Protein 4G6C (pdb70)

InterPro domains:
  IPR001764 Glycoside hydrolase, family 3, N-terminal [PF00933] (10-311)
  IPR017853 Glycoside hydrolase superfamily [SSF51445] (6-315)
  IPR022956 Beta-hexosaminidase, bacterial [MF_00364] (7-342)
  IPR036962 Glycoside hydrolase, family 3, N-terminal domain superfamily [G3DSA:3.20.20.300] (1-342)
  IPR050226 NagZ Beta-hexosaminidase [PTHR30480] (7-312)

Solvent-accessible surface area: 22496 Å² total; per-residue (Å²): 112,80,5,5,24,0,0,1,0,2,81,22,30,106,42,38,221,65,2,30,122,5,0,62,36,100,31,0,0,0,0,3,0,29,56,113,0,24,116,60,58,78,23,0,24,61,3,0,76,39,0,52,89,58,12,80,22,0,1,0,0,0,19,3,1,2,18,125,20,6,74,0,96,88,60,42,12,26,92,6,20,8,2,71,88,0,2,82,20,32,102,215,60,52,11,48,0,0,28,0,0,1,2,0,0,15,0,3,0,8,4,0,33,2,0,23,2,4,0,1,0,0,0,0,1,1,2,32,36,64,86,8,76,80,4,18,28,26,0,2,34,100,30,17,134,11,0,0,16,0,0,10,5,0,0,2,0,0,16,56,17,20,5,18,6,0,0,6,15,0,0,1,19,1,68,4,87,96,126,17,8,68,2,95,33,82,57,109,41,0,31,135,57,1,3,10,0,8,55,58,1,21,35,0,7,25,0,0,7,1,0,7,0,26,0,26,117,29,28,127,103,0,0,2,18,0,161,48,0,0,62,77,11,0,51,48,144,33,40,20,34,10,2,0,0,1,41,32,0,32,80,128,41,1,47,84,82,18,80,23,19,112,5,0,24,46,0,28,79,6,16,4,2,1,0,7,0,4,93,59,24,105,27,0,27,101,0,2,103,28,18,160,77,105,94,56,15,28,68,44,4,108,109,3,79,22,55,35,107,44,74,111,26,117,43,1,97,70,12,37,7,15,91,45,1,42,63,30,16,95,92,23,91,120,5,5,9,0,0,2,1,3,86,20,49,111,35,42,86,68,1,31,123,7,1,62,38,101,32,0,0,0,0,4,0,28,58,114,0,25,123,53,62,80,26,0,44,62,3,0,89,37,0,55,89,58,27,83,44,0,1,0,0,0,17,2,2,3,19,126,18,4,71,0,94,85,66,48,12,26,94,7,21,8,2,74,85,0,1,86,23,31,106,85,59,51,11,50,0,1,38,0,0,1,3,0,0,16,0,3,0,8,3,0,32,16,2,24,2,4,0,0,0,0,0,0,1,2,2,37,53,73,69,15,96,88,4,18,30,26,1,2,33,95,31,17,133,10,0,0,16,0,0,8,5,0,1,2,0,0,18,64,16,21,5,18,6,0,0,8,16,0,0,1,23,1,97,33,122,56,78,2,71,36,66,61,108,42,0,56,72,62,1,3,10,0,7,55,58,0,9,26,0,7,26,0,0,7,1,0,24,0,39,0,74,119,28,12,84,138,22,0,2,44,0,122,43,0,0,61,67,13,0,34,47,78,29,30,18,24,11,2,0,0,1,40,29,15,40,102,122,44,19,124,30,0,29,47,0,23,91,8,11,5,4,0,0,6,0,2,83,71,24,113,28,0,30,102,0,2,104,46,21,86,38,100,54,62,89,53,14,25,57,34,3,103,114,3,82,24,52,34,107,46,77,68,25,82,51,3,79,69,16,47,9,12,91,40,2,40,64,36,18,83,88,22,50,134

Sequence (658 aa):
TTPGPVMLDVVGTTTLLSRDDARRLAHPNTGGVILFARHFQNRAQLTALTDSIRAVREDILIAVDHEGGRVQRFRTDGFTVLPAMRRRLGELWDRDVLLATKVATAVGYILAAELRACGIDMSFTPVLDLDYGHSKVIGDRAFHRDPRVVTLLAKSLNHGLSLAGMANCGKHFPGHGFAEAALPTDDRTLDAILEQDVAPYDWLGLSSLAAVIPAHVIYTQQVDKRPAGFSRVWLQQDILRGKLGFTGAIFSDDLSMMEAAREGGTLTQAADAALAAGCDMVLVCNQPDAAEVVLNGLKASAESVRRIIKRMRARGKALKWDKLIAQPEYLQAQALLLSSSALTPGPVMLLDVVGTTTLSRDDARRLAHPNTGGVILFARRHFQNRAQLTALTDSIRAVREDILIAVDHEGGRVQRFRRTDGFTVLPAMRRLGELWDRDVLLATKVATAVGYILAAELRACGIDMSFTPVLDLDYGHSKVIGDRAFHRDPRVVTLLAKSLNHGLSLAGMANCGKHFPGHGFALPTDDRTLDAILEQDVAPYDWLGLSSLAAVIPAHVIYTQVDKRPAGFSRVWLQDILRGKLGFTGAIFSDDLSMTLTQAADAALAAGCDMMVLVCNQPDAAEVVLNGLKARASAESVRRRIKRMRARGKALKWDKLIAQPEYLQAQALLSSSALA

Organism: Burkholderia cenocepacia (strain ATCC BAA-245 / DSM 16553 / LMG 16656 / NCTC 13227 / J2315 / CF5610) (NCBI:txid216591)

Structure (mmCIF, N/CA/C/O backbone):
data_4G6C
#
_entry.id   4G6C
#
_cell.length_a   48.830
_cell.length_b   89.680
_cell.length_c   67.100
_cell.angle_alpha   90.000
_cell.angle_beta   91.070
_cell.angle_gamma   90.000
#
_symmetry.space_group_name_H-M   'P 1 21 1'
#
loop_
_entity.id
_entity.type
_entity.pdbx_description
1 polymer 'Beta-hexosaminidase 1'
2 water water
#
loop_
_atom_site.group_PDB
_atom_site.id
_atom_site.type_symbol
_atom_site.label_atom_id
_atom_site.label_alt_id
_atom_site.label_comp_id
_atom_site.label_asym_id
_atom_site.label_entity_id
_atom_site.label_seq_id
_atom_site.pdbx_PDB_ins_code
_atom_site.Cartn_x
_atom_site.Cartn_y
_atom_site.Cartn_z
_atom_site.occupancy
_atom_site.B_iso_or_equiv
_atom_site.auth_seq_id
_atom_site.auth_comp_id
_atom_site.auth_asym_id
_atom_site.auth_atom_id
_atom_site.pdbx_PDB_model_num
ATOM 1 N N . THR A 1 9 ? -4.587 -34.073 -18.539 1.00 39.07 3 THR A N 1
ATOM 2 C CA . THR A 1 9 ? -4.439 -32.929 -19.494 1.00 32.29 3 THR A CA 1
ATOM 3 C C . THR A 1 9 ? -3.967 -31.662 -18.787 1.00 32.30 3 THR A C 1
ATOM 4 O O . THR A 1 9 ? -4.640 -31.173 -17.865 1.00 31.77 3 THR A O 1
ATOM 6 N N . THR A 1 10 ? -2.816 -31.139 -19.219 1.00 25.45 4 THR A N 1
ATOM 7 C CA . THR A 1 10 ? -2.327 -29.838 -18.762 1.00 23.17 4 THR A CA 1
ATOM 8 C C . THR A 1 10 ? -2.307 -28.871 -19.935 1.00 18.99 4 THR A C 1
ATOM 9 O O . THR A 1 10 ? -2.175 -29.297 -21.089 1.00 16.99 4 THR A O 1
ATOM 13 N N . PRO A 1 11 ? -2.458 -27.568 -19.649 1.00 14.50 5 PRO A N 1
ATOM 14 C CA . PRO A 1 11 ? -2.571 -26.583 -20.748 1.00 14.03 5 PRO A CA 1
ATOM 15 C C . PRO A 1 11 ? -1.293 -26.467 -21.556 1.00 12.66 5 PRO A C 1
ATOM 16 O O . PRO A 1 11 ? -0.193 -26.419 -20.979 1.00 14.84 5 PRO A O 1
ATOM 20 N N . GLY A 1 12 ? -1.429 -26.416 -22.879 1.00 10.28 6 GLY A N 1
ATOM 21 C CA . GLY A 1 12 ? -0.276 -26.173 -23.735 1.00 10.47 6 GLY A CA 1
ATOM 22 C C . GLY A 1 12 ? -0.084 -24.680 -23.974 1.00 9.43 6 GLY A C 1
ATOM 23 O O . GLY A 1 12 ? -0.829 -23.838 -23.456 1.00 9.63 6 GLY A O 1
ATOM 24 N N . PRO A 1 13 ? 0.908 -24.342 -24.798 1.00 9.60 7 PRO A N 1
ATOM 25 C CA . PRO A 1 13 ? 1.259 -22.923 -24.972 1.00 10.18 7 PRO A CA 1
ATOM 26 C C . PRO A 1 13 ? 0.471 -22.147 -26.021 1.00 9.88 7 PRO A C 1
ATOM 27 O O . PRO A 1 13 ? 0.703 -20.940 -26.125 1.00 12.55 7 PRO A O 1
ATOM 31 N N . VAL A 1 14 ? -0.413 -22.775 -26.791 1.00 7.95 8 VAL A N 1
ATOM 32 C CA . VAL A 1 14 ? -1.049 -22.069 -27.904 1.00 8.11 8 VAL A CA 1
ATOM 33 C C . VAL A 1 14 ? -2.497 -21.692 -27.601 1.00 6.98 8 VAL A C 1
ATOM 34 O O . VAL A 1 14 ? -3.308 -22.534 -27.183 1.00 7.24 8 VAL A O 1
ATOM 38 N N . MET A 1 15 ? -2.803 -20.410 -27.796 1.00 7.26 9 MET A N 1
ATOM 39 C CA . MET A 1 15 ? -4.176 -19.943 -27.785 1.00 6.83 9 MET A CA 1
ATOM 40 C C . MET A 1 15 ? -4.602 -19.706 -29.233 1.00 6.74 9 MET A C 1
ATOM 41 O O . MET A 1 15 ? -3.938 -18.979 -29.977 1.00 8.34 9 MET A O 1
ATOM 46 N N . LEU A 1 16 ? -5.722 -20.316 -29.618 1.00 7.01 10 LEU A N 1
ATOM 47 C CA . LEU A 1 16 ? -6.191 -20.266 -31.006 1.00 7.13 10 LEU A CA 1
ATOM 48 C C . LEU A 1 16 ? -7.697 -19.982 -30.985 1.00 7.35 10 LEU A C 1
ATOM 49 O O . LEU A 1 16 ? -8.242 -19.646 -29.915 1.00 7.32 10 LEU A O 1
ATOM 54 N N . ASP A 1 17 ? -8.389 -20.090 -32.120 1.00 7.38 11 ASP A N 1
ATOM 55 C CA . ASP A 1 17 ? -9.832 -19.823 -32.144 1.00 8.18 11 ASP A CA 1
ATOM 56 C C . ASP A 1 17 ? -10.550 -20.923 -32.881 1.00 8.17 11 ASP A C 1
ATOM 57 O O . ASP A 1 17 ? -9.914 -21.786 -33.473 1.00 8.31 11 ASP A O 1
ATOM 62 N N . VAL A 1 18 ? -11.875 -20.898 -32.799 1.00 9.32 12 VAL A N 1
ATOM 63 C CA . VAL A 1 18 ? -12.716 -21.935 -33.386 1.00 9.66 12 VAL A CA 1
ATOM 64 C C . VAL A 1 18 ? -13.408 -21.426 -34.641 1.00 9.57 12 VAL A C 1
ATOM 65 O O . VAL A 1 18 ? -13.433 -20.216 -34.892 1.00 9.84 12 VAL A O 1
ATOM 69 N N . VAL A 1 19 ? -13.923 -22.336 -35.455 1.00 9.71 13 VAL A N 1
ATOM 70 C CA . VAL A 1 19 ? -14.410 -21.936 -36.771 1.00 11.13 13 VAL A CA 1
ATOM 71 C C . VAL A 1 19 ? -15.762 -21.236 -36.811 1.00 11.52 13 VAL A C 1
ATOM 72 O O . VAL A 1 19 ? -16.059 -20.546 -37.779 1.00 12.97 13 VAL A O 1
ATOM 76 N N . GLY A 1 20 ? -16.586 -21.432 -35.786 1.00 10.70 14 GLY A N 1
ATOM 77 C CA . GLY A 1 20 ? -17.960 -20.907 -35.858 1.00 12.10 14 GLY A CA 1
ATOM 78 C C . GLY A 1 20 ? -18.637 -20.733 -34.514 1.00 11.41 14 GLY A C 1
ATOM 79 O O . GLY A 1 20 ? -17.982 -20.589 -33.495 1.00 10.89 14 GLY A O 1
ATOM 80 N N . THR A 1 21 ? -19.968 -20.747 -34.538 1.00 10.95 15 THR A N 1
ATOM 81 C CA . THR A 1 21 ? -20.769 -20.518 -33.331 1.00 10.87 15 THR A CA 1
ATOM 82 C C . THR A 1 21 ? -21.121 -21.798 -32.588 1.00 10.78 15 THR A C 1
ATOM 83 O O . THR A 1 21 ? -21.602 -21.724 -31.467 1.00 10.87 15 THR A O 1
ATOM 87 N N . THR A 1 22 ? -20.875 -22.941 -33.225 1.00 11.03 16 THR A N 1
ATOM 88 C CA A THR A 1 22 ? -20.918 -24.252 -32.570 0.50 11.91 16 THR A CA 1
ATOM 89 C CA B THR A 1 22 ? -20.965 -24.273 -32.630 0.50 12.32 16 THR A CA 1
ATOM 90 C C . THR A 1 22 ? -19.651 -24.986 -32.988 1.00 11.67 16 THR A C 1
ATOM 91 O O . THR A 1 22 ? -19.085 -24.711 -34.046 1.00 12.18 16 THR A O 1
ATOM 98 N N . LEU A 1 23 ? -19.171 -25.896 -32.143 1.00 12.65 17 LEU A N 1
ATOM 99 C CA A LEU A 1 23 ? -17.896 -26.579 -32.410 0.50 12.26 17 LEU A CA 1
ATOM 100 C CA B LEU A 1 23 ? -17.899 -26.566 -32.391 0.50 12.33 17 LEU A CA 1
ATOM 101 C C . LEU A 1 23 ? -18.028 -27.569 -33.547 1.00 12.74 17 LEU A C 1
ATOM 102 O O . LEU A 1 23 ? -19.038 -28.267 -33.672 1.00 13.19 17 LEU A O 1
ATOM 111 N N . SER A 1 24 ? -16.990 -27.638 -34.364 1.00 12.45 18 SER A N 1
ATOM 112 C CA . SER A 1 24 ? -16.861 -28.665 -35.393 1.00 12.39 18 SER A CA 1
ATOM 113 C C . SER A 1 24 ? -15.908 -29.772 -34.908 1.00 12.40 18 SER A C 1
ATOM 114 O O . SER A 1 24 ? -15.162 -29.601 -33.927 1.00 12.35 18 SER A O 1
ATOM 117 N N . ARG A 1 25 ? -15.900 -30.898 -35.618 1.00 14.21 19 ARG A N 1
ATOM 118 C CA . ARG A 1 25 ? -14.968 -31.991 -35.322 1.00 14.46 19 ARG A CA 1
ATOM 119 C C . ARG A 1 25 ? -13.514 -31.530 -35.428 1.00 13.78 19 ARG A C 1
ATOM 120 O O . ARG A 1 25 ? -12.659 -31.949 -34.655 1.00 14.85 19 ARG A O 1
ATOM 128 N N . ASP A 1 26 ? -13.224 -30.678 -36.402 1.00 12.32 20 ASP A N 1
ATOM 129 C CA . ASP A 1 26 ? -11.867 -30.154 -36.547 1.00 12.48 20 ASP A CA 1
ATOM 130 C C . ASP A 1 26 ? -11.491 -29.283 -35.354 1.00 11.57 20 ASP A C 1
ATOM 131 O O . ASP A 1 26 ? -10.361 -29.363 -34.857 1.00 10.31 20 ASP A O 1
ATOM 136 N N . ASP A 1 27 ? -12.420 -28.442 -34.884 1.00 10.38 21 ASP A N 1
ATOM 137 C CA . ASP A 1 27 ? -12.153 -27.707 -33.651 1.00 10.12 21 ASP A CA 1
ATOM 138 C C . ASP A 1 27 ? -11.833 -28.680 -32.523 1.00 9.91 21 ASP A C 1
ATOM 139 O O . ASP A 1 27 ? -10.886 -28.459 -31.767 1.00 9.47 21 ASP A O 1
ATOM 144 N N . ALA A 1 28 ? -12.623 -29.745 -32.382 1.00 10.33 22 ALA A N 1
ATOM 145 C CA . ALA A 1 28 ? -12.425 -30.644 -31.243 1.00 11.06 22 ALA A CA 1
ATOM 146 C C . ALA A 1 28 ? -11.059 -31.329 -31.322 1.00 11.15 22 ALA A C 1
ATOM 147 O O . ALA A 1 28 ? -10.413 -31.539 -30.294 1.00 12.56 22 ALA A O 1
ATOM 149 N N . ARG A 1 29 ? -10.602 -31.638 -32.535 1.00 10.63 23 ARG A N 1
ATOM 150 C CA . ARG A 1 29 ? -9.257 -32.202 -32.689 1.00 12.10 23 ARG A CA 1
ATOM 151 C C . ARG A 1 29 ? -8.193 -31.217 -32.207 1.00 11.25 23 ARG A C 1
ATOM 152 O O . ARG A 1 29 ? -7.275 -31.594 -31.449 1.00 11.66 23 ARG A O 1
ATOM 160 N N . ARG A 1 30 ? -8.335 -29.941 -32.587 1.00 9.87 24 ARG A N 1
ATOM 161 C CA . ARG A 1 30 ? -7.347 -28.951 -32.142 1.00 9.91 24 ARG A CA 1
ATOM 162 C C . ARG A 1 30 ? -7.405 -28.704 -30.642 1.00 9.57 24 ARG A C 1
ATOM 163 O O . ARG A 1 30 ? -6.368 -28.584 -29.998 1.00 9.83 24 ARG A O 1
ATOM 171 N N . LEU A 1 31 ? -8.620 -28.686 -30.087 1.00 9.71 25 LEU A N 1
ATOM 172 C CA . LEU A 1 31 ? -8.783 -28.485 -28.638 1.00 10.15 25 LEU A CA 1
ATOM 173 C C . LEU A 1 31 ? -8.160 -29.591 -27.796 1.00 10.88 25 LEU A C 1
ATOM 174 O O . LEU A 1 31 ? -7.764 -29.335 -26.649 1.00 12.35 25 LEU A O 1
ATOM 179 N N . ALA A 1 32 ? -8.051 -30.796 -28.361 1.00 10.78 26 ALA A N 1
ATOM 180 C CA . ALA A 1 32 ? -7.528 -31.960 -27.650 1.00 11.72 26 ALA A CA 1
ATOM 181 C C . ALA A 1 32 ? -6.001 -32.072 -27.779 1.00 12.08 26 ALA A C 1
ATOM 182 O O . ALA A 1 32 ? -5.365 -32.870 -27.087 1.00 14.51 26 ALA A O 1
ATOM 184 N N . HIS A 1 33 ? -5.413 -31.286 -28.671 1.00 11.29 27 HIS A N 1
ATOM 185 C CA . HIS A 1 33 ? -3.960 -31.355 -28.892 1.00 11.02 27 HIS A CA 1
ATOM 186 C C . HIS A 1 33 ? -3.222 -30.931 -27.657 1.00 11.20 27 HIS A C 1
ATOM 187 O O . HIS A 1 33 ? -3.565 -29.908 -27.053 1.00 10.64 27 HIS A O 1
ATOM 194 N N . PRO A 1 34 ? -2.159 -31.656 -27.265 1.00 10.80 28 PRO A N 1
ATOM 195 C CA . PRO A 1 34 ? -1.472 -31.285 -26.021 1.00 10.79 28 PRO A CA 1
ATOM 196 C C . PRO A 1 34 ? -0.911 -29.848 -26.035 1.00 10.55 28 PRO A C 1
ATOM 197 O O . PRO A 1 34 ? -0.767 -29.246 -24.984 1.00 11.50 28 PRO A O 1
ATOM 201 N N . ASN A 1 35 ? -0.579 -29.324 -27.207 1.00 10.20 29 ASN A N 1
ATOM 202 C CA . ASN A 1 35 ? -0.028 -27.972 -27.263 1.00 9.88 29 ASN A CA 1
ATOM 203 C C . ASN A 1 35 ? -1.065 -26.843 -27.217 1.00 8.75 29 ASN A C 1
ATOM 204 O O . ASN A 1 35 ? -0.690 -25.667 -27.201 1.00 9.30 29 ASN A O 1
ATOM 209 N N . THR A 1 36 ? -2.349 -27.182 -27.185 1.00 9.07 30 THR A N 1
ATOM 210 C CA . THR A 1 36 ? -3.403 -26.164 -27.027 1.00 8.36 30 THR A CA 1
ATOM 211 C C . THR A 1 36 ? -3.620 -25.852 -25.556 1.00 8.84 30 THR A C 1
ATOM 212 O O . THR A 1 36 ? -3.786 -26.778 -24.735 1.00 9.48 30 THR A O 1
ATOM 216 N N . GLY A 1 37 ? -3.621 -24.554 -25.245 1.00 8.19 31 GLY A N 1
ATOM 217 C CA . GLY A 1 37 ? -3.910 -24.075 -23.900 1.00 8.00 31 GLY A CA 1
ATOM 218 C C . GLY A 1 37 ? -5.052 -23.092 -23.810 1.00 7.59 31 GLY A C 1
ATOM 219 O O . GLY A 1 37 ? -5.519 -22.791 -22.702 1.00 8.18 31 GLY A O 1
ATOM 220 N N . GLY A 1 38 ? -5.497 -22.537 -24.938 1.00 6.94 32 GLY A N 1
ATOM 221 C CA . GLY A 1 38 ? -6.530 -21.492 -24.854 1.00 7.58 32 GLY A CA 1
ATOM 222 C C . GLY A 1 38 ? -7.318 -21.301 -26.119 1.00 6.81 32 GLY A C 1
ATOM 223 O O . GLY A 1 38 ? -6.896 -21.732 -27.215 1.00 6.92 32 GLY A O 1
ATOM 224 N N . VAL A 1 39 ? -8.481 -20.670 -25.930 1.00 6.84 33 VAL A N 1
ATOM 225 C CA . VAL A 1 39 ? -9.336 -20.194 -27.014 1.00 6.67 33 VAL A CA 1
ATOM 226 C C . VAL A 1 39 ? -9.553 -18.696 -26.819 1.00 6.44 33 VAL A C 1
ATOM 227 O O . VAL A 1 39 ? -9.903 -18.265 -25.714 1.00 7.40 33 VAL A O 1
ATOM 231 N N . ILE A 1 40 ? -9.351 -17.918 -27.882 1.00 6.49 34 ILE A N 1
ATOM 232 C CA . ILE A 1 40 ? -9.752 -16.517 -27.897 1.00 6.77 34 ILE A CA 1
ATOM 233 C C . ILE A 1 40 ? -11.024 -16.408 -28.750 1.00 6.35 34 ILE A C 1
ATOM 234 O O . ILE A 1 40 ? -11.089 -17.021 -29.826 1.00 7.25 34 ILE A O 1
ATOM 239 N N . LEU A 1 41 ? -11.977 -15.604 -28.288 1.00 6.23 35 LEU A N 1
ATOM 240 C CA . LEU A 1 41 ? -13.245 -15.423 -28.978 1.00 7.09 35 LEU A CA 1
ATOM 241 C C . LEU A 1 41 ? -13.281 -14.064 -29.636 1.00 7.08 35 LEU A C 1
ATOM 242 O O . LEU A 1 41 ? -12.727 -13.092 -29.084 1.00 7.73 35 LEU A O 1
ATOM 247 N N . PHE A 1 42 ? -13.936 -13.993 -30.806 1.00 7.20 36 PHE A N 1
ATOM 248 C CA . PHE A 1 42 ? -14.152 -12.719 -31.516 1.00 7.23 36 PHE A CA 1
ATOM 249 C C . PHE A 1 42 ? -15.650 -12.472 -31.716 1.00 7.22 36 PHE A C 1
ATOM 250 O O . PHE A 1 42 ? -16.485 -13.321 -31.350 1.00 7.79 36 PHE A O 1
ATOM 258 N N . ALA A 1 43 ? -16.001 -11.321 -32.289 1.00 8.19 37 ALA A N 1
ATOM 259 C CA . ALA A 1 43 ? -17.416 -10.988 -32.479 1.00 8.25 37 ALA A CA 1
ATOM 260 C C . ALA A 1 43 ? -18.144 -12.051 -33.297 1.00 9.22 37 ALA A C 1
ATOM 261 O O . ALA A 1 43 ? -19.328 -12.345 -33.046 1.00 10.56 37 ALA A O 1
ATOM 263 N N . ARG A 1 44 ? -17.440 -12.651 -34.265 1.00 9.45 38 ARG A N 1
ATOM 264 C CA . ARG A 1 44 ? -18.038 -13.659 -35.135 1.00 10.37 38 ARG A CA 1
ATOM 265 C C . ARG A 1 44 ? -18.478 -14.909 -34.361 1.00 10.54 38 ARG A C 1
ATOM 266 O O . ARG A 1 44 ? -19.291 -15.701 -34.841 1.00 13.49 38 ARG A O 1
ATOM 274 N N . HIS A 1 45 ? -17.943 -15.095 -33.154 1.00 9.12 39 HIS A N 1
ATOM 275 C CA . HIS A 1 45 ? -18.337 -16.241 -32.313 1.00 9.41 39 HIS A CA 1
ATOM 276 C C . HIS A 1 45 ? -19.565 -15.992 -31.493 1.00 9.80 39 HIS A C 1
ATOM 277 O O . HIS A 1 45 ? -19.944 -16.839 -30.714 1.00 10.15 39 HIS A O 1
ATOM 284 N N . PHE A 1 46 ? -20.175 -14.816 -31.644 1.00 9.80 40 PHE A N 1
ATOM 285 C CA . PHE A 1 46 ? -21.306 -14.429 -30.799 1.00 10.46 40 PHE A CA 1
ATOM 286 C C . PHE A 1 46 ? -22.538 -14.122 -31.614 1.00 11.09 40 PHE A C 1
ATOM 287 O O . PHE A 1 46 ? -22.525 -13.178 -32.418 1.00 13.46 40 PHE A O 1
ATOM 295 N N . GLN A 1 47 ? -23.585 -14.919 -31.390 1.00 11.55 41 GLN A N 1
ATOM 296 C CA . GLN A 1 47 ? -24.939 -14.670 -31.919 1.00 13.25 41 GLN A CA 1
ATOM 297 C C . GLN A 1 47 ? -25.818 -14.109 -30.791 1.00 12.30 41 GLN A C 1
ATOM 298 O O . GLN A 1 47 ? -26.491 -13.083 -30.932 1.00 13.19 41 GLN A O 1
ATOM 304 N N . ASN A 1 48 ? -25.821 -14.797 -29.657 1.00 11.31 42 ASN A N 1
ATOM 305 C CA . ASN A 1 48 ? -26.568 -14.339 -28.486 1.00 10.77 42 ASN A CA 1
ATOM 306 C C . ASN A 1 48 ? -26.034 -15.102 -27.273 1.00 9.98 42 ASN A C 1
ATOM 307 O O . ASN A 1 48 ? -25.194 -16.015 -27.416 1.00 9.73 42 ASN A O 1
ATOM 312 N N . ARG A 1 49 ? -26.484 -14.726 -26.079 1.00 10.25 43 ARG A N 1
ATOM 313 C CA . ARG A 1 49 ? -25.896 -15.300 -24.873 1.00 10.20 43 ARG A CA 1
ATOM 314 C C . ARG A 1 49 ? -26.071 -16.817 -24.797 1.00 9.37 43 ARG A C 1
ATOM 315 O O . ARG A 1 49 ? -25.149 -17.526 -24.436 1.00 9.95 43 ARG A O 1
ATOM 323 N N . ALA A 1 50 ? -27.254 -17.318 -25.144 1.00 9.92 44 ALA A N 1
ATOM 324 C CA . ALA A 1 50 ? -27.471 -18.763 -25.031 1.00 9.67 44 ALA A CA 1
ATOM 325 C C . ALA A 1 50 ? -26.531 -19.546 -25.932 1.00 9.57 44 ALA A C 1
ATOM 326 O O . ALA A 1 50 ? -25.982 -20.579 -25.545 1.00 10.65 44 ALA A O 1
ATOM 328 N N . GLN A 1 51 ? -26.347 -19.043 -27.145 1.00 9.59 45 GLN A N 1
ATOM 329 C CA . GLN A 1 51 ? -25.431 -19.683 -28.064 1.00 9.31 45 GLN A CA 1
ATOM 330 C C . GLN A 1 51 ? -23.993 -19.614 -27.530 1.00 9.43 45 GLN A C 1
ATOM 331 O O . GLN A 1 51 ? -23.257 -20.609 -27.605 1.00 9.48 45 GLN A O 1
ATOM 337 N N . LEU A 1 52 ? -23.600 -18.465 -26.975 1.00 8.68 46 LEU A N 1
ATOM 338 C CA . LEU A 1 52 ? -22.221 -18.315 -26.512 1.00 8.91 46 LEU A CA 1
ATOM 339 C C . LEU A 1 52 ? -21.956 -19.260 -25.325 1.00 9.05 46 LEU A C 1
ATOM 340 O O . LEU A 1 52 ? -20.906 -19.910 -25.272 1.00 8.96 46 LEU A O 1
ATOM 345 N N . THR A 1 53 ? -22.892 -19.309 -24.374 1.00 9.17 47 THR A N 1
ATOM 346 C CA . THR A 1 53 ? -22.780 -20.183 -23.212 1.00 9.11 47 THR A CA 1
ATOM 347 C C . THR A 1 53 ? -22.666 -21.649 -23.655 1.00 9.65 47 THR A C 1
ATOM 348 O O . THR A 1 53 ? -21.843 -22.393 -23.121 1.00 10.55 47 THR A O 1
ATOM 352 N N . ALA A 1 54 ? -23.474 -22.060 -24.627 1.00 9.90 48 ALA A N 1
ATOM 353 C CA . ALA A 1 54 ? -23.371 -23.432 -25.128 1.00 10.43 48 ALA A CA 1
ATOM 354 C C . ALA A 1 54 ? -22.015 -23.682 -25.781 1.00 10.03 48 ALA A C 1
ATOM 355 O O . ALA A 1 54 ? -21.426 -24.755 -25.628 1.00 10.80 48 ALA A O 1
ATOM 357 N N . LEU A 1 55 ? -21.509 -22.682 -26.497 1.00 9.53 49 LEU A N 1
ATOM 358 C CA . LEU A 1 55 ? -20.211 -22.812 -27.149 1.00 9.52 49 LEU A CA 1
ATOM 359 C C . LEU A 1 55 ? -19.090 -22.994 -26.135 1.00 9.07 49 LEU A C 1
ATOM 360 O O . LEU A 1 55 ? -18.282 -23.914 -26.268 1.00 8.85 49 LEU A O 1
ATOM 365 N N . THR A 1 56 ? -19.028 -22.142 -25.120 1.00 9.12 50 THR A N 1
ATOM 366 C CA . THR A 1 56 ? -17.926 -22.257 -24.167 1.00 8.96 50 THR A CA 1
ATOM 367 C C . THR A 1 56 ? -18.057 -23.545 -23.356 1.00 9.72 50 THR A C 1
ATOM 368 O O . THR A 1 56 ? -17.059 -24.180 -23.042 1.00 9.00 50 THR A O 1
ATOM 372 N N . ASP A 1 57 ? -19.290 -23.919 -23.015 1.00 9.52 51 ASP A N 1
ATOM 373 C CA . ASP A 1 57 ? -19.496 -25.210 -22.314 1.00 11.24 51 ASP A CA 1
ATOM 374 C C . ASP A 1 57 ? -18.943 -26.366 -23.151 1.00 11.46 51 ASP A C 1
ATOM 375 O O . ASP A 1 57 ? -18.274 -27.257 -22.637 1.00 12.33 51 ASP A O 1
ATOM 380 N N . SER A 1 58 ? -19.193 -26.326 -24.458 1.00 10.42 52 SER A N 1
ATOM 381 C CA . SER A 1 58 ? -18.755 -27.404 -25.334 1.00 10.86 52 SER A CA 1
ATOM 382 C C . SER A 1 58 ? -17.232 -27.430 -25.474 1.00 10.93 52 SER A C 1
ATOM 383 O O . SER A 1 58 ? -16.644 -28.494 -25.633 1.00 11.39 52 SER A O 1
ATOM 386 N N . ILE A 1 59 ? -16.588 -26.267 -25.438 1.00 10.49 53 ILE A N 1
ATOM 387 C CA . ILE A 1 59 ? -15.129 -26.188 -25.473 1.00 10.08 53 ILE A CA 1
ATOM 388 C C . ILE A 1 59 ? -14.516 -26.850 -24.228 1.00 10.18 53 ILE A C 1
ATOM 389 O O . ILE A 1 59 ? -13.587 -27.676 -24.340 1.00 10.84 53 ILE A O 1
ATOM 394 N N . ARG A 1 60 ? -15.036 -26.503 -23.049 1.00 10.40 54 ARG A N 1
ATOM 395 C CA . ARG A 1 60 ? -14.563 -27.103 -21.795 1.00 12.30 54 ARG A CA 1
ATOM 396 C C . ARG A 1 60 ? -14.845 -28.602 -21.733 1.00 13.15 54 ARG A C 1
ATOM 397 O O . ARG A 1 60 ? -14.067 -29.352 -21.160 1.00 14.45 54 ARG A O 1
ATOM 405 N N . ALA A 1 61 ? -15.952 -29.030 -22.334 1.00 12.83 55 ALA A N 1
ATOM 406 C CA . ALA A 1 61 ? -16.267 -30.457 -22.360 1.00 12.31 55 ALA A CA 1
ATOM 407 C C . ALA A 1 61 ? -15.180 -31.254 -23.125 1.00 13.81 55 ALA A C 1
ATOM 408 O O . ALA A 1 61 ? -14.834 -32.383 -22.739 1.00 17.76 55 ALA A O 1
ATOM 410 N N . VAL A 1 62 ? -14.621 -30.664 -24.181 1.00 12.68 56 VAL A N 1
ATOM 411 C CA . VAL A 1 62 ? -13.518 -31.299 -24.909 1.00 13.58 56 VAL A CA 1
ATOM 412 C C . VAL A 1 62 ? -12.204 -31.239 -24.130 1.00 13.48 56 VAL A C 1
ATOM 413 O O . VAL A 1 62 ? -11.479 -32.241 -24.065 1.00 15.44 56 VAL A O 1
ATOM 417 N N . ARG A 1 63 ? -11.881 -30.073 -23.567 1.00 11.96 57 ARG A N 1
ATOM 418 C CA . ARG A 1 63 ? -10.582 -29.849 -22.921 1.00 11.33 57 ARG A CA 1
ATOM 419 C C . ARG A 1 63 ? -10.825 -29.129 -21.596 1.00 12.69 57 ARG A C 1
ATOM 420 O O . ARG A 1 63 ? -10.964 -27.902 -21.561 1.00 12.25 57 ARG A O 1
ATOM 428 N N . GLU A 1 64 ? -10.882 -29.893 -20.501 1.00 13.01 58 GLU A N 1
ATOM 429 C CA . GLU A 1 64 ? -11.318 -29.353 -19.208 1.00 14.06 58 GLU A CA 1
ATOM 430 C C . GLU A 1 64 ? -10.435 -28.220 -18.666 1.00 13.55 58 GLU A C 1
ATOM 431 O O . GLU A 1 64 ? -10.903 -27.333 -17.950 1.00 14.71 58 GLU A O 1
ATOM 433 N N . ASP A 1 65 ? -9.154 -28.259 -19.021 1.00 12.75 59 ASP A N 1
ATOM 434 C CA . ASP A 1 65 ? -8.153 -27.316 -18.521 1.00 13.40 59 ASP A CA 1
ATOM 435 C C . ASP A 1 65 ? -7.939 -26.087 -19.441 1.00 11.91 59 ASP A C 1
ATOM 436 O O . ASP A 1 65 ? -7.003 -25.321 -19.228 1.00 13.23 59 ASP A O 1
ATOM 441 N N . ILE A 1 66 ? -8.776 -25.925 -20.468 1.00 10.57 60 ILE A N 1
ATOM 442 C CA . ILE A 1 66 ? -8.621 -24.817 -21.430 1.00 10.68 60 ILE A CA 1
ATOM 443 C C . ILE A 1 66 ? -8.900 -23.470 -20.781 1.00 9.95 60 ILE A C 1
ATOM 444 O O . ILE A 1 66 ? -9.712 -23.364 -19.860 1.00 10.20 60 ILE A O 1
ATOM 449 N N . LEU A 1 67 ? -8.210 -22.444 -21.266 1.00 8.25 61 LEU A N 1
ATOM 450 C CA . LEU A 1 67 ? -8.425 -21.057 -20.841 1.00 7.74 61 LEU A CA 1
ATOM 451 C C . LEU A 1 67 ? -9.226 -20.360 -21.947 1.00 7.53 61 LEU A C 1
ATOM 452 O O . LEU A 1 67 ? -8.821 -20.463 -23.121 1.00 7.94 61 LEU A O 1
ATOM 457 N N . ILE A 1 68 ? -10.344 -19.691 -21.615 1.00 6.97 62 ILE A N 1
ATOM 458 C CA . ILE A 1 68 ? -11.145 -19.013 -22.647 1.00 7.04 62 ILE A CA 1
ATOM 459 C C . ILE A 1 68 ? -11.106 -17.499 -22.403 1.00 6.48 62 ILE A C 1
ATOM 460 O O . ILE A 1 68 ? -11.470 -17.028 -21.307 1.00 6.54 62 ILE A O 1
ATOM 465 N N . ALA A 1 69 ? -10.644 -16.761 -23.413 1.00 6.43 63 ALA A N 1
ATOM 466 C CA . ALA A 1 69 ? -10.394 -15.326 -23.303 1.00 6.19 63 ALA A CA 1
ATOM 467 C C . ALA A 1 69 ? -11.079 -14.534 -24.405 1.00 6.31 63 ALA A C 1
ATOM 468 O O . ALA A 1 69 ? -11.488 -15.101 -25.437 1.00 6.85 63 ALA A O 1
ATOM 470 N N . VAL A 1 70 ? -11.197 -13.221 -24.198 1.00 6.68 64 VAL A N 1
ATOM 471 C CA . VAL A 1 70 ? -11.778 -12.331 -25.178 1.00 6.49 64 VAL A CA 1
ATOM 472 C C . VAL A 1 70 ? -11.182 -10.944 -24.973 1.00 6.43 64 VAL A C 1
ATOM 473 O O . VAL A 1 70 ? -10.748 -10.603 -23.865 1.00 6.78 64 VAL A O 1
ATOM 477 N N . ASP A 1 71 ? -11.173 -10.132 -26.025 1.00 6.46 65 ASP A N 1
ATOM 478 C CA . ASP A 1 71 ? -10.812 -8.717 -25.904 1.00 7.20 65 ASP A CA 1
ATOM 479 C C . ASP A 1 71 ? -12.017 -7.853 -25.515 1.00 7.58 65 ASP A C 1
ATOM 480 O O . ASP A 1 71 ? -12.784 -7.419 -26.386 1.00 8.14 65 ASP A O 1
ATOM 485 N N . HIS A 1 72 ? -12.238 -7.713 -24.204 1.00 7.02 66 HIS A N 1
ATOM 486 C CA . HIS A 1 72 ? -13.276 -6.816 -23.672 1.00 7.22 66 HIS A CA 1
ATOM 487 C C . HIS A 1 72 ? -12.621 -5.693 -22.923 1.00 7.61 66 HIS A C 1
ATOM 488 O O . HIS A 1 72 ? -12.388 -5.780 -21.715 1.00 8.39 66 HIS A O 1
ATOM 495 N N . GLU A 1 73 ? -12.348 -4.601 -23.630 1.00 7.46 67 GLU A N 1
ATOM 496 C CA . GLU A 1 73 ? -11.823 -3.398 -22.982 1.00 7.67 67 GLU A CA 1
ATOM 497 C C . GLU A 1 73 ? -12.904 -2.394 -22.670 1.00 7.98 67 GLU A C 1
ATOM 498 O O . GLU A 1 73 ? -12.860 -1.732 -21.636 1.00 8.99 67 GLU A O 1
ATOM 504 N N . GLY A 1 74 ? -13.859 -2.276 -23.581 1.00 7.78 68 GLY A N 1
ATOM 505 C CA . GLY A 1 74 ? -14.828 -1.193 -23.576 1.00 8.29 68 GLY A CA 1
ATOM 506 C C . GLY A 1 74 ? -14.543 -0.244 -24.731 1.00 8.96 68 GLY A C 1
ATOM 507 O O . GLY A 1 74 ? -13.470 -0.291 -25.343 1.00 8.61 68 GLY A O 1
ATOM 508 N N . GLY A 1 75 ? -15.510 0.601 -25.061 1.00 9.08 69 GLY A N 1
ATOM 509 C CA . GLY A 1 75 ? -15.264 1.582 -26.123 1.00 9.91 69 GLY A CA 1
ATOM 510 C C . GLY A 1 75 ? -15.078 0.883 -27.462 1.00 10.13 69 GLY A C 1
ATOM 511 O O . GLY A 1 75 ? -15.918 0.077 -27.872 1.00 11.52 69 GLY A O 1
ATOM 512 N N . ARG A 1 76 ? -13.945 1.143 -28.109 1.00 10.16 70 ARG A N 1
ATOM 513 C CA . ARG A 1 76 ? -13.658 0.600 -29.435 1.00 10.08 70 ARG A CA 1
ATOM 514 C C . ARG A 1 76 ? -13.330 -0.889 -29.482 1.00 9.87 70 ARG A C 1
ATOM 515 O O . ARG A 1 76 ? -13.365 -1.494 -30.562 1.00 12.10 70 ARG A O 1
ATOM 523 N N . VAL A 1 77 ? -13.012 -1.478 -28.326 1.00 8.32 71 VAL A N 1
ATOM 524 C CA . VAL A 1 77 ? -12.637 -2.904 -28.301 1.00 8.12 71 VAL A CA 1
ATOM 525 C C . VAL A 1 77 ? -13.544 -3.651 -27.333 1.00 8.05 71 VAL A C 1
ATOM 526 O O . VAL A 1 77 ? -13.325 -3.644 -26.106 1.00 7.97 71 VAL A O 1
ATOM 530 N N . GLN A 1 78 ? -14.619 -4.226 -27.884 1.00 7.48 72 GLN A N 1
ATOM 531 C CA . GLN A 1 78 ? -15.562 -4.985 -27.078 1.00 7.69 72 GLN A CA 1
ATOM 532 C C . GLN A 1 78 ? -16.268 -5.905 -28.040 1.00 8.33 72 GLN A C 1
ATOM 533 O O . GLN A 1 78 ? -17.121 -5.461 -28.799 1.00 10.02 72 GLN A O 1
ATOM 539 N N . ARG A 1 79 ? -15.944 -7.191 -27.999 1.00 7.87 73 ARG A N 1
ATOM 540 C CA . ARG A 1 79 ? -16.481 -8.118 -29.006 1.00 8.05 73 ARG A CA 1
ATOM 541 C C . ARG A 1 79 ? -17.994 -8.329 -28.897 1.00 8.17 73 ARG A C 1
ATOM 542 O O . ARG A 1 79 ? -18.664 -8.430 -29.918 1.00 9.82 73 ARG A O 1
ATOM 550 N N . PHE A 1 80 ? -18.502 -8.428 -27.674 1.00 8.25 74 PHE A N 1
ATOM 551 C CA . PHE A 1 80 ? -19.932 -8.702 -27.467 1.00 8.57 74 PHE A CA 1
ATOM 552 C C . PHE A 1 80 ? -20.619 -7.462 -26.948 1.00 9.33 74 PHE A C 1
ATOM 553 O O . PHE A 1 80 ? -20.312 -6.998 -25.862 1.00 10.51 74 PHE A O 1
ATOM 561 N N . ARG A 1 81 ? -21.512 -6.910 -27.771 1.00 10.54 75 ARG A N 1
ATOM 562 C CA . ARG A 1 81 ? -22.158 -5.624 -27.463 1.00 11.71 75 ARG A CA 1
ATOM 563 C C . ARG A 1 81 ? -23.678 -5.671 -27.559 1.00 12.33 75 ARG A C 1
ATOM 564 O O . ARG A 1 81 ? -24.326 -4.620 -27.537 1.00 14.00 75 ARG A O 1
ATOM 572 N N . THR A 1 82 ? -24.221 -6.873 -27.703 1.00 11.61 76 THR A N 1
ATOM 573 C CA . THR A 1 82 ? -25.654 -7.061 -27.925 1.00 12.11 76 THR A CA 1
ATOM 574 C C . THR A 1 82 ? -26.179 -8.153 -27.011 1.00 11.68 76 THR A C 1
ATOM 575 O O . THR A 1 82 ? -25.411 -8.742 -26.226 1.00 10.72 76 THR A O 1
ATOM 579 N N . ASP A 1 83 ? -27.490 -8.398 -27.099 1.00 12.30 77 ASP A N 1
ATOM 580 C CA . ASP A 1 83 ? -28.187 -9.338 -26.228 1.00 11.37 77 ASP A CA 1
ATOM 581 C C . ASP A 1 83 ? -27.761 -9.230 -24.765 1.00 11.55 77 ASP A C 1
ATOM 582 O O . ASP A 1 83 ? -27.350 -10.191 -24.153 1.00 12.15 77 ASP A O 1
ATOM 587 N N . GLY A 1 84 ? -27.835 -8.034 -24.211 1.00 11.48 78 GLY A N 1
ATOM 588 C CA . GLY A 1 84 ? -27.686 -7.912 -22.786 1.00 12.83 78 GLY A CA 1
ATOM 589 C C . GLY A 1 84 ? -26.296 -7.583 -22.295 1.00 12.48 78 GLY A C 1
ATOM 590 O O . GLY A 1 84 ? -26.161 -7.161 -21.147 1.00 15.02 78 GLY A O 1
ATOM 591 N N . PHE A 1 85 ? -25.266 -7.773 -23.134 1.00 11.75 79 PHE A N 1
ATOM 592 C CA . PHE A 1 85 ? -23.943 -7.289 -22.765 1.00 10.29 79 PHE A CA 1
ATOM 593 C C . PHE A 1 85 ? -23.985 -5.770 -22.642 1.00 11.02 79 PHE A C 1
ATOM 594 O O . PHE A 1 85 ? -24.537 -5.073 -23.490 1.00 13.62 79 PHE A O 1
ATOM 602 N N . THR A 1 86 ? -23.457 -5.268 -21.548 1.00 9.47 80 THR A N 1
ATOM 603 C CA . THR A 1 86 ? -23.416 -3.820 -21.339 1.00 9.75 80 THR A CA 1
ATOM 604 C C . THR A 1 86 ? -22.332 -3.216 -22.197 1.00 10.41 80 THR A C 1
ATOM 605 O O . THR A 1 86 ? -21.189 -3.676 -22.153 1.00 9.39 80 THR A O 1
ATOM 609 N N . VAL A 1 87 ? -22.680 -2.184 -22.962 1.00 10.54 81 VAL A N 1
ATOM 610 C CA . VAL A 1 87 ? -21.695 -1.478 -23.765 1.00 11.53 81 VAL A CA 1
ATOM 611 C C . VAL A 1 87 ? -20.902 -0.577 -22.815 1.00 11.14 81 VAL A C 1
ATOM 612 O O . VAL A 1 87 ? -21.457 0.291 -22.132 1.00 12.62 81 VAL A O 1
ATOM 616 N N . LEU A 1 88 ? -19.604 -0.846 -22.701 1.00 10.43 82 LEU A N 1
ATOM 617 C CA . LEU A 1 88 ? -18.800 -0.199 -21.680 1.00 9.73 82 LEU A CA 1
ATOM 618 C C . LEU A 1 88 ? -18.113 1.026 -22.279 1.00 9.51 82 LEU A C 1
ATOM 619 O O . LEU A 1 88 ? -17.855 1.070 -23.475 1.00 9.52 82 LEU A O 1
ATOM 624 N N . PRO A 1 89 ? -17.796 2.023 -21.442 1.00 10.39 83 PRO A N 1
ATOM 625 C CA . PRO A 1 89 ? -17.121 3.221 -21.933 1.00 10.41 83 PRO A CA 1
ATOM 626 C C . PRO A 1 89 ? -15.701 2.905 -22.432 1.00 9.84 83 PRO A C 1
ATOM 627 O O . PRO A 1 89 ? -15.093 1.894 -22.037 1.00 9.84 83 PRO A O 1
ATOM 631 N N . ALA A 1 90 ? -15.185 3.755 -23.309 1.00 10.23 84 ALA A N 1
ATOM 632 C CA . ALA A 1 90 ? -13.741 3.786 -23.567 1.00 10.27 84 ALA A CA 1
ATOM 633 C C . ALA A 1 90 ? -13.022 4.104 -22.248 1.00 9.53 84 ALA A C 1
ATOM 634 O O . ALA A 1 90 ? -13.512 4.891 -21.430 1.00 10.28 84 ALA A O 1
ATOM 636 N N . MET A 1 91 ? -11.850 3.513 -22.036 1.00 9.53 85 MET A N 1
ATOM 637 C CA . MET A 1 91 ? -11.120 3.774 -20.788 1.00 9.17 85 MET A CA 1
ATOM 638 C C . MET A 1 91 ? -10.742 5.247 -20.627 1.00 9.81 85 MET A C 1
ATOM 639 O O . MET A 1 91 ? -10.652 5.750 -19.500 1.00 9.08 85 MET A O 1
ATOM 644 N N . ARG A 1 92 ? -10.573 5.962 -21.738 1.00 9.69 86 ARG A N 1
ATOM 645 C CA . ARG A 1 92 ? -10.304 7.405 -21.649 1.00 10.48 86 ARG A CA 1
ATOM 646 C C . ARG A 1 92 ? -11.389 8.134 -20.853 1.00 10.42 86 ARG A C 1
ATOM 647 O O . ARG A 1 92 ? -11.088 9.107 -20.150 1.00 11.83 86 ARG A O 1
ATOM 655 N N . ARG A 1 93 ? -12.640 7.670 -20.946 1.00 11.42 87 ARG A N 1
ATOM 656 C CA A ARG A 1 93 ? -13.750 8.299 -20.209 0.50 12.29 87 ARG A CA 1
ATOM 657 C CA B ARG A 1 93 ? -13.744 8.299 -20.231 0.50 12.36 87 ARG A CA 1
ATOM 658 C C . ARG A 1 93 ? -13.500 8.243 -18.712 1.00 12.40 87 ARG A C 1
ATOM 659 O O . ARG A 1 93 ? -13.878 9.170 -17.979 1.00 12.62 87 ARG A O 1
ATOM 674 N N . LEU A 1 94 ? -12.871 7.157 -18.247 1.00 11.23 88 LEU A N 1
ATOM 675 C CA . LEU A 1 94 ? -12.563 7.038 -16.819 1.00 11.75 88 LEU A CA 1
ATOM 676 C C . LEU A 1 94 ? -11.478 8.006 -16.378 1.00 11.45 88 LEU A C 1
ATOM 677 O O . LEU A 1 94 ? -11.561 8.574 -15.283 1.00 11.00 88 LEU A O 1
ATOM 682 N N . GLY A 1 95 ? -10.478 8.232 -17.230 1.00 10.30 89 GLY A N 1
ATOM 683 C CA . GLY A 1 95 ? -9.491 9.306 -16.993 1.00 10.39 89 GLY A CA 1
ATOM 684 C C . GLY A 1 95 ? -10.112 10.697 -16.954 1.00 11.31 89 GLY A C 1
ATOM 685 O O . GLY A 1 95 ? -9.709 11.545 -16.139 1.00 12.10 89 GLY A O 1
ATOM 686 N N . GLU A 1 96 ? -11.112 10.936 -17.807 1.00 11.11 90 GLU A N 1
ATOM 687 C CA . GLU A 1 96 ? -11.778 12.248 -17.836 1.00 12.32 90 GLU A CA 1
ATOM 688 C C . GLU A 1 96 ? -12.597 12.440 -16.569 1.00 12.54 90 GLU A C 1
ATOM 689 O O . GLU A 1 96 ? -12.659 13.545 -16.012 1.00 14.14 90 GLU A O 1
ATOM 695 N N . LEU A 1 97 ? -13.203 11.359 -16.088 1.00 11.63 91 LEU A N 1
ATOM 696 C CA . LEU A 1 97 ? -13.948 11.437 -14.839 1.00 12.72 91 LEU A CA 1
ATOM 697 C C . LEU A 1 97 ? -13.013 11.712 -13.660 1.00 12.24 91 LEU A C 1
ATOM 698 O O . LEU A 1 97 ? -13.316 12.537 -12.789 1.00 14.11 91 LEU A O 1
ATOM 703 N N . TRP A 1 98 ? -11.876 11.029 -13.631 1.00 11.99 92 TRP A N 1
ATOM 704 C CA . TRP A 1 98 ? -10.842 11.245 -12.622 1.00 11.72 92 TRP A CA 1
ATOM 705 C C . TRP A 1 98 ? -10.434 12.697 -12.540 1.00 12.42 92 TRP A C 1
ATOM 706 O O . TRP A 1 98 ? -10.256 13.238 -11.445 1.00 13.49 92 TRP A O 1
ATOM 717 N N . ASP A 1 99 ? -10.272 13.330 -13.701 1.00 12.19 93 ASP A N 1
ATOM 718 C CA . ASP A 1 99 ? -9.859 14.732 -13.740 1.00 13.39 93 ASP A CA 1
ATOM 719 C C . ASP A 1 99 ? -10.894 15.658 -13.080 1.00 14.94 93 ASP A C 1
ATOM 720 O O . ASP A 1 99 ? -10.580 16.801 -12.737 1.00 17.67 93 ASP A O 1
ATOM 725 N N . ARG A 1 100 ? -12.123 15.165 -12.912 1.00 13.83 94 ARG A N 1
ATOM 726 C CA . ARG A 1 100 ? -13.163 15.916 -12.199 1.00 15.36 94 ARG A CA 1
ATOM 727 C C . ARG A 1 100 ? -13.338 15.446 -10.746 1.00 17.39 94 ARG 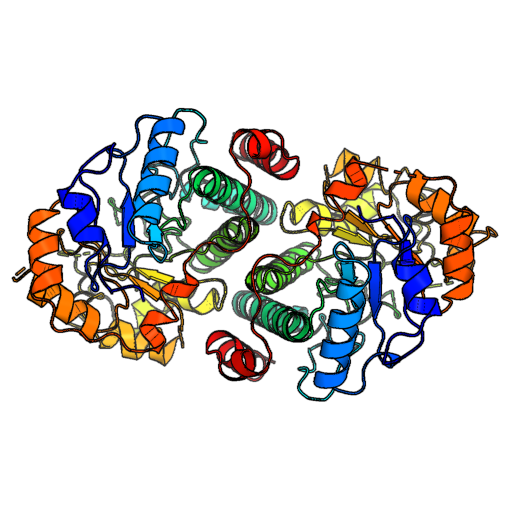A C 1
ATOM 728 O O . ARG A 1 100 ? -13.603 16.250 -9.854 1.00 17.98 94 ARG A O 1
ATOM 736 N N . ASP A 1 101 ? -13.217 14.148 -10.501 1.00 16.73 95 ASP A N 1
ATOM 737 C CA . ASP A 1 101 ? -13.511 13.597 -9.176 1.00 16.10 95 ASP A CA 1
ATOM 738 C C . ASP A 1 101 ? -12.754 12.272 -9.073 1.00 14.44 95 ASP A C 1
ATOM 739 O O . ASP A 1 101 ? -13.204 11.254 -9.609 1.00 14.57 95 ASP A O 1
ATOM 744 N N . VAL A 1 102 ? -11.594 12.303 -8.415 1.00 13.52 96 VAL A N 1
ATOM 745 C CA . VAL A 1 102 ? -10.710 11.136 -8.331 1.00 13.19 96 VAL A CA 1
ATOM 746 C C . VAL A 1 102 ? -11.415 9.977 -7.655 1.00 13.54 96 VAL A C 1
ATOM 747 O O . VAL A 1 102 ? -11.374 8.846 -8.155 1.00 12.98 96 VAL A O 1
ATOM 751 N N . LEU A 1 103 ? -12.022 10.221 -6.502 1.00 13.24 97 LEU A N 1
ATOM 752 C CA . LEU A 1 103 ? -12.575 9.101 -5.729 1.00 12.60 97 LEU A CA 1
ATOM 753 C C . LEU A 1 103 ? -13.748 8.464 -6.479 1.00 12.95 97 LEU A C 1
ATOM 754 O O . LEU A 1 103 ? -13.842 7.234 -6.555 1.00 12.99 97 LEU A O 1
ATOM 759 N N . LEU A 1 104 ? -14.613 9.279 -7.072 1.00 13.50 98 LEU A N 1
ATOM 760 C CA . LEU A 1 104 ? -15.724 8.749 -7.842 1.00 13.25 98 LEU A CA 1
ATOM 761 C C . LEU A 1 104 ? -15.205 7.917 -9.021 1.00 12.43 98 LEU A C 1
ATOM 762 O O . LEU A 1 104 ? -15.739 6.854 -9.329 1.00 13.01 98 LEU A O 1
ATOM 767 N N . ALA A 1 105 ? -14.166 8.403 -9.683 1.00 11.55 99 ALA A N 1
ATOM 768 C CA . ALA A 1 105 ? -13.606 7.645 -10.799 1.00 11.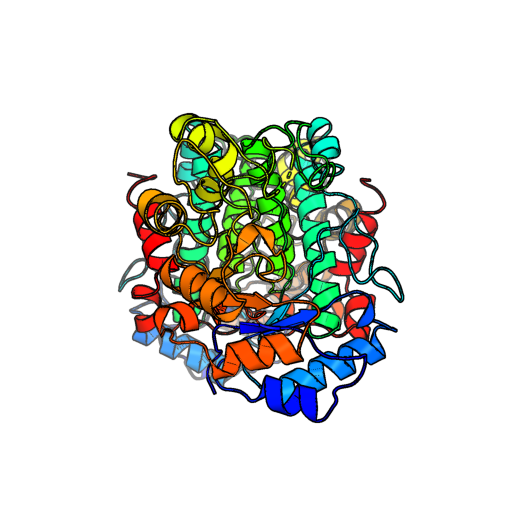63 99 ALA A CA 1
ATOM 769 C C . ALA A 1 105 ? -13.129 6.264 -10.375 1.00 11.30 99 ALA A C 1
ATOM 770 O O . ALA A 1 105 ? -13.321 5.288 -11.116 1.00 10.96 99 ALA A O 1
ATOM 772 N N . THR A 1 106 ? -12.497 6.166 -9.202 1.00 10.90 100 THR A N 1
ATOM 773 C CA . THR A 1 106 ? -12.060 4.841 -8.733 1.00 10.92 100 THR A CA 1
ATOM 774 C C . THR A 1 106 ? -13.252 3.921 -8.464 1.00 11.07 100 THR A C 1
ATOM 775 O O . THR A 1 106 ? -13.181 2.738 -8.746 1.00 10.87 100 THR A O 1
ATOM 779 N N . LYS A 1 107 ? -14.332 4.472 -7.919 1.00 10.66 101 LYS A N 1
ATOM 780 C CA . LYS A 1 107 ? -15.540 3.725 -7.632 1.00 11.47 101 LYS A CA 1
ATOM 781 C C . LYS A 1 107 ? -16.163 3.232 -8.954 1.00 10.69 101 LYS A C 1
ATOM 782 O O . LYS A 1 107 ? -16.560 2.071 -9.060 1.00 10.92 101 LYS A O 1
ATOM 788 N N . VAL A 1 108 ? -16.223 4.114 -9.953 1.00 10.61 102 VAL A N 1
ATOM 789 C CA . VAL A 1 108 ? -16.797 3.768 -11.265 1.00 10.58 102 VAL A CA 1
ATOM 790 C C . VAL A 1 108 ? -15.908 2.720 -11.978 1.00 10.20 102 VAL A C 1
ATOM 791 O O . VAL A 1 108 ? -16.417 1.761 -12.560 1.00 10.56 102 VAL A O 1
ATOM 795 N N . ALA A 1 109 ? -14.584 2.867 -11.883 1.00 9.03 103 ALA A N 1
ATOM 796 C CA . ALA A 1 109 ? -13.680 1.874 -12.506 1.00 8.99 103 ALA A CA 1
ATOM 797 C C . ALA A 1 109 ? -13.950 0.482 -11.964 1.00 8.66 103 ALA A C 1
ATOM 798 O O . ALA A 1 109 ? -14.019 -0.490 -12.733 1.00 8.67 103 ALA A O 1
ATOM 800 N N . THR A 1 110 ? -14.136 0.378 -10.646 1.00 8.25 104 THR A N 1
ATOM 801 C CA . THR A 1 110 ? -14.470 -0.921 -10.052 1.00 8.17 104 THR A CA 1
ATOM 802 C C . THR A 1 110 ? -15.831 -1.429 -10.538 1.00 8.24 104 THR A C 1
ATOM 803 O O . THR A 1 110 ? -15.968 -2.615 -10.814 1.00 8.66 104 THR A O 1
ATOM 807 N N . ALA A 1 111 ? -16.849 -0.563 -10.607 1.00 8.39 105 ALA A N 1
ATOM 808 C CA . ALA A 1 111 ? -18.151 -0.979 -11.152 1.00 8.59 105 ALA A CA 1
ATOM 809 C C . ALA A 1 111 ? -18.052 -1.486 -12.598 1.00 8.20 105 ALA A C 1
ATOM 810 O O . ALA A 1 111 ? -18.634 -2.513 -12.915 1.00 8.91 105 ALA A O 1
ATOM 812 N N . VAL A 1 112 ? -17.271 -0.788 -13.436 1.00 8.69 106 VAL A N 1
ATOM 813 C CA . VAL A 1 112 ? -17.015 -1.234 -14.805 1.00 8.94 106 VAL A CA 1
ATOM 814 C C . VAL A 1 112 ? -16.374 -2.618 -14.817 1.00 8.05 106 VAL A C 1
ATOM 815 O O . VAL A 1 112 ? -16.813 -3.494 -15.541 1.00 8.61 106 VAL A O 1
ATOM 819 N N . GLY A 1 113 ? -15.347 -2.814 -13.990 1.00 7.66 107 GLY A N 1
ATOM 820 C CA . GLY A 1 113 ? -14.664 -4.106 -13.969 1.00 7.48 107 GLY A CA 1
ATOM 821 C C . GLY A 1 113 ? -15.572 -5.222 -13.500 1.00 7.33 107 GLY A C 1
ATOM 822 O O . GLY A 1 113 ? -15.547 -6.340 -14.046 1.00 7.51 107 GLY A O 1
ATOM 823 N N . TYR A 1 114 ? -16.405 -4.931 -12.501 1.00 7.56 108 TYR A N 1
ATOM 824 C CA . TYR A 1 114 ? -17.341 -5.955 -12.027 1.00 8.11 108 TYR A CA 1
ATOM 825 C C . TYR A 1 114 ? -18.371 -6.354 -13.084 1.00 7.81 108 TYR A C 1
ATOM 826 O O . TYR A 1 114 ? -18.602 -7.545 -13.305 1.00 8.02 108 TYR A O 1
ATOM 835 N N . ILE A 1 115 ? -18.978 -5.359 -13.736 1.00 7.89 109 ILE A N 1
ATOM 836 C CA . ILE A 1 115 ? -19.921 -5.648 -14.810 1.00 8.05 109 ILE A CA 1
ATOM 837 C C . ILE A 1 115 ? -19.266 -6.463 -15.936 1.00 8.14 109 ILE A C 1
ATOM 838 O O . ILE A 1 115 ? -19.802 -7.502 -16.383 1.00 8.50 109 ILE A O 1
ATOM 843 N N . LEU A 1 116 ? -18.090 -5.999 -16.367 1.00 7.62 110 LEU A N 1
ATOM 844 C CA . LEU A 1 116 ? -17.366 -6.593 -17.463 1.00 7.90 110 LEU A CA 1
ATOM 845 C C . LEU A 1 116 ? -17.138 -8.079 -17.153 1.00 7.15 110 LEU A C 1
ATOM 846 O O . LEU A 1 116 ? -17.411 -8.964 -17.971 1.00 7.90 110 LEU A O 1
ATOM 851 N N . ALA A 1 117 ? -16.584 -8.350 -15.966 1.00 6.97 111 ALA A N 1
ATOM 852 C CA . ALA A 1 117 ? -16.253 -9.715 -15.607 1.00 7.01 111 ALA A CA 1
ATOM 853 C C . ALA A 1 117 ? -17.492 -10.577 -15.352 1.00 7.04 111 ALA A C 1
ATOM 854 O O . ALA A 1 117 ? -17.526 -11.761 -15.758 1.00 7.36 111 ALA A O 1
ATOM 856 N N . ALA A 1 118 ? -18.484 -10.013 -14.652 1.00 7.00 112 ALA A N 1
ATOM 857 C CA . ALA A 1 118 ? -19.654 -10.820 -14.309 1.00 7.51 112 ALA A CA 1
ATOM 858 C C . ALA A 1 118 ? -20.410 -11.264 -15.565 1.00 7.62 112 ALA A C 1
ATOM 859 O O . ALA A 1 118 ? -20.858 -12.412 -15.649 1.00 7.42 112 ALA A O 1
ATOM 861 N N . GLU A 1 119 ? -20.522 -10.379 -16.546 1.00 7.37 113 GLU A N 1
ATOM 862 C CA . GLU A 1 119 ? -21.230 -10.711 -17.779 1.00 7.43 113 GLU A CA 1
ATOM 863 C C . GLU A 1 119 ? -20.469 -11.787 -18.573 1.00 7.19 113 GLU A C 1
ATOM 864 O O . GLU A 1 119 ? -21.057 -12.772 -19.066 1.00 8.10 113 GLU A O 1
ATOM 870 N N . LEU A 1 120 ? -19.140 -11.648 -18.639 1.00 7.25 114 LEU A N 1
ATOM 871 C CA . LEU A 1 120 ? -18.352 -12.674 -19.309 1.00 7.13 114 LEU A CA 1
ATOM 872 C C . LEU A 1 120 ? -18.426 -14.024 -18.611 1.00 7.32 114 LEU A C 1
ATOM 873 O O . LEU A 1 120 ? -18.550 -15.064 -19.261 1.00 8.03 114 LEU A O 1
ATOM 878 N N . ARG A 1 121 ? -18.353 -14.007 -17.279 1.00 7.15 115 ARG A N 1
ATOM 879 C CA . ARG A 1 121 ? -18.454 -15.262 -16.527 1.00 8.28 115 ARG A CA 1
ATOM 880 C C . ARG A 1 121 ? -19.807 -15.933 -16.699 1.00 8.74 115 ARG A C 1
ATOM 881 O O . ARG A 1 121 ? -19.887 -17.158 -16.749 1.00 9.17 115 ARG A O 1
ATOM 889 N N . ALA A 1 122 ? -20.850 -15.114 -16.829 1.00 8.48 116 ALA A N 1
ATOM 890 C CA . ALA A 1 122 ? -22.176 -15.658 -17.060 1.00 9.10 116 ALA A CA 1
ATOM 891 C C . ALA A 1 122 ? -22.272 -16.443 -18.377 1.00 9.45 116 ALA A C 1
ATOM 892 O O . ALA A 1 122 ? -23.110 -17.337 -18.496 1.00 10.72 116 ALA A O 1
ATOM 894 N N . CYS A 1 123 ? -21.386 -16.161 -19.333 1.00 8.56 117 CYS A N 1
ATOM 895 C CA . CYS A 1 123 ? -21.311 -16.921 -20.580 1.00 8.80 117 CYS A CA 1
ATOM 896 C C . CYS A 1 123 ? -20.135 -17.899 -20.587 1.00 8.51 117 CYS A C 1
ATOM 897 O O . CYS A 1 123 ? -19.783 -18.408 -21.637 1.00 9.41 117 CYS A O 1
ATOM 900 N N . GLY A 1 124 ? -19.503 -18.133 -19.436 1.00 8.02 118 GLY A N 1
ATOM 901 C CA . GLY A 1 124 ? -18.483 -19.200 -19.353 1.00 8.68 118 GLY A CA 1
ATOM 902 C C . GLY A 1 124 ? -17.113 -18.815 -19.869 1.00 9.00 118 GLY A C 1
ATOM 903 O O . GLY A 1 124 ? -16.369 -19.682 -20.301 1.00 9.80 118 GLY A O 1
ATOM 904 N N . ILE A 1 125 ? -16.765 -17.537 -19.807 1.00 8.21 119 ILE A N 1
ATOM 905 C CA . ILE A 1 125 ? -15.457 -17.025 -20.256 1.00 7.98 119 ILE A CA 1
ATOM 906 C C . ILE A 1 125 ? -14.565 -16.818 -19.033 1.00 7.52 119 ILE A C 1
ATOM 907 O O . ILE A 1 125 ? -15.049 -16.358 -18.000 1.00 7.86 119 ILE A O 1
ATOM 912 N N . ASP A 1 126 ? -13.277 -17.151 -19.134 1.00 7.32 120 ASP A N 1
ATOM 913 C CA . ASP A 1 126 ? -12.365 -16.973 -17.997 1.00 6.48 120 ASP A CA 1
ATOM 914 C C . ASP A 1 126 ? -11.894 -15.563 -17.784 1.00 6.17 120 ASP A C 1
ATOM 915 O O . ASP A 1 126 ? -11.753 -15.143 -16.636 1.00 6.73 120 ASP A O 1
ATOM 920 N N . MET A 1 127 ? -11.556 -14.861 -18.859 1.00 6.42 121 MET A N 1
ATOM 921 C CA . MET A 1 127 ? -10.815 -13.611 -18.710 1.00 6.18 121 MET A CA 1
ATOM 922 C C . MET A 1 127 ? -11.000 -12.707 -19.918 1.00 6.12 121 MET A C 1
ATOM 923 O O . MET A 1 127 ? -11.303 -13.173 -21.037 1.00 6.30 121 MET A O 1
ATOM 928 N N . SER A 1 128 ? -10.754 -11.420 -19.688 1.00 5.94 122 SER A N 1
ATOM 929 C CA . SER A 1 128 ? -10.617 -10.429 -20.737 1.00 6.00 122 SER A CA 1
ATOM 930 C C . SER A 1 128 ? -9.181 -9.917 -20.808 1.00 5.81 122 SER A C 1
ATOM 931 O O . SER A 1 128 ? -8.522 -9.714 -19.789 1.00 6.60 122 SER A O 1
ATOM 934 N N . PHE A 1 129 ? -8.710 -9.670 -22.029 1.00 5.53 123 PHE A N 1
ATOM 935 C CA . PHE A 1 129 ? -7.410 -9.015 -22.207 1.00 5.95 123 PHE A CA 1
ATOM 936 C C . PHE A 1 129 ? -7.560 -7.495 -21.992 1.00 6.05 123 PHE A C 1
ATOM 937 O O . PHE A 1 129 ? -7.664 -6.697 -22.929 1.00 7.27 123 PHE A O 1
ATOM 945 N N . THR A 1 130 ? -7.576 -7.140 -20.712 1.00 5.74 124 THR A N 1
ATOM 946 C CA . THR A 1 130 ? -7.708 -5.749 -20.237 1.00 5.82 124 THR A CA 1
ATOM 947 C C . THR A 1 130 ? -7.034 -5.754 -18.861 1.00 6.07 124 THR A C 1
ATOM 948 O O . THR A 1 130 ? -7.100 -6.773 -18.192 1.00 6.15 124 THR A O 1
ATOM 952 N N . PRO A 1 131 ? -6.434 -4.631 -18.409 1.00 6.58 125 PRO A N 1
ATOM 953 C CA . PRO A 1 131 ? -6.444 -3.267 -18.904 1.00 6.65 125 PRO A CA 1
ATOM 954 C C . PRO A 1 131 ? -5.308 -2.866 -19.835 1.00 6.50 125 PRO A C 1
ATOM 955 O O . PRO A 1 131 ? -4.152 -3.279 -19.660 1.00 6.17 125 PRO A O 1
ATOM 959 N N . VAL A 1 132 ? -5.625 -1.965 -20.739 1.00 6.50 126 VAL A N 1
ATOM 960 C CA . VAL A 1 132 ? -4.585 -1.180 -21.408 1.00 6.83 126 VAL A CA 1
ATOM 961 C C . VAL A 1 132 ? -3.890 -0.272 -20.380 1.00 6.77 126 VAL A C 1
ATOM 962 O O . VAL A 1 132 ? -4.549 0.567 -19.729 1.00 7.51 126 VAL A O 1
ATOM 966 N N . LEU A 1 133 ? -2.573 -0.415 -20.268 1.00 6.27 127 LEU A N 1
ATOM 967 C CA . LEU A 1 133 ? -1.738 0.404 -19.400 1.00 6.88 127 LEU A CA 1
ATOM 968 C C . LEU A 1 133 ? -0.905 1.393 -20.208 1.00 6.97 127 LEU A C 1
ATOM 969 O O . LEU A 1 133 ? -0.120 2.182 -19.625 1.00 7.78 127 LEU A O 1
ATOM 974 N N . ASP A 1 134 ? -1.083 1.398 -21.536 1.00 7.09 128 ASP A N 1
ATOM 975 C CA . ASP A 1 134 ? -0.424 2.381 -22.418 1.00 7.35 128 ASP A CA 1
ATOM 976 C C . ASP A 1 134 ? -0.797 3.795 -21.978 1.00 7.91 128 ASP A C 1
ATOM 977 O O . ASP A 1 134 ? -1.952 4.066 -21.643 1.00 8.04 128 ASP A O 1
ATOM 982 N N . LEU A 1 135 ? 0.186 4.690 -21.970 1.00 8.12 129 LEU A N 1
ATOM 983 C CA . LEU A 1 135 ? -0.090 6.064 -21.548 1.00 8.89 129 LEU A CA 1
ATOM 984 C C . LEU A 1 135 ? -0.654 6.842 -22.722 1.00 9.17 129 LEU A C 1
ATOM 985 O O . LEU A 1 135 ? -0.248 6.636 -23.872 1.00 9.98 129 LEU A O 1
ATOM 990 N N . ASP A 1 136 ? -1.581 7.749 -22.411 1.00 9.95 130 ASP A N 1
ATOM 991 C CA . ASP A 1 136 ? -2.215 8.592 -23.433 1.00 10.86 130 ASP A CA 1
ATOM 992 C C . ASP A 1 136 ? -1.342 9.789 -23.791 1.00 11.16 130 ASP A C 1
ATOM 993 O O . ASP A 1 136 ? -1.640 10.925 -23.412 1.00 12.66 130 ASP A O 1
ATOM 998 N N . TYR A 1 137 ? -0.273 9.534 -24.544 1.00 11.80 131 TYR A N 1
ATOM 999 C CA . TYR A 1 137 ? 0.572 10.607 -25.052 1.00 12.19 131 TYR A CA 1
ATOM 1000 C C . TYR A 1 137 ? -0.155 11.344 -26.164 1.00 13.53 131 TYR A C 1
ATOM 1001 O O . TYR A 1 137 ? 0.170 12.505 -26.442 1.00 15.30 131 TYR A O 1
ATOM 1010 N N . GLY A 1 138 ? -1.123 10.674 -26.798 1.00 13.80 132 GLY A N 1
ATOM 1011 C CA . GLY A 1 138 ? -1.811 11.214 -27.972 1.00 14.84 132 GLY A CA 1
ATOM 1012 C C . GLY A 1 138 ? -1.115 10.899 -29.272 1.00 13.66 132 GLY A C 1
ATOM 1013 O O . GLY A 1 138 ? -1.529 11.401 -30.324 1.00 14.47 132 GLY A O 1
ATOM 1014 N N . HIS A 1 139 ? -0.051 10.092 -29.211 1.00 15.11 133 HIS A N 1
ATOM 1015 C CA . HIS A 1 139 ? 0.775 9.764 -30.382 1.00 13.87 133 HIS A CA 1
ATOM 1016 C C . HIS A 1 139 ? 0.284 8.572 -31.148 1.00 14.87 133 HIS A C 1
ATOM 1017 O O . HIS A 1 139 ? 0.600 8.423 -32.331 1.00 16.48 133 HIS A O 1
ATOM 1024 N N . SER A 1 140 ? -0.451 7.680 -30.482 1.00 12.91 134 SER A N 1
ATOM 1025 C CA . SER A 1 140 ? -0.838 6.418 -31.087 1.00 13.14 134 SER A CA 1
ATOM 1026 C C . SER A 1 140 ? -2.330 6.366 -31.423 1.00 14.26 134 SER A C 1
ATOM 1027 O O . SER A 1 140 ? -3.183 6.385 -30.525 1.00 16.04 134 SER A O 1
ATOM 1030 N N . LYS A 1 141 ? -2.648 6.273 -32.706 1.00 15.18 135 LYS A N 1
ATOM 1031 C CA . LYS A 1 141 ? -4.050 6.190 -33.119 1.00 17.19 135 LYS A CA 1
ATOM 1032 C C . LYS A 1 141 ? -4.657 4.836 -32.753 1.00 14.05 135 LYS A C 1
ATOM 1033 O O . LYS A 1 141 ? -5.831 4.757 -32.332 1.00 14.04 135 LYS A O 1
ATOM 1035 N N . VAL A 1 142 ? -3.870 3.769 -32.896 1.00 14.08 136 VAL A N 1
ATOM 1036 C CA . VAL A 1 142 ? -4.403 2.445 -32.631 1.00 13.65 136 VAL A CA 1
ATOM 1037 C C . VAL A 1 142 ? -4.789 2.321 -31.158 1.00 11.67 136 VAL A C 1
ATOM 1038 O O . VAL A 1 142 ? -5.785 1.658 -30.839 1.00 12.51 136 VAL A O 1
ATOM 1042 N N . ILE A 1 143 ? -4.016 2.944 -30.263 1.00 10.74 137 ILE A N 1
ATOM 1043 C CA . ILE A 1 143 ? -4.418 2.988 -28.855 1.00 9.79 137 ILE A CA 1
ATOM 1044 C C . ILE A 1 143 ? -5.526 4.041 -28.645 1.00 10.04 137 ILE A C 1
ATOM 1045 O O . ILE A 1 143 ? -6.643 3.691 -28.260 1.00 10.39 137 ILE A O 1
ATOM 1050 N N . GLY A 1 144 ? -5.238 5.309 -28.922 1.00 10.11 138 GLY A N 1
ATOM 1051 C CA . GLY A 1 144 ? -6.277 6.343 -28.805 1.00 9.59 138 GLY A CA 1
ATOM 1052 C C . GLY A 1 144 ? -7.009 6.319 -27.467 1.00 9.86 138 GLY A C 1
ATOM 1053 O O . GLY A 1 144 ? -6.387 6.266 -26.392 1.00 10.51 138 GLY A O 1
ATOM 1054 N N . ASP A 1 145 ? -8.339 6.333 -27.538 1.00 9.71 139 ASP A N 1
ATOM 1055 C CA . ASP A 1 145 ? -9.192 6.381 -26.358 1.00 9.84 139 ASP A CA 1
ATOM 1056 C C . ASP A 1 145 ? -9.201 5.090 -25.550 1.00 9.18 139 ASP A C 1
ATOM 1057 O O . ASP A 1 145 ? -9.935 5.002 -24.580 1.00 9.46 139 ASP A O 1
ATOM 1062 N N . ARG A 1 146 ? -8.404 4.098 -25.947 1.00 8.56 140 ARG A N 1
ATOM 1063 C CA . ARG A 1 146 ? -8.262 2.880 -25.143 1.00 8.31 140 ARG A CA 1
ATOM 1064 C C . ARG A 1 146 ? -7.365 3.090 -23.918 1.00 7.98 140 ARG A C 1
ATOM 1065 O O . ARG A 1 146 ? -7.392 2.288 -22.980 1.00 8.40 140 ARG A O 1
ATOM 1073 N N . ALA A 1 147 ? -6.610 4.188 -23.911 1.00 8.60 141 ALA A N 1
ATOM 1074 C CA . ALA A 1 147 ? -5.735 4.517 -22.776 1.00 8.33 141 ALA A CA 1
ATOM 1075 C C . ALA A 1 147 ? -6.506 5.281 -21.706 1.00 8.83 141 ALA A C 1
ATOM 1076 O O . ALA A 1 147 ? -7.350 6.133 -22.030 1.00 10.31 141 ALA A O 1
ATOM 1078 N N . PHE A 1 148 ? -6.224 4.983 -20.438 1.00 8.40 142 PHE A N 1
ATOM 1079 C CA . PHE A 1 148 ? -6.960 5.650 -19.334 1.00 9.40 142 PHE A CA 1
ATOM 1080 C C . PHE A 1 148 ? -6.636 7.134 -19.204 1.00 10.40 142 PHE A C 1
ATOM 1081 O O . PHE A 1 148 ? -7.517 7.932 -18.910 1.00 10.90 142 PHE A O 1
ATOM 1089 N N . HIS A 1 149 ? -5.359 7.480 -19.362 1.00 9.86 143 HIS A N 1
ATOM 1090 C CA . HIS A 1 149 ? -4.872 8.800 -18.957 1.00 10.17 143 HIS A CA 1
ATOM 1091 C C . HIS A 1 149 ? -3.448 8.958 -19.431 1.00 10.04 143 HIS A C 1
ATOM 1092 O O . HIS A 1 149 ? -2.778 7.973 -19.802 1.00 9.66 143 HIS A O 1
ATOM 1099 N N . ARG A 1 150 ? -2.979 10.212 -19.443 1.00 10.80 144 ARG A N 1
ATOM 1100 C CA . ARG A 1 150 ? -1.584 10.520 -19.723 1.00 11.20 144 ARG A CA 1
ATOM 1101 C C . ARG A 1 150 ? -0.643 10.136 -18.568 1.00 11.11 144 ARG A C 1
ATOM 1102 O O . ARG A 1 150 ? 0.467 9.654 -18.798 1.00 11.75 144 ARG A O 1
ATOM 1110 N N . ASP A 1 151 ? -1.075 10.364 -17.332 1.00 11.33 145 ASP A N 1
ATOM 1111 C CA . ASP A 1 151 ? -0.187 10.282 -16.177 1.00 11.65 145 ASP A CA 1
ATOM 1112 C C . ASP A 1 151 ? -0.097 8.805 -15.722 1.00 11.06 145 ASP A C 1
ATOM 1113 O O . ASP A 1 151 ? -1.117 8.193 -15.400 1.00 10.75 145 ASP A O 1
ATOM 1118 N N . PRO A 1 152 ? 1.121 8.231 -15.665 1.00 10.96 146 PRO A N 1
ATOM 1119 C CA . PRO A 1 152 ? 1.228 6.815 -15.258 1.00 10.92 146 PRO A CA 1
ATOM 1120 C C . PRO A 1 152 ? 0.709 6.534 -13.837 1.00 10.27 146 PRO A C 1
ATOM 1121 O O . PRO A 1 15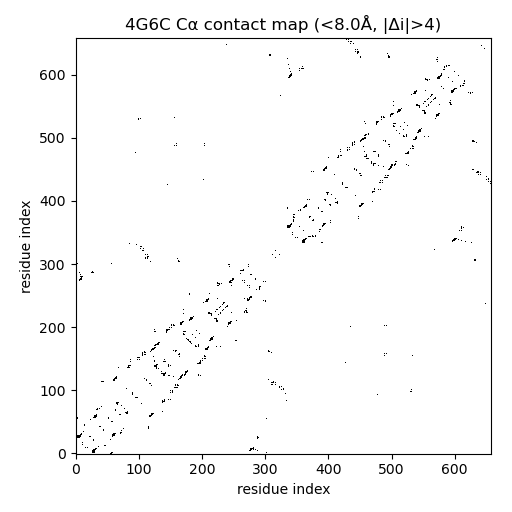2 ? 0.269 5.419 -13.555 1.00 10.79 146 PRO A O 1
ATOM 1125 N N . ARG A 1 153 ? 0.726 7.528 -12.942 1.00 10.73 147 ARG A N 1
ATOM 1126 C CA . ARG A 1 153 ? 0.150 7.306 -11.614 1.00 10.93 147 ARG A CA 1
ATOM 1127 C C . ARG A 1 153 ? -1.358 7.137 -11.684 1.00 10.19 147 ARG A C 1
ATOM 1128 O O . ARG A 1 153 ? -1.950 6.319 -10.947 1.00 10.84 147 ARG A O 1
ATOM 1136 N N . VAL A 1 154 ? -1.992 7.897 -12.573 1.00 10.50 148 VAL A N 1
ATOM 1137 C CA . VAL A 1 154 ? -3.441 7.836 -12.748 1.00 10.49 148 VAL A CA 1
ATOM 1138 C C . VAL A 1 154 ? -3.834 6.541 -13.472 1.00 10.08 148 VAL A C 1
ATOM 1139 O O . VAL A 1 154 ? -4.785 5.858 -13.074 1.00 9.61 148 VAL A O 1
ATOM 1143 N N . VAL A 1 155 ? -3.087 6.216 -14.524 1.00 9.32 149 VAL A N 1
ATOM 1144 C CA . VAL A 1 155 ? -3.303 4.936 -15.207 1.00 9.17 149 VAL A CA 1
ATOM 1145 C C . VAL A 1 155 ? -3.229 3.789 -14.185 1.00 8.79 149 VAL A C 1
ATOM 1146 O O . VAL A 1 155 ? -4.098 2.908 -14.150 1.00 9.33 149 VAL A O 1
ATOM 1150 N N . THR A 1 156 ? -2.213 3.817 -13.329 1.00 8.69 150 THR A N 1
ATOM 1151 C CA . THR A 1 156 ? -2.062 2.755 -12.326 1.00 8.78 150 THR A CA 1
ATOM 1152 C C . THR A 1 156 ? -3.285 2.643 -11.428 1.00 9.03 150 THR A C 1
ATOM 1153 O O . THR A 1 156 ? -3.827 1.543 -11.245 1.00 9.16 150 THR A O 1
ATOM 1157 N N . LEU A 1 157 ? -3.732 3.758 -10.850 1.00 9.81 151 LEU A N 1
ATOM 1158 C CA . LEU A 1 157 ? -4.784 3.637 -9.846 1.00 9.63 151 LEU A CA 1
ATOM 1159 C C . LEU A 1 157 ? -6.147 3.358 -10.475 1.00 8.90 151 LEU A C 1
ATOM 1160 O O . LEU A 1 157 ? -6.956 2.635 -9.886 1.00 8.78 151 LEU A O 1
ATOM 1165 N N . LEU A 1 158 ? -6.398 3.880 -11.684 1.00 9.26 152 LEU A N 1
ATOM 1166 C CA . LEU A 1 158 ? -7.626 3.542 -12.392 1.00 9.39 152 LEU A CA 1
ATOM 1167 C C . LEU A 1 158 ? -7.611 2.059 -12.802 1.00 8.43 152 LEU A C 1
ATOM 1168 O O . LEU A 1 158 ? -8.612 1.363 -12.603 1.00 8.91 152 LEU A O 1
ATOM 1173 N N . ALA A 1 159 ? -6.504 1.579 -13.378 1.00 8.63 153 ALA A N 1
ATOM 1174 C CA . ALA A 1 159 ? -6.413 0.175 -13.781 1.00 8.42 153 ALA A CA 1
ATOM 1175 C C . ALA A 1 159 ? -6.494 -0.719 -12.565 1.00 7.87 153 ALA A C 1
ATOM 1176 O O . ALA A 1 159 ? -7.085 -1.779 -12.640 1.00 8.09 153 ALA A O 1
ATOM 1178 N N . LYS A 1 160 ? -5.871 -0.315 -11.456 1.00 8.32 154 LYS A N 1
ATOM 1179 C CA . LYS A 1 160 ? -5.974 -1.115 -10.243 1.00 8.52 154 LYS A CA 1
ATOM 1180 C C . LYS A 1 160 ? -7.425 -1.263 -9.796 1.00 7.75 154 LYS A C 1
ATOM 1181 O O . LYS A 1 160 ? -7.852 -2.368 -9.425 1.00 7.94 154 LYS A O 1
ATOM 1187 N N . SER A 1 161 ? -8.170 -0.159 -9.836 1.00 8.04 155 SER A N 1
ATOM 1188 C CA . SER A 1 161 ? -9.585 -0.167 -9.467 1.00 8.33 155 SER A CA 1
ATOM 1189 C C . SER A 1 161 ? -10.420 -1.039 -10.398 1.00 7.77 155 SER A C 1
ATOM 1190 O O . SER A 1 161 ? -11.308 -1.770 -9.931 1.00 7.67 155 SER A O 1
ATOM 1193 N N . LEU A 1 162 ? -10.121 -0.968 -11.702 1.00 7.77 156 LEU A N 1
ATOM 1194 C CA . LEU A 1 162 ? -10.759 -1.845 -12.667 1.00 7.50 156 LEU A CA 1
ATOM 1195 C C . LEU A 1 162 ? -10.478 -3.307 -12.336 1.00 6.79 156 LEU A C 1
ATOM 1196 O O . LEU A 1 162 ? -11.393 -4.125 -12.262 1.00 7.29 156 LEU A O 1
ATOM 1201 N N . ASN A 1 163 ? -9.202 -3.604 -12.109 1.00 6.95 157 ASN A N 1
ATOM 1202 C CA . ASN A 1 163 ? -8.777 -4.967 -11.796 1.00 6.71 157 ASN A CA 1
ATOM 1203 C C . ASN A 1 163 ? -9.390 -5.487 -10.509 1.00 7.06 157 ASN A C 1
ATOM 1204 O O . ASN A 1 163 ? -9.691 -6.676 -10.390 1.00 6.70 157 ASN A O 1
ATOM 1209 N N . HIS A 1 164 ? -9.632 -4.594 -9.551 1.00 7.57 158 HIS A N 1
ATOM 1210 C CA . HIS A 1 164 ? -10.348 -4.973 -8.332 1.00 7.80 158 HIS A CA 1
ATOM 1211 C C . HIS A 1 164 ? -11.761 -5.427 -8.667 1.00 7.50 158 HIS A C 1
ATOM 1212 O O . HIS A 1 164 ? -12.227 -6.456 -8.180 1.00 7.78 158 HIS A O 1
ATOM 1219 N N . GLY A 1 165 ? -12.456 -4.684 -9.515 1.00 7.24 159 GLY A N 1
ATOM 1220 C CA . GLY A 1 165 ? -13.799 -5.075 -9.981 1.00 7.90 159 GLY A CA 1
ATOM 1221 C C . GLY A 1 165 ? -13.813 -6.427 -10.662 1.00 7.35 159 GLY A C 1
ATOM 1222 O O . GLY A 1 165 ? -14.683 -7.250 -10.394 1.00 7.64 159 GLY A O 1
ATOM 1223 N N . LEU A 1 166 ? -12.832 -6.658 -11.542 1.00 7.04 160 LEU A N 1
ATOM 1224 C CA . LEU A 1 166 ? -12.687 -7.945 -12.192 1.00 6.76 160 LEU A CA 1
ATOM 1225 C C . LEU A 1 166 ? -12.536 -9.026 -11.127 1.00 6.81 160 LEU A C 1
ATOM 1226 O O . LEU A 1 166 ? -13.181 -10.051 -11.183 1.00 7.28 160 LEU A O 1
ATOM 1231 N N . SER A 1 167 ? -11.675 -8.780 -10.144 1.00 6.99 161 SER A N 1
ATOM 1232 C CA . SER A 1 167 ? -11.419 -9.754 -9.057 1.00 7.41 161 SER A CA 1
ATOM 1233 C C . SER A 1 167 ? -12.646 -10.062 -8.208 1.00 7.46 161 SER A C 1
ATOM 1234 O O . SER A 1 167 ? -12.784 -11.197 -7.715 1.00 7.61 161 SER A O 1
ATOM 1237 N N . LEU A 1 168 ? -13.549 -9.086 -8.062 1.00 7.88 162 LEU A N 1
ATOM 1238 C CA . LEU A 1 168 ? -14.782 -9.347 -7.290 1.00 8.61 162 LEU A CA 1
ATOM 1239 C C . LEU A 1 168 ? -15.653 -10.411 -7.941 1.00 9.97 162 LEU A C 1
ATOM 1240 O O . LEU A 1 168 ? -16.430 -11.066 -7.257 1.00 12.30 162 LEU A O 1
ATOM 1245 N N . ALA A 1 169 ? -15.518 -10.591 -9.264 1.00 9.07 163 ALA A N 1
ATOM 1246 C CA . ALA A 1 169 ? -16.212 -11.681 -9.959 1.00 9.26 163 ALA A CA 1
ATOM 1247 C C . ALA A 1 169 ? -15.311 -12.903 -10.176 1.00 8.90 163 ALA A C 1
ATOM 1248 O O . ALA A 1 169 ? -15.671 -13.817 -10.909 1.00 11.13 163 ALA A O 1
ATOM 1250 N N . GLY A 1 170 ? -14.145 -12.937 -9.531 1.00 7.76 164 GLY A N 1
ATOM 1251 C CA . GLY A 1 170 ? -13.217 -14.048 -9.676 1.00 8.22 164 GLY A CA 1
ATOM 1252 C C . GLY A 1 170 ? -12.379 -14.030 -10.940 1.00 7.62 164 GLY A C 1
ATOM 1253 O O . GLY A 1 170 ? -11.750 -15.019 -11.255 1.00 8.68 164 GLY A O 1
ATOM 1254 N N . MET A 1 171 ? -12.313 -12.889 -11.623 1.00 7.00 165 MET A N 1
ATOM 1255 C CA . MET A 1 171 ? -11.609 -12.801 -12.908 1.00 6.79 165 MET A CA 1
ATOM 1256 C C . MET A 1 171 ? -10.239 -12.126 -12.727 1.00 6.65 165 MET A C 1
ATOM 1257 O O . MET A 1 171 ? -10.116 -11.129 -11.966 1.00 6.72 165 MET A O 1
ATOM 1262 N N . ALA A 1 172 ? -9.240 -12.661 -13.438 1.00 5.94 166 ALA A N 1
ATOM 1263 C CA . ALA A 1 172 ? -7.924 -12.062 -13.507 1.00 6.26 166 ALA A CA 1
ATOM 1264 C C . ALA A 1 172 ? -7.921 -10.886 -14.507 1.00 6.75 166 ALA A C 1
ATOM 1265 O O . ALA A 1 172 ? -8.965 -10.250 -14.750 1.00 7.37 166 ALA A O 1
ATOM 1267 N N . ASN A 1 173 ? -6.754 -10.558 -15.049 1.00 6.31 167 ASN A N 1
ATOM 1268 C CA . ASN A 1 173 ? -6.572 -9.350 -15.834 1.00 6.52 167 ASN A CA 1
ATOM 1269 C C . ASN A 1 173 ? -5.291 -9.529 -16.637 1.00 6.24 167 ASN A C 1
ATOM 1270 O O . ASN A 1 173 ? -4.532 -10.481 -16.401 1.00 6.75 167 ASN A O 1
ATOM 1275 N N . CYS A 1 174 ? -5.055 -8.627 -17.583 1.00 5.96 168 CYS A N 1
ATOM 1276 C CA . CYS A 1 174 ? -3.863 -8.704 -18.409 1.00 5.87 168 CYS A CA 1
ATOM 1277 C C . CYS A 1 174 ? -3.512 -7.308 -18.913 1.00 5.92 168 CYS A C 1
ATOM 1278 O O . CYS A 1 174 ? -4.212 -6.761 -19.763 1.00 6.49 168 CYS A O 1
ATOM 1281 N N . GLY A 1 175 ? -2.445 -6.740 -18.358 1.00 5.96 169 GLY A N 1
ATOM 1282 C CA . GLY A 1 175 ? -1.990 -5.406 -18.750 1.00 6.20 169 GLY A CA 1
ATOM 1283 C C . GLY A 1 175 ? -1.329 -5.431 -20.116 1.00 6.83 169 GLY A C 1
ATOM 1284 O O . GLY A 1 175 ? -0.609 -6.387 -20.454 1.00 7.15 169 GLY A O 1
ATOM 1285 N N . LYS A 1 176 ? -1.556 -4.402 -20.912 1.00 7.39 170 LYS A N 1
ATOM 1286 C CA . LYS A 1 176 ? -0.992 -4.384 -22.261 1.00 6.85 170 LYS A CA 1
ATOM 1287 C C . LYS A 1 176 ? -0.782 -2.926 -22.692 1.00 6.63 170 LYS A C 1
ATOM 1288 O O . LYS A 1 176 ? -1.448 -2.007 -22.174 1.00 7.57 170 LYS A O 1
ATOM 1294 N N . HIS A 1 177 ? 0.127 -2.657 -23.634 1.00 6.49 171 HIS A N 1
ATOM 1295 C CA . HIS A 1 177 ? 0.987 -3.592 -24.328 1.00 6.58 171 HIS A CA 1
ATOM 1296 C C . HIS A 1 177 ? 2.411 -3.323 -23.922 1.00 6.42 171 HIS A C 1
ATOM 1297 O O . HIS A 1 177 ? 2.983 -2.296 -24.280 1.00 6.83 171 HIS A O 1
ATOM 1304 N N . PHE A 1 178 ? 2.991 -4.220 -23.124 1.00 6.55 172 PHE A N 1
ATOM 1305 C CA . PHE A 1 178 ? 4.255 -3.973 -22.418 1.00 6.99 172 PHE A CA 1
ATOM 1306 C C . PHE A 1 178 ? 5.438 -3.915 -23.396 1.00 7.33 172 PHE A C 1
ATOM 1307 O O . PHE A 1 178 ? 5.534 -4.761 -24.271 1.00 6.97 172 PHE A O 1
ATOM 1315 N N . PRO A 1 179 ? 6.389 -2.986 -23.212 1.00 7.36 173 PRO A N 1
ATOM 1316 C CA . PRO A 1 179 ? 6.554 -1.987 -22.154 1.00 7.18 173 PRO A CA 1
ATOM 1317 C C . PRO A 1 179 ? 5.866 -0.647 -22.370 1.00 8.29 173 PRO A C 1
ATOM 1318 O O . PRO A 1 179 ? 6.070 0.271 -21.564 1.00 10.59 173 PRO A O 1
ATOM 1322 N N . GLY A 1 180 ? 5.043 -0.539 -23.416 1.00 7.69 174 GLY A N 1
ATOM 1323 C CA . GLY A 1 180 ? 4.245 0.677 -23.618 1.00 8.21 174 GLY A CA 1
ATOM 1324 C C . GLY A 1 180 ? 4.055 0.945 -25.092 1.00 8.48 174 GLY A C 1
ATOM 1325 O O . GLY A 1 180 ? 5.028 1.174 -25.810 1.00 9.63 174 GLY A O 1
ATOM 1326 N N . HIS A 1 181 ? 2.805 0.965 -25.539 1.00 8.74 175 HIS A N 1
ATOM 1327 C CA . HIS A 1 181 ? 2.461 1.226 -26.932 1.00 9.52 175 HIS A CA 1
ATOM 1328 C C . HIS A 1 181 ? 2.073 2.685 -27.138 1.00 10.74 175 HIS A C 1
ATOM 1329 O O . HIS A 1 181 ? 1.736 3.067 -28.252 1.00 12.17 175 HIS A O 1
ATOM 1336 N N . GLY A 1 182 ? 2.095 3.510 -26.093 1.00 10.23 176 GLY A N 1
ATOM 1337 C CA . GLY A 1 182 ? 1.522 4.856 -26.191 1.00 11.45 176 GLY A CA 1
ATOM 1338 C C . GLY A 1 182 ? 2.330 5.881 -26.964 1.00 11.78 176 GLY A C 1
ATOM 1339 O O . GLY A 1 182 ? 1.766 6.870 -27.420 1.00 13.15 176 GLY A O 1
ATOM 1340 N N . PHE A 1 183 ? 3.640 5.669 -27.093 1.00 12.01 177 PHE A N 1
ATOM 1341 C CA . PHE A 1 183 ? 4.511 6.714 -27.611 1.00 13.11 177 PHE A CA 1
ATOM 1342 C C . PHE A 1 183 ? 4.739 6.587 -29.099 1.00 14.67 177 PHE A C 1
ATOM 1343 O O . PHE A 1 183 ? 4.920 7.587 -29.781 1.00 16.11 177 PHE A O 1
ATOM 1351 N N . ALA A 1 184 ? 4.741 5.351 -29.584 1.00 15.37 178 ALA A N 1
ATOM 1352 C CA . ALA A 1 184 ? 5.096 5.055 -30.961 1.00 18.00 178 ALA A CA 1
ATOM 1353 C C . ALA A 1 184 ? 3.868 5.029 -31.854 1.00 21.01 178 ALA A C 1
ATOM 1354 O O . ALA A 1 184 ? 2.779 4.703 -31.407 1.00 24.16 178 ALA A O 1
ATOM 1356 N N . GLU A 1 185 ? 4.053 5.366 -33.124 1.00 21.06 179 GLU A N 1
ATOM 1357 C CA . GLU A 1 185 ? 2.981 5.261 -34.100 1.00 22.56 179 GLU A CA 1
ATOM 1358 C C . GLU A 1 185 ? 3.555 4.608 -35.338 1.00 23.07 179 GLU A C 1
ATOM 1359 O O . GLU A 1 185 ? 4.627 5.000 -35.779 1.00 23.25 179 GLU A O 1
ATOM 1365 N N . ALA A 1 186 ? 2.864 3.614 -35.896 1.00 25.39 180 ALA A N 1
ATOM 1366 C CA . ALA A 1 186 ? 3.349 2.953 -37.125 1.00 26.71 180 ALA A CA 1
ATOM 1367 C C . ALA A 1 186 ? 3.333 3.877 -38.346 1.00 30.07 180 ALA A C 1
ATOM 1368 O O . ALA A 1 186 ? 2.571 4.843 -38.395 1.00 30.64 180 ALA A O 1
ATOM 1370 N N . ALA A 1 191 ? 4.973 -2.345 -41.562 1.00 31.93 185 ALA A N 1
ATOM 1371 C CA . ALA A 1 191 ? 6.049 -2.557 -40.593 1.00 29.75 185 ALA A CA 1
ATOM 1372 C C . ALA A 1 191 ? 5.611 -2.167 -39.178 1.00 29.14 185 ALA A C 1
ATOM 1373 O O . ALA A 1 191 ? 4.723 -1.331 -38.995 1.00 27.43 185 ALA A O 1
ATOM 1375 N N . LEU A 1 192 ? 6.250 -2.782 -38.186 1.00 25.54 186 LEU A N 1
ATOM 1376 C CA . LEU A 1 192 ? 6.002 -2.510 -36.770 1.00 21.98 186 LEU A CA 1
ATOM 1377 C C . LEU A 1 192 ? 6.299 -1.064 -36.407 1.00 18.68 186 LEU A C 1
ATOM 1378 O O . LEU A 1 192 ? 7.226 -0.472 -36.966 1.00 19.21 186 LEU A O 1
ATOM 1383 N N . PRO A 1 193 ? 5.535 -0.489 -35.459 1.00 17.76 187 PRO A N 1
ATOM 1384 C CA . PRO A 1 193 ? 5.953 0.802 -34.907 1.00 16.70 187 PRO A CA 1
ATOM 1385 C C . PRO A 1 193 ? 7.324 0.671 -34.268 1.00 15.14 187 PRO A C 1
ATOM 1386 O O . PRO A 1 193 ? 7.679 -0.419 -33.754 1.00 15.10 187 PRO A O 1
ATOM 1390 N N . THR A 1 194 ? 8.092 1.757 -34.339 1.00 14.80 188 THR A N 1
ATOM 1391 C CA . THR A 1 194 ? 9.375 1.848 -33.647 1.00 15.59 188 THR A CA 1
ATOM 1392 C C . THR A 1 194 ? 9.314 2.961 -32.614 1.00 15.97 188 THR A C 1
ATOM 1393 O O . THR A 1 194 ? 8.792 4.051 -32.876 1.00 19.63 188 THR A O 1
ATOM 1397 N N . ASP A 1 195 ? 9.871 2.692 -31.442 1.00 12.57 189 ASP A N 1
ATOM 1398 C CA . ASP A 1 195 ? 9.967 3.678 -30.377 1.00 12.64 189 ASP A CA 1
ATOM 1399 C C . ASP A 1 195 ? 11.457 3.841 -30.140 1.00 13.12 189 ASP A C 1
ATOM 1400 O O . ASP A 1 195 ? 12.146 2.855 -29.824 1.00 13.16 189 ASP A O 1
ATOM 1405 N N . ASP A 1 196 ? 11.967 5.058 -30.358 1.00 12.60 190 ASP A N 1
ATOM 1406 C CA . ASP A 1 196 ? 13.417 5.315 -30.322 1.00 13.60 190 ASP A CA 1
ATOM 1407 C C . ASP A 1 196 ? 13.904 5.940 -29.023 1.00 13.43 190 ASP A C 1
ATOM 1408 O O . ASP A 1 196 ? 15.002 6.489 -28.978 1.00 16.73 190 ASP A O 1
ATOM 1413 N N . ARG A 1 197 ? 13.107 5.837 -27.969 1.00 12.85 191 ARG A N 1
ATOM 1414 C CA . ARG A 1 197 ? 13.480 6.392 -26.667 1.00 13.89 191 ARG A CA 1
ATOM 1415 C C . ARG A 1 197 ? 14.527 5.548 -25.938 1.00 13.48 191 ARG A C 1
ATOM 1416 O O . ARG A 1 197 ? 14.720 4.368 -26.233 1.00 13.33 191 ARG A O 1
ATOM 1424 N N . THR A 1 198 ? 15.228 6.144 -24.982 1.00 14.25 192 THR A N 1
ATOM 1425 C CA . THR A 1 198 ? 16.183 5.360 -24.200 1.00 15.46 192 THR A CA 1
ATOM 1426 C C . THR A 1 198 ? 15.458 4.393 -23.277 1.00 14.20 192 THR A C 1
ATOM 1427 O O . THR A 1 198 ? 14.275 4.601 -22.945 1.00 13.97 192 THR A O 1
ATOM 1431 N N . LEU A 1 199 ? 16.152 3.347 -22.830 1.00 14.32 193 LEU A N 1
ATOM 1432 C CA . LEU A 1 199 ? 15.573 2.448 -21.837 1.00 13.17 193 LEU A CA 1
ATOM 1433 C C . LEU A 1 199 ? 15.124 3.222 -20.587 1.00 14.41 193 LEU A C 1
ATOM 1434 O O . LEU A 1 199 ? 14.025 3.013 -20.068 1.00 13.53 193 LEU A O 1
ATOM 1439 N N . ASP A 1 200 ? 15.955 4.137 -20.100 1.00 14.55 194 ASP A N 1
ATOM 1440 C CA . ASP A 1 200 ? 15.597 4.847 -18.885 1.00 14.81 194 ASP A CA 1
ATOM 1441 C C . ASP A 1 200 ? 14.297 5.654 -19.039 1.00 13.75 194 ASP A C 1
ATOM 1442 O O . ASP A 1 200 ? 13.472 5.680 -18.127 1.00 13.75 194 ASP A O 1
ATOM 1447 N N . ALA A 1 201 ? 14.096 6.280 -20.198 1.00 12.63 195 ALA A N 1
ATOM 1448 C CA . ALA A 1 201 ? 12.855 7.034 -20.442 1.00 13.44 195 ALA A CA 1
ATOM 1449 C C . ALA A 1 201 ? 11.622 6.125 -20.482 1.00 13.07 195 ALA A C 1
ATOM 1450 O O . ALA A 1 201 ? 10.567 6.430 -19.909 1.00 14.32 195 ALA A O 1
ATOM 1452 N N . ILE A 1 202 ? 11.762 4.991 -21.156 1.00 12.17 196 ILE A N 1
ATOM 1453 C CA . ILE A 1 202 ? 10.659 4.018 -21.206 1.00 11.40 196 ILE A CA 1
ATOM 1454 C C . ILE A 1 202 ? 10.314 3.487 -19.815 1.00 11.80 196 ILE A C 1
ATOM 1455 O O . ILE A 1 202 ? 9.138 3.368 -19.464 1.00 12.36 196 ILE A O 1
ATOM 1460 N N . LEU A 1 203 ? 11.339 3.193 -19.015 1.00 11.86 197 LEU A N 1
ATOM 1461 C CA . LEU A 1 203 ? 11.146 2.681 -17.664 1.00 12.48 197 LEU A CA 1
ATOM 1462 C C . LEU A 1 203 ? 10.503 3.704 -16.739 1.00 13.21 197 LEU A C 1
ATOM 1463 O O . LEU A 1 203 ? 9.683 3.336 -15.905 1.00 15.21 197 LEU A O 1
ATOM 1468 N N . GLU A 1 204 ? 10.850 4.980 -16.904 1.00 14.29 198 GLU A N 1
ATOM 1469 C CA . GLU A 1 204 ? 10.424 6.030 -15.984 1.00 15.74 198 GLU A CA 1
ATOM 1470 C C . GLU A 1 204 ? 8.923 6.248 -15.945 1.00 14.08 198 GLU A C 1
ATOM 1471 O O . GLU A 1 204 ? 8.358 6.508 -14.876 1.00 15.07 198 GLU A O 1
ATOM 1477 N N . GLN A 1 205 ? 8.290 6.182 -17.116 1.00 13.33 199 GLN A N 1
ATOM 1478 C CA . GLN A 1 205 ? 6.878 6.481 -17.235 1.00 12.78 199 GLN A CA 1
ATOM 1479 C C . GLN A 1 205 ? 6.083 5.255 -17.701 1.00 10.85 199 GLN A C 1
ATOM 1480 O O . GLN A 1 205 ? 5.235 4.745 -16.971 1.00 10.76 199 GLN A O 1
ATOM 1486 N N . ASP A 1 206 ? 6.363 4.770 -18.909 1.00 9.85 200 ASP A N 1
ATOM 1487 C CA . ASP A 1 206 ? 5.498 3.738 -19.523 1.00 9.51 200 ASP A CA 1
ATOM 1488 C C . ASP A 1 206 ? 5.482 2.432 -18.750 1.00 9.04 200 ASP A C 1
ATOM 1489 O O . ASP A 1 206 ? 4.440 1.775 -18.692 1.00 8.99 200 ASP A O 1
ATOM 1494 N N . VAL A 1 207 ? 6.618 2.041 -18.158 1.00 8.86 201 VAL A N 1
ATOM 1495 C CA . VAL A 1 207 ? 6.694 0.758 -17.428 1.00 8.92 201 VAL A CA 1
ATOM 1496 C C . VAL A 1 207 ? 6.202 0.890 -15.983 1.00 9.05 201 VAL A C 1
ATOM 1497 O O . VAL A 1 207 ? 5.831 -0.108 -15.364 1.00 9.54 201 VAL A O 1
ATOM 1501 N N . ALA A 1 208 ? 6.154 2.119 -15.469 1.00 8.18 202 ALA A N 1
ATOM 1502 C CA . ALA A 1 208 ? 5.838 2.343 -14.057 1.00 9.48 202 ALA A CA 1
ATOM 1503 C C . ALA A 1 208 ? 4.516 1.686 -13.605 1.00 9.07 202 ALA A C 1
ATOM 1504 O O . ALA A 1 208 ? 4.463 1.129 -12.517 1.00 9.56 202 ALA A O 1
ATOM 1506 N N . PRO A 1 209 ? 3.450 1.724 -14.429 1.00 8.50 203 PRO A N 1
ATOM 1507 C CA . PRO A 1 209 ? 2.222 1.042 -13.953 1.00 8.53 203 PRO A CA 1
ATOM 1508 C C . PRO A 1 209 ? 2.399 -0.448 -13.723 1.00 8.28 203 PRO A C 1
ATOM 1509 O O . PRO A 1 209 ? 1.813 -1.020 -12.781 1.00 8.64 203 PRO A O 1
ATOM 1513 N N . TYR A 1 210 ? 3.195 -1.100 -14.566 1.00 8.30 204 TYR A N 1
ATOM 1514 C CA . TYR A 1 210 ? 3.454 -2.539 -14.394 1.00 8.59 204 TYR A CA 1
ATOM 1515 C C . TYR A 1 210 ? 4.156 -2.794 -13.063 1.00 9.25 204 TYR A C 1
ATOM 1516 O O . TYR A 1 210 ? 3.885 -3.784 -12.391 1.00 11.30 204 TYR A O 1
ATOM 1525 N N . ASP A 1 211 ? 5.082 -1.909 -12.715 1.00 8.86 205 ASP A N 1
ATOM 1526 C CA . ASP A 1 211 ? 5.840 -2.040 -11.481 1.00 10.32 205 ASP A CA 1
ATOM 1527 C C . ASP A 1 211 ? 4.968 -1.731 -10.266 1.00 10.55 205 ASP A C 1
ATOM 1528 O O . ASP A 1 211 ? 4.957 -2.482 -9.290 1.00 13.00 205 ASP A O 1
ATOM 1533 N N . TRP A 1 212 ? 4.187 -0.653 -10.344 1.00 9.74 206 TRP A N 1
ATOM 1534 C CA . TRP A 1 212 ? 3.405 -0.237 -9.190 1.00 9.65 206 TRP A CA 1
ATOM 1535 C C . TRP A 1 212 ? 2.237 -1.132 -8.907 1.00 9.90 206 TRP A C 1
ATOM 1536 O O . TRP A 1 212 ? 1.801 -1.208 -7.763 1.00 9.48 206 TRP A O 1
ATOM 1547 N N . LEU A 1 213 ? 1.671 -1.774 -9.931 1.00 9.29 207 LEU A N 1
ATOM 1548 C CA . LEU A 1 213 ? 0.497 -2.637 -9.680 1.00 8.87 207 LEU A CA 1
ATOM 1549 C C . LEU A 1 213 ? 0.788 -3.843 -8.780 1.00 8.99 207 LEU A C 1
ATOM 1550 O O . LEU A 1 213 ? -0.113 -4.323 -8.098 1.00 9.40 207 LEU A O 1
ATOM 1555 N N . GLY A 1 214 ? 2.023 -4.358 -8.765 1.00 9.29 208 GLY A N 1
ATOM 1556 C CA . GLY A 1 214 ? 2.328 -5.532 -7.941 1.00 10.26 208 GLY A CA 1
ATOM 1557 C C . GLY A 1 214 ? 1.350 -6.658 -8.200 1.00 9.93 208 GLY A C 1
ATOM 1558 O O . GLY A 1 214 ? 1.075 -6.976 -9.352 1.00 9.16 208 GLY A O 1
ATOM 1559 N N . LEU A 1 215 ? 0.816 -7.251 -7.130 1.00 9.94 209 LEU A N 1
ATOM 1560 C CA . LEU A 1 215 ? -0.034 -8.426 -7.240 1.00 9.92 209 LEU A CA 1
ATOM 1561 C C . LEU A 1 215 ? -1.347 -8.137 -7.955 1.00 8.69 209 LEU A C 1
ATOM 1562 O O . LEU A 1 215 ? -2.039 -9.083 -8.352 1.00 9.86 209 LEU A O 1
ATOM 1567 N N . SER A 1 216 ? -1.697 -6.858 -8.106 1.00 8.83 210 SER A N 1
ATOM 1568 C CA A SER A 1 216 ? -2.899 -6.434 -8.800 0.50 7.99 210 SER A CA 1
ATOM 1569 C CA B SER A 1 216 ? -2.935 -6.553 -8.796 0.50 7.91 210 SER A CA 1
ATOM 1570 C C . SER A 1 216 ? -2.803 -6.640 -10.312 1.00 8.03 210 SER A C 1
ATOM 1571 O O . SER A 1 216 ? -3.793 -6.451 -10.993 1.00 8.61 210 SER A O 1
ATOM 1576 N N . LEU A 1 217 ? -1.613 -6.996 -10.816 1.00 7.87 211 LEU A N 1
ATOM 1577 C CA . LEU A 1 217 ? -1.382 -7.278 -12.237 1.00 7.98 211 LEU A CA 1
ATOM 1578 C C . LEU A 1 217 ? -1.178 -8.777 -12.388 1.00 7.95 211 LEU A C 1
ATOM 1579 O O . LEU A 1 217 ? -0.215 -9.337 -11.852 1.00 8.96 211 LEU A O 1
ATOM 1584 N N . ALA A 1 218 ? -2.056 -9.414 -13.149 1.00 6.88 212 ALA A N 1
ATOM 1585 C CA . ALA A 1 218 ? -2.036 -10.883 -13.226 1.00 7.07 212 ALA A CA 1
ATOM 1586 C C . ALA A 1 218 ? -1.266 -11.432 -14.416 1.00 6.83 212 ALA A C 1
ATOM 1587 O O . ALA A 1 218 ? -0.818 -12.576 -14.399 1.00 7.44 212 ALA A O 1
ATOM 1589 N N . ALA A 1 219 ? -1.150 -10.634 -15.468 1.00 6.77 213 ALA A N 1
ATOM 1590 C CA . ALA A 1 219 ? -0.597 -11.089 -16.748 1.00 6.94 213 ALA A CA 1
ATOM 1591 C C . ALA A 1 219 ? -0.252 -9.869 -17.556 1.00 6.28 213 ALA A C 1
ATOM 1592 O O . ALA A 1 219 ? -0.704 -8.757 -17.261 1.00 6.33 213 ALA A O 1
ATOM 1594 N N . VAL A 1 220 ? 0.512 -10.099 -18.622 1.00 6.60 214 VAL A N 1
ATOM 1595 C CA . VAL A 1 220 ? 0.906 -9.074 -19.567 1.00 7.02 214 VAL A CA 1
ATOM 1596 C C . VAL A 1 220 ? 0.830 -9.613 -20.998 1.00 6.70 214 VAL A C 1
ATOM 1597 O O . VAL A 1 220 ? 1.129 -10.789 -21.231 1.00 7.58 214 VAL A O 1
ATOM 1601 N N . ILE A 1 221 ? 0.435 -8.744 -21.939 1.00 6.52 215 ILE A N 1
ATOM 1602 C CA . ILE A 1 221 ? 0.702 -8.944 -23.373 1.00 6.50 215 ILE A CA 1
ATOM 1603 C C . ILE A 1 221 ? 1.790 -7.925 -23.771 1.00 6.81 215 ILE A C 1
ATOM 1604 O O . ILE A 1 221 ? 1.595 -6.716 -23.583 1.00 6.82 215 ILE A O 1
ATOM 1609 N N . PRO A 1 222 ? 2.920 -8.403 -24.358 1.00 6.59 216 PRO A N 1
ATOM 1610 C CA . PRO A 1 222 ? 3.911 -7.458 -24.868 1.00 6.97 216 PRO A CA 1
ATOM 1611 C C . PRO A 1 222 ? 3.509 -6.833 -26.193 1.00 7.23 216 PRO A C 1
ATOM 1612 O O . PRO A 1 222 ? 2.814 -7.450 -26.993 1.00 7.72 216 PRO A O 1
ATOM 1616 N N . ALA A 1 223 ? 3.954 -5.602 -26.408 1.00 6.94 217 ALA A N 1
ATOM 1617 C CA . ALA A 1 223 ? 3.670 -4.886 -27.650 1.00 7.29 217 ALA A CA 1
ATOM 1618 C C . ALA A 1 223 ? 4.420 -5.437 -28.844 1.00 7.69 217 ALA A C 1
ATOM 1619 O O . ALA A 1 223 ? 5.621 -5.814 -28.738 1.00 8.38 217 ALA A O 1
ATOM 1621 N N . HIS A 1 224 ? 3.735 -5.432 -29.995 1.00 8.22 218 HIS A N 1
ATOM 1622 C CA . HIS A 1 224 ? 4.379 -5.608 -31.302 1.00 8.61 218 HIS A CA 1
ATOM 1623 C C . HIS A 1 224 ? 4.963 -4.266 -31.698 1.00 9.27 218 HIS A C 1
ATOM 1624 O O . HIS A 1 224 ? 4.478 -3.588 -32.618 1.00 10.63 218 HIS A O 1
ATOM 1631 N N . VAL A 1 225 ? 6.016 -3.873 -30.980 1.00 9.29 219 VAL A N 1
ATOM 1632 C CA . VAL A 1 225 ? 6.744 -2.607 -31.167 1.00 8.87 219 VAL A CA 1
ATOM 1633 C C . VAL A 1 225 ? 8.227 -2.914 -30.977 1.00 9.22 219 VAL A C 1
ATOM 1634 O O . VAL A 1 225 ? 8.576 -3.788 -30.173 1.00 9.30 219 VAL A O 1
ATOM 1638 N N . ILE A 1 226 ? 9.072 -2.245 -31.766 1.00 9.48 220 ILE A N 1
ATOM 1639 C CA . ILE A 1 226 ? 10.507 -2.402 -31.625 1.00 10.72 220 ILE A CA 1
ATOM 1640 C C . ILE A 1 226 ? 11.024 -1.161 -30.934 1.00 10.45 220 ILE A C 1
ATOM 1641 O O . ILE A 1 226 ? 10.809 -0.019 -31.403 1.00 10.66 220 ILE A O 1
ATOM 1646 N N . TYR A 1 227 ? 11.702 -1.378 -29.810 1.00 10.26 221 TYR A N 1
ATOM 1647 C CA . TYR A 1 227 ? 12.285 -0.284 -29.023 1.00 10.48 221 TYR A CA 1
ATOM 1648 C C . TYR A 1 227 ? 13.762 -0.250 -29.402 1.00 11.37 221 TYR A C 1
ATOM 1649 O O . TYR A 1 227 ? 14.588 -0.968 -28.834 1.00 12.03 221 TYR A O 1
ATOM 1658 N N . THR A 1 228 ? 14.063 0.597 -30.385 1.00 11.94 222 THR A N 1
ATOM 1659 C CA . THR A 1 228 ? 15.308 0.505 -31.158 1.00 13.91 222 THR A CA 1
ATOM 1660 C C . THR A 1 228 ? 16.584 0.723 -30.347 1.00 14.64 222 THR A C 1
ATOM 1661 O O . THR A 1 228 ? 17.638 0.229 -30.752 1.00 16.96 222 THR A O 1
ATOM 1665 N N . GLN A 1 229 ? 16.501 1.474 -29.238 1.00 13.55 223 GLN A N 1
ATOM 1666 C CA A GLN A 1 229 ? 17.662 1.693 -28.367 0.50 15.29 223 GLN A CA 1
ATOM 1667 C CA B GLN A 1 229 ? 17.658 1.709 -28.351 0.50 15.14 223 GLN A CA 1
ATOM 1668 C C . GLN A 1 229 ? 17.840 0.613 -27.300 1.00 15.33 223 GLN A C 1
ATOM 1669 O O . GLN A 1 229 ? 18.808 0.635 -26.533 1.00 18.45 223 GLN A O 1
ATOM 1680 N N . VAL A 1 230 ? 16.910 -0.344 -27.253 1.00 14.14 224 VAL A N 1
ATOM 1681 C CA . VAL A 1 230 ? 16.927 -1.390 -26.215 1.00 13.49 224 VAL A CA 1
ATOM 1682 C C . VAL A 1 230 ? 17.163 -2.784 -26.777 1.00 12.86 224 VAL A C 1
ATOM 1683 O O . VAL A 1 230 ? 17.971 -3.535 -26.236 1.00 15.40 224 VAL A O 1
ATOM 1687 N N . ASP A 1 231 ? 16.448 -3.123 -27.848 1.00 12.51 225 ASP A N 1
ATOM 1688 C CA . ASP A 1 231 ? 16.580 -4.449 -28.480 1.00 12.36 225 ASP A CA 1
ATOM 1689 C C . ASP A 1 231 ? 15.993 -4.361 -29.876 1.00 12.87 225 ASP A C 1
ATOM 1690 O O . ASP A 1 231 ? 14.937 -3.764 -30.053 1.00 12.63 225 ASP A O 1
ATOM 1695 N N . LYS A 1 232 ? 16.654 -4.960 -30.869 1.00 13.33 226 LYS A N 1
ATOM 1696 C CA . LYS A 1 232 ? 16.099 -4.991 -32.220 1.00 15.55 226 LYS A CA 1
ATOM 1697 C C . LYS A 1 232 ? 14.898 -5.946 -32.349 1.00 13.66 226 LYS A C 1
ATOM 1698 O O . LYS A 1 232 ? 14.130 -5.849 -33.301 1.00 15.39 226 LYS A O 1
ATOM 1704 N N . ARG A 1 233 ? 14.686 -6.812 -31.359 1.00 12.22 227 ARG A N 1
ATOM 1705 C CA . ARG A 1 233 ? 13.526 -7.706 -31.395 1.00 12.25 227 ARG A CA 1
ATOM 1706 C C . ARG A 1 233 ? 12.279 -6.989 -30.867 1.00 10.71 227 ARG A C 1
ATOM 1707 O O . ARG A 1 233 ? 12.364 -6.268 -29.869 1.00 11.43 227 ARG A O 1
ATOM 1715 N N . PRO A 1 234 ? 11.113 -7.198 -31.511 1.00 10.09 228 PRO A N 1
ATOM 1716 C CA . PRO A 1 234 ? 9.862 -6.685 -30.915 1.00 9.79 228 PRO A CA 1
ATOM 1717 C C . PRO A 1 234 ? 9.701 -7.293 -29.516 1.00 9.23 228 PRO A C 1
ATOM 1718 O O . PRO A 1 234 ? 10.214 -8.395 -29.247 1.00 9.65 228 PRO A O 1
ATOM 1722 N N . ALA A 1 235 ? 8.954 -6.608 -28.649 1.00 8.62 229 ALA A N 1
ATOM 1723 C CA . ALA A 1 235 ? 8.924 -6.956 -27.231 1.00 8.07 229 ALA A CA 1
ATOM 1724 C C . ALA A 1 235 ? 8.564 -8.407 -26.915 1.00 8.07 229 ALA A C 1
ATOM 1725 O O . ALA A 1 235 ? 9.146 -8.986 -26.001 1.00 8.42 229 ALA A O 1
ATOM 1727 N N . GLY A 1 236 ? 7.595 -8.989 -27.642 1.00 8.42 230 GLY A N 1
ATOM 1728 C CA . GLY A 1 236 ? 7.188 -10.375 -27.361 1.00 8.61 230 GLY A CA 1
ATOM 1729 C C . GLY A 1 236 ? 8.205 -11.430 -27.779 1.00 7.97 230 GLY A C 1
ATOM 1730 O O . GLY A 1 236 ? 8.037 -12.598 -27.433 1.00 8.68 230 GLY A O 1
ATOM 1731 N N . PHE A 1 237 ? 9.263 -11.005 -28.491 1.00 8.58 231 PHE A N 1
ATOM 1732 C CA . PHE A 1 237 ? 10.336 -11.855 -28.958 1.00 8.46 231 PHE A CA 1
ATOM 1733 C C . PHE A 1 237 ? 11.662 -11.442 -28.350 1.00 8.96 231 PHE A C 1
ATOM 1734 O O . PHE A 1 237 ? 12.717 -11.868 -28.811 1.00 10.15 231 PHE A O 1
ATOM 1742 N N . SER A 1 238 ? 11.585 -10.622 -27.297 1.00 8.40 232 SER A N 1
ATOM 1743 C CA . SER A 1 238 ? 12.772 -10.010 -26.679 1.00 7.31 232 SER A CA 1
ATOM 1744 C C . SER A 1 238 ? 13.020 -10.588 -25.293 1.00 7.50 232 SER A C 1
ATOM 1745 O O . SER A 1 238 ? 12.265 -10.346 -24.357 1.00 8.02 232 SER A O 1
ATOM 1748 N N . ARG A 1 239 ? 14.113 -11.331 -25.150 1.00 8.20 233 ARG A N 1
ATOM 1749 C CA . ARG A 1 239 ? 14.514 -11.785 -23.822 1.00 8.37 233 ARG A CA 1
ATOM 1750 C C . ARG A 1 239 ? 14.859 -10.600 -22.898 1.00 8.01 233 ARG A C 1
ATOM 1751 O O . ARG A 1 239 ? 14.636 -10.666 -21.697 1.00 8.23 233 ARG A O 1
ATOM 1759 N N . VAL A 1 240 ? 15.419 -9.531 -23.466 1.00 8.21 234 VAL A N 1
ATOM 1760 C CA . VAL A 1 240 ? 15.656 -8.305 -22.701 1.00 8.64 234 VAL A CA 1
ATOM 1761 C C . VAL A 1 240 ? 14.375 -7.778 -22.074 1.00 7.44 234 VAL A C 1
ATOM 1762 O O . VAL A 1 240 ? 14.335 -7.558 -20.866 1.00 8.08 234 VAL A O 1
ATOM 1766 N N . TRP A 1 241 ? 13.332 -7.572 -22.880 1.00 7.51 235 TRP A N 1
ATOM 1767 C CA . TRP A 1 241 ? 12.096 -7.042 -22.294 1.00 7.25 235 TRP A CA 1
ATOM 1768 C C . TRP A 1 241 ? 11.429 -8.028 -21.348 1.00 7.05 235 TRP A C 1
ATOM 1769 O O . TRP A 1 241 ? 10.965 -7.635 -20.277 1.00 7.19 235 TRP A O 1
ATOM 1780 N N . LEU A 1 242 ? 11.340 -9.304 -21.740 1.00 7.18 236 LEU A N 1
ATOM 1781 C CA . LEU A 1 242 ? 10.492 -10.235 -20.986 1.00 7.37 236 LEU A CA 1
ATOM 1782 C C . LEU A 1 242 ? 11.219 -10.782 -19.768 1.00 8.26 236 LEU A C 1
ATOM 1783 O O . LEU A 1 242 ? 10.638 -10.913 -18.686 1.00 9.62 236 LEU A O 1
ATOM 1788 N N . GLN A 1 243 ? 12.498 -11.104 -19.929 1.00 8.69 237 GLN A N 1
ATOM 1789 C CA A GLN A 1 243 ? 13.235 -11.631 -18.789 0.50 9.39 237 GLN A CA 1
ATOM 1790 C CA B GLN A 1 243 ? 13.300 -11.670 -18.817 0.50 9.15 237 GLN A CA 1
ATOM 1791 C C . GLN A 1 243 ? 14.007 -10.576 -18.022 1.00 9.83 237 GLN A C 1
ATOM 1792 O O . GLN A 1 243 ? 13.764 -10.401 -16.846 1.00 11.46 237 GLN A O 1
ATOM 1803 N N . ASP A 1 244 ? 14.875 -9.809 -18.678 1.00 9.65 238 ASP A N 1
ATOM 1804 C CA . ASP A 1 244 ? 15.714 -8.857 -17.942 1.00 9.75 238 ASP A CA 1
ATOM 1805 C C . ASP A 1 244 ? 14.876 -7.787 -17.268 1.00 9.37 238 ASP A C 1
ATOM 1806 O O . ASP A 1 244 ? 15.082 -7.499 -16.090 1.00 9.96 238 ASP A O 1
ATOM 1811 N N . ILE A 1 245 ? 13.878 -7.255 -17.971 1.00 8.91 239 ILE A N 1
ATOM 1812 C CA . ILE A 1 245 ? 13.076 -6.173 -17.406 1.00 9.10 239 ILE A CA 1
ATOM 1813 C C . ILE A 1 245 ? 11.868 -6.702 -16.621 1.00 8.42 239 ILE A C 1
ATOM 1814 O O . ILE A 1 245 ? 11.749 -6.431 -15.425 1.00 9.34 239 ILE A O 1
ATOM 1819 N N . LEU A 1 246 ? 10.981 -7.478 -17.267 1.00 8.12 240 LEU A N 1
ATOM 1820 C CA . LEU A 1 246 ? 9.726 -7.853 -16.639 1.00 8.52 240 LEU A CA 1
ATOM 1821 C C . LEU A 1 246 ? 9.904 -8.885 -15.526 1.00 8.69 240 LEU A C 1
ATOM 1822 O O . LEU A 1 246 ? 9.486 -8.634 -14.392 1.00 9.56 240 LEU A O 1
ATOM 1827 N N . ARG A 1 247 ? 10.538 -10.014 -15.827 1.00 9.15 241 ARG A N 1
ATOM 1828 C CA . ARG A 1 247 ? 10.746 -11.026 -14.795 1.00 10.29 241 ARG A CA 1
ATOM 1829 C C . ARG A 1 247 ? 11.852 -10.607 -13.819 1.00 10.30 241 ARG A C 1
ATOM 1830 O O . ARG A 1 247 ? 11.779 -10.913 -12.638 1.00 13.17 241 ARG A O 1
ATOM 1838 N N . GLY A 1 248 ? 12.871 -9.896 -14.298 1.00 10.43 242 GLY A N 1
ATOM 1839 C CA . GLY A 1 248 ? 14.070 -9.636 -13.493 1.00 11.76 242 GLY A CA 1
ATOM 1840 C C . GLY A 1 248 ? 13.919 -8.375 -12.678 1.00 11.79 242 GLY A C 1
ATOM 1841 O O . GLY A 1 248 ? 13.663 -8.426 -11.479 1.00 14.50 242 GLY A O 1
ATOM 1842 N N . LYS A 1 249 ? 14.038 -7.224 -13.329 1.00 10.69 243 LYS A N 1
ATOM 1843 C CA . LYS A 1 249 ? 13.908 -5.931 -12.637 1.00 11.81 243 LYS A CA 1
ATOM 1844 C C . LYS A 1 249 ? 12.591 -5.779 -11.870 1.00 11.45 243 LYS A C 1
ATOM 1845 O O . LYS A 1 249 ? 12.580 -5.304 -10.732 1.00 12.24 243 LYS A O 1
ATOM 1851 N N . LEU A 1 250 ? 11.487 -6.177 -12.491 1.00 10.36 244 LEU A N 1
ATOM 1852 C CA . LEU A 1 250 ? 10.161 -5.992 -11.886 1.00 10.39 244 LEU A CA 1
ATOM 1853 C C . LEU A 1 250 ? 9.718 -7.177 -11.019 1.00 10.71 244 LEU A C 1
ATOM 1854 O O . LEU A 1 250 ? 8.754 -7.068 -10.261 1.00 12.14 244 LEU A O 1
ATOM 1859 N N . GLY A 1 251 ? 10.406 -8.309 -11.138 1.00 9.98 245 GLY A N 1
ATOM 1860 C CA . GLY A 1 251 ? 10.056 -9.495 -10.364 1.00 10.73 245 GLY A CA 1
ATOM 1861 C C . GLY A 1 251 ? 8.665 -10.028 -10.691 1.00 10.10 245 GLY A C 1
ATOM 1862 O O . GLY A 1 251 ? 8.042 -10.649 -9.844 1.00 11.87 245 GLY A O 1
ATOM 1863 N N . PHE A 1 252 ? 8.186 -9.815 -11.916 1.00 10.12 246 PHE A N 1
ATOM 1864 C CA . PHE A 1 252 ? 6.837 -10.222 -12.280 1.00 9.79 246 PHE A CA 1
ATOM 1865 C C . PHE A 1 252 ? 6.720 -11.741 -12.373 1.00 9.64 246 PHE A C 1
ATOM 1866 O O . PHE A 1 252 ? 7.559 -12.399 -13.018 1.00 11.23 246 PHE A O 1
ATOM 1874 N N . THR A 1 253 ? 5.637 -12.275 -11.798 1.00 10.25 247 THR A N 1
ATOM 1875 C CA . THR A 1 253 ? 5.428 -13.720 -11.691 1.00 10.90 247 THR A CA 1
ATOM 1876 C C . THR A 1 253 ? 4.168 -14.220 -12.404 1.00 10.15 247 THR A C 1
ATOM 1877 O O . THR A 1 253 ? 3.853 -15.401 -12.349 1.00 11.42 247 THR A O 1
ATOM 1881 N N . GLY A 1 254 ? 3.472 -13.318 -13.085 1.00 8.94 248 GLY A N 1
ATOM 1882 C CA . GLY A 1 254 ? 2.229 -13.663 -13.781 1.00 8.55 248 GLY A CA 1
ATOM 1883 C C . GLY A 1 254 ? 2.469 -14.165 -15.199 1.00 7.82 248 GLY A C 1
ATOM 1884 O O . GLY A 1 254 ? 3.604 -14.257 -15.680 1.00 8.89 248 GLY A O 1
ATOM 1885 N N . ALA A 1 255 ? 1.383 -14.495 -15.881 1.00 8.38 249 ALA A N 1
ATOM 1886 C CA . ALA A 1 255 ? 1.473 -15.055 -17.231 1.00 7.51 249 ALA A CA 1
ATOM 1887 C C . ALA A 1 255 ? 1.848 -13.976 -18.252 1.00 7.41 249 ALA A C 1
ATOM 1888 O O . ALA A 1 255 ? 1.441 -12.811 -18.143 1.00 7.79 249 ALA A O 1
ATOM 1890 N N . ILE A 1 256 ? 2.577 -14.400 -19.279 1.00 6.74 250 ILE A N 1
ATOM 1891 C CA . ILE A 1 256 ? 2.869 -13.532 -20.424 1.00 6.90 250 ILE A CA 1
ATOM 1892 C C . ILE A 1 256 ? 2.257 -14.146 -21.670 1.00 6.48 250 ILE A C 1
ATOM 1893 O O . ILE A 1 256 ? 2.561 -15.292 -22.016 1.00 6.98 250 ILE A O 1
ATOM 1898 N N . PHE A 1 257 ? 1.369 -13.415 -22.331 1.00 6.27 251 PHE A N 1
ATOM 1899 C CA . PHE A 1 257 ? 0.707 -13.853 -23.579 1.00 5.76 251 PHE A CA 1
ATOM 1900 C C . PHE A 1 257 ? 1.282 -13.032 -24.748 1.00 6.00 251 PHE A C 1
ATOM 1901 O O . PHE A 1 257 ? 1.277 -11.796 -24.686 1.00 6.68 251 PHE A O 1
ATOM 1909 N N . SER A 1 258 ? 1.741 -13.698 -25.815 1.00 6.24 252 SER A N 1
ATOM 1910 C CA . SER A 1 258 ? 2.167 -12.920 -26.989 1.00 6.51 252 SER A CA 1
ATOM 1911 C C . SER A 1 258 ? 0.949 -12.227 -27.571 1.00 7.12 252 SER A C 1
ATOM 1912 O O . SER A 1 258 ? -0.192 -12.698 -27.430 1.00 7.69 252 SER A O 1
ATOM 1915 N N . ASP A 1 259 ? 1.188 -11.098 -28.247 1.00 6.92 253 ASP A N 1
ATOM 1916 C CA . ASP A 1 259 ? 0.143 -10.561 -29.119 1.00 7.70 253 ASP A CA 1
ATOM 1917 C C . ASP A 1 259 ? 0.058 -11.492 -30.353 1.00 7.81 253 ASP A C 1
ATOM 1918 O O . ASP A 1 259 ? 0.876 -12.385 -30.528 1.00 8.06 253 ASP A O 1
ATOM 1923 N N . ASP A 1 260 ? -0.950 -11.285 -31.182 1.00 8.47 254 ASP A N 1
ATOM 1924 C CA . ASP A 1 260 ? -1.284 -12.200 -32.275 1.00 7.99 254 ASP A CA 1
ATOM 1925 C C . ASP A 1 260 ? -0.092 -12.421 -33.209 1.00 8.00 254 ASP A C 1
ATOM 1926 O O . ASP A 1 260 ? 0.448 -11.475 -33.796 1.00 8.28 254 ASP A O 1
ATOM 1931 N N . LEU A 1 261 ? 0.298 -13.677 -33.380 1.00 8.09 255 LEU A N 1
ATOM 1932 C CA . LEU A 1 261 ? 1.422 -13.995 -34.249 1.00 8.55 255 LEU A CA 1
ATOM 1933 C C . LEU A 1 261 ? 1.054 -13.903 -35.712 1.00 9.24 255 LEU A C 1
ATOM 1934 O O . LEU A 1 261 ? 1.923 -13.943 -36.570 1.00 9.76 255 LEU A O 1
ATOM 1939 N N . SER A 1 262 ? -0.244 -13.764 -35.974 1.00 10.25 256 SER A N 1
ATOM 1940 C CA . SER A 1 262 ? -0.731 -13.527 -37.345 1.00 11.92 256 SER A CA 1
ATOM 1941 C C . SER A 1 262 ? -0.343 -12.158 -37.903 1.00 13.25 256 SER A C 1
ATOM 1942 O O . SER A 1 262 ? -0.454 -11.948 -39.115 1.00 16.90 256 SER A O 1
ATOM 1945 N N A MET A 1 263 ? 0.104 -11.240 -37.043 0.50 14.03 257 MET A N 1
ATOM 1946 N N B MET A 1 263 ? 0.109 -11.243 -37.040 0.50 13.92 257 MET A N 1
ATOM 1947 C CA A MET A 1 263 ? 0.636 -9.953 -37.493 0.50 15.18 257 MET A CA 1
ATOM 1948 C CA B MET A 1 263 ? 0.653 -9.959 -37.489 0.50 14.93 257 MET A CA 1
ATOM 1949 C C A MET A 1 263 ? 1.984 -10.197 -38.161 0.50 14.69 257 MET A C 1
ATOM 1950 C C B MET A 1 263 ? 1.990 -10.221 -38.163 0.50 14.55 257 MET A C 1
ATOM 1951 O O A MET A 1 263 ? 3.009 -10.321 -37.488 0.50 15.75 257 MET A O 1
ATOM 1952 O O B MET A 1 263 ? 3.015 -10.378 -37.496 0.50 15.46 257 MET A O 1
ATOM 1961 N N . GLU A 1 264 ? 1.978 -10.277 -39.493 1.00 16.07 258 GLU A N 1
ATOM 1962 C CA . GLU A 1 264 ? 3.160 -10.715 -40.244 1.00 16.81 258 GLU A CA 1
ATOM 1963 C C . GLU A 1 264 ? 4.468 -10.014 -39.895 1.00 15.68 258 GLU A C 1
ATOM 1964 O O . GLU A 1 264 ? 5.485 -10.682 -39.680 1.00 17.29 258 GLU A O 1
ATOM 1970 N N . ALA A 1 265 ? 4.447 -8.675 -39.835 1.00 15.75 259 ALA A N 1
ATOM 1971 C CA . ALA A 1 265 ? 5.680 -7.929 -39.582 1.00 18.07 259 ALA A CA 1
ATOM 1972 C C . ALA A 1 265 ? 6.348 -8.293 -38.248 1.00 15.67 259 ALA A C 1
ATOM 1973 O O . ALA A 1 265 ? 7.573 -8.242 -38.133 1.00 18.21 259 ALA A O 1
ATOM 1975 N N . ALA A 1 266 ? 5.549 -8.667 -37.247 1.00 14.72 260 ALA A N 1
ATOM 1976 C CA . ALA A 1 266 ? 6.080 -9.034 -35.945 1.00 14.65 260 ALA A CA 1
ATOM 1977 C C . ALA A 1 266 ? 6.998 -10.253 -36.000 1.00 14.19 260 ALA A C 1
ATOM 1978 O O . ALA A 1 266 ? 7.894 -10.388 -35.158 1.00 13.17 260 ALA A O 1
ATOM 1980 N N . ARG A 1 267 ? 6.779 -11.121 -37.000 1.00 13.85 261 ARG A N 1
ATOM 1981 C CA . ARG A 1 267 ? 7.542 -12.362 -37.133 1.00 13.36 261 ARG A CA 1
ATOM 1982 C C . ARG A 1 267 ? 8.931 -12.162 -37.758 1.00 14.34 261 ARG A C 1
ATOM 1983 O O . ARG A 1 267 ? 9.728 -13.099 -37.774 1.00 14.87 261 ARG A O 1
ATOM 1991 N N . GLU A 1 268 ? 9.208 -10.969 -38.288 1.00 14.90 262 GLU A N 1
ATOM 1992 C CA . GLU A 1 268 ? 10.517 -10.643 -38.888 1.00 17.08 262 GLU A CA 1
ATOM 1993 C C . GLU A 1 268 ? 10.945 -11.735 -39.864 1.00 17.67 262 GLU A C 1
ATOM 1994 O O . GLU A 1 268 ? 12.077 -12.243 -39.803 1.00 19.53 262 GLU A O 1
ATOM 2000 N N . GLY A 1 269 ? 10.004 -12.121 -40.721 1.00 16.75 263 GLY A N 1
ATOM 2001 C CA . GLY A 1 269 ? 10.258 -13.054 -41.822 1.00 18.24 263 GLY A CA 1
ATOM 2002 C C . GLY A 1 269 ? 10.005 -14.513 -41.495 1.00 18.94 263 GLY A C 1
ATOM 2003 O O . GLY A 1 269 ? 9.914 -15.353 -42.404 1.00 21.94 263 GLY A O 1
ATOM 2004 N N . GLY A 1 270 ? 9.898 -14.819 -40.202 1.00 17.45 264 GLY A N 1
ATOM 2005 C CA . GLY A 1 270 ? 9.691 -16.192 -39.753 1.00 15.98 264 GLY A CA 1
ATOM 2006 C C . GLY A 1 270 ? 8.302 -16.717 -40.043 1.00 14.14 264 GLY A C 1
ATOM 2007 O O . GLY A 1 270 ? 7.339 -15.949 -40.227 1.00 14.44 264 GLY A O 1
ATOM 2008 N N . THR A 1 271 ? 8.189 -18.037 -40.080 1.00 13.19 265 THR A N 1
ATOM 2009 C CA . THR A 1 271 ? 6.857 -18.675 -40.138 1.00 12.80 265 THR A CA 1
ATOM 2010 C C . THR A 1 271 ? 6.138 -18.527 -38.813 1.00 12.17 265 THR A C 1
ATOM 2011 O O . THR A 1 271 ? 6.738 -18.142 -37.805 1.00 12.61 265 THR A O 1
ATOM 2015 N N . LEU A 1 272 ? 4.864 -18.889 -38.789 1.00 11.70 266 LEU A N 1
ATOM 2016 C CA . LEU A 1 272 ? 4.144 -18.880 -37.535 1.00 10.30 266 LEU A CA 1
ATOM 2017 C C . LEU A 1 272 ? 4.809 -19.784 -36.506 1.00 10.28 266 LEU A C 1
ATOM 2018 O O . LEU A 1 272 ? 4.921 -19.387 -35.346 1.00 9.72 266 LEU A O 1
ATOM 2023 N N . THR A 1 273 ? 5.289 -20.958 -36.915 1.00 10.21 267 THR A N 1
ATOM 2024 C CA . THR A 1 273 ? 5.896 -21.864 -35.936 1.00 10.11 267 THR A CA 1
ATOM 2025 C C . THR A 1 273 ? 7.217 -21.294 -35.416 1.00 10.24 267 THR A C 1
ATOM 2026 O O . THR A 1 273 ? 7.467 -21.344 -34.203 1.00 10.39 267 THR A O 1
ATOM 2030 N N . GLN A 1 274 ? 8.032 -20.706 -36.297 1.00 10.46 268 GLN A N 1
ATOM 2031 C CA . GLN A 1 274 ? 9.303 -20.127 -35.850 1.00 11.00 268 GLN A CA 1
ATOM 2032 C C . GLN A 1 274 ? 9.053 -18.970 -34.896 1.00 10.43 268 GLN A C 1
ATOM 2033 O O . GLN A 1 274 ? 9.756 -18.820 -33.904 1.00 10.48 268 GLN A O 1
ATOM 2039 N N . ALA A 1 275 ? 8.063 -18.142 -35.194 1.00 9.82 269 ALA A N 1
ATOM 2040 C CA . ALA A 1 275 ? 7.735 -17.025 -34.323 1.00 9.45 269 ALA A CA 1
ATOM 2041 C C . ALA A 1 275 ? 7.198 -17.509 -32.969 1.00 8.81 269 ALA A C 1
ATOM 2042 O O . ALA A 1 275 ? 7.550 -16.949 -31.927 1.00 9.03 269 ALA A O 1
ATOM 2044 N N . ALA A 1 276 ? 6.360 -18.549 -32.973 1.00 8.16 270 ALA A N 1
ATOM 2045 C CA . ALA A 1 276 ? 5.874 -19.112 -31.714 1.00 8.19 270 ALA A CA 1
ATOM 2046 C C . ALA A 1 276 ? 7.040 -19.601 -30.858 1.00 9.13 270 ALA A C 1
ATOM 2047 O O . ALA A 1 276 ? 7.107 -19.311 -29.656 1.00 9.05 270 ALA A O 1
ATOM 2049 N N . ASP A 1 277 ? 7.955 -20.350 -31.475 1.00 8.96 271 ASP A N 1
ATOM 2050 C CA . ASP A 1 277 ? 9.135 -20.814 -30.751 1.00 9.50 271 ASP A CA 1
ATOM 2051 C C . ASP A 1 277 ? 9.969 -19.682 -30.204 1.00 9.48 271 ASP A C 1
ATOM 2052 O O . ASP A 1 277 ? 10.457 -19.754 -29.063 1.00 9.71 271 ASP A O 1
ATOM 2057 N N . ALA A 1 278 ? 10.118 -18.623 -30.994 1.00 9.30 272 ALA A N 1
ATOM 2058 C CA . ALA A 1 278 ? 10.927 -17.484 -30.559 1.00 9.50 272 ALA A CA 1
ATOM 2059 C C . ALA A 1 278 ? 10.257 -16.729 -29.401 1.00 8.27 272 ALA A C 1
ATOM 2060 O O . ALA A 1 278 ? 10.923 -16.300 -28.447 1.00 9.62 272 ALA A O 1
ATOM 2062 N N . ALA A 1 279 ? 8.938 -16.563 -29.472 1.00 8.35 273 ALA A N 1
ATOM 2063 C CA . ALA A 1 279 ? 8.208 -15.877 -28.401 1.00 7.81 273 ALA A CA 1
ATOM 2064 C C . ALA A 1 279 ? 8.284 -16.676 -27.093 1.00 7.84 273 ALA A C 1
ATOM 2065 O O . ALA A 1 279 ? 8.483 -16.105 -26.010 1.00 7.77 273 ALA A O 1
ATOM 2067 N N . LEU A 1 280 ? 8.134 -18.004 -27.181 1.00 7.99 274 LEU A N 1
ATOM 2068 C CA . LEU A 1 280 ? 8.218 -18.837 -25.986 1.00 9.11 274 LEU A CA 1
ATOM 2069 C C . LEU A 1 280 ? 9.647 -18.824 -25.441 1.00 9.22 274 LEU A C 1
ATOM 2070 O O . LEU A 1 280 ? 9.837 -18.701 -24.215 1.00 10.60 274 LEU A O 1
ATOM 2075 N N . ALA A 1 281 ? 10.653 -18.907 -26.318 1.00 9.24 275 ALA A N 1
ATOM 2076 C CA . ALA A 1 281 ? 12.036 -18.839 -25.853 1.00 9.73 275 ALA A CA 1
ATOM 2077 C C . ALA A 1 281 ? 12.352 -17.492 -25.154 1.00 10.10 275 ALA A C 1
ATOM 2078 O O . ALA A 1 281 ? 13.113 -17.463 -24.180 1.00 12.08 275 ALA A O 1
ATOM 2080 N N . ALA A 1 282 ? 11.777 -16.393 -25.636 1.00 9.99 276 ALA A N 1
ATOM 2081 C CA . ALA A 1 282 ? 12.026 -15.092 -25.039 1.00 9.74 276 ALA A CA 1
ATOM 2082 C C . ALA A 1 282 ? 11.360 -14.935 -23.673 1.00 9.37 276 ALA A C 1
ATOM 2083 O O . ALA A 1 282 ? 11.831 -14.140 -22.841 1.00 10.35 276 ALA A O 1
ATOM 2085 N N . GLY A 1 283 ? 10.260 -15.664 -23.460 1.00 8.61 277 GLY A N 1
ATOM 2086 C CA . GLY A 1 283 ? 9.586 -15.639 -22.172 1.00 9.62 277 GLY A CA 1
ATOM 2087 C C . GLY A 1 283 ? 8.071 -15.635 -22.171 1.00 9.16 277 GLY A C 1
ATOM 2088 O O . GLY A 1 283 ? 7.476 -15.598 -21.083 1.00 11.29 277 GLY A O 1
ATOM 2089 N N . CYS A 1 284 ? 7.425 -15.652 -23.335 1.00 8.37 278 CYS A N 1
ATOM 2090 C CA . CYS A 1 284 ? 5.969 -15.803 -23.326 1.00 7.90 278 CYS A CA 1
ATOM 2091 C C . CYS A 1 284 ? 5.619 -17.174 -22.742 1.00 8.30 278 CYS A C 1
ATOM 2092 O O . CYS A 1 284 ? 6.305 -18.177 -23.000 1.00 9.71 278 CYS A O 1
ATOM 2095 N N . ASP A 1 285 ? 4.541 -17.226 -21.965 1.00 7.56 279 ASP A N 1
ATOM 2096 C CA . ASP A 1 285 ? 3.974 -18.482 -21.517 1.00 7.51 279 ASP A CA 1
ATOM 2097 C C . ASP A 1 285 ? 2.977 -19.047 -22.511 1.00 8.68 279 ASP A C 1
ATOM 2098 O O . ASP A 1 285 ? 2.806 -20.267 -22.584 1.00 10.39 279 ASP A O 1
ATOM 2103 N N . MET A 1 286 ? 2.301 -18.169 -23.255 1.00 7.96 280 MET A N 1
ATOM 2104 C CA . MET A 1 286 ? 1.309 -18.610 -24.230 1.00 8.75 280 MET A CA 1
ATOM 2105 C C . MET A 1 286 ? 1.478 -17.719 -25.420 1.00 8.12 280 MET A C 1
ATOM 2106 O O . MET A 1 286 ? 1.831 -16.539 -25.276 1.00 9.11 280 MET A O 1
ATOM 2111 N N . VAL A 1 287 ? 1.241 -18.275 -26.606 1.00 7.42 281 VAL A N 1
ATOM 2112 C CA . VAL A 1 287 ? 1.263 -17.491 -27.841 1.00 7.63 281 VAL A CA 1
ATOM 2113 C C . VAL A 1 287 ? -0.117 -17.539 -28.493 1.00 7.83 281 VAL A C 1
ATOM 2114 O O . VAL A 1 287 ? -0.815 -18.565 -28.427 1.00 8.43 281 VAL A O 1
ATOM 2118 N N . LEU A 1 288 ? -0.505 -16.427 -29.105 1.00 7.54 282 LEU A N 1
ATOM 2119 C CA . LEU A 1 288 ? -1.811 -16.294 -29.760 1.00 7.43 282 LEU A CA 1
ATOM 2120 C C . LEU A 1 288 ? -1.647 -16.459 -31.253 1.00 7.94 282 LEU A C 1
ATOM 2121 O O . LEU A 1 288 ? -0.802 -15.799 -31.858 1.00 8.13 282 LEU A O 1
ATOM 2126 N N . VAL A 1 289 ? -2.462 -17.335 -31.840 1.00 7.83 283 VAL A N 1
ATOM 2127 C CA . VAL A 1 289 ? -2.547 -17.422 -33.302 1.00 7.92 283 VAL A CA 1
ATOM 2128 C C . VAL A 1 289 ? -4.012 -17.265 -33.676 1.00 8.63 283 VAL A C 1
ATOM 2129 O O . VAL A 1 289 ? -4.811 -18.192 -33.503 1.00 8.96 283 VAL A O 1
ATOM 2133 N N . CYS A 1 290 ? -4.357 -16.097 -34.199 1.00 8.54 284 CYS A N 1
ATOM 2134 C CA . CYS A 1 290 ? -5.753 -15.747 -34.425 1.00 8.81 284 CYS A CA 1
ATOM 2135 C C . CYS A 1 290 ? -6.147 -15.807 -35.880 1.00 9.17 284 CYS A C 1
ATOM 2136 O O . CYS A 1 290 ? -5.343 -15.505 -36.773 1.00 9.36 284 CYS A O 1
ATOM 2139 N N . ASN A 1 291 ? -7.404 -16.189 -36.105 1.00 8.53 285 ASN A N 1
ATOM 2140 C CA . ASN A 1 291 ? -8.061 -16.088 -37.423 1.00 9.41 285 ASN A CA 1
ATOM 2141 C C . ASN A 1 291 ? -7.479 -17.006 -38.489 1.00 9.54 285 ASN A C 1
ATOM 2142 O O . ASN A 1 291 ? -7.664 -16.757 -39.676 1.00 11.22 285 ASN A O 1
ATOM 2147 N N . GLN A 1 292 ? -6.782 -18.069 -38.075 1.00 9.30 286 GLN A N 1
ATOM 2148 C CA . GLN A 1 292 ? -6.291 -19.053 -39.044 1.00 10.02 286 GLN A CA 1
ATOM 2149 C C . GLN A 1 292 ? -6.065 -20.407 -38.367 1.00 9.78 286 GLN A C 1
ATOM 2150 O O . GLN A 1 292 ? -4.928 -20.816 -38.123 1.00 9.97 286 GLN A O 1
ATOM 2156 N N . PRO A 1 293 ? -7.168 -21.101 -38.042 1.00 8.90 287 PRO A N 1
ATOM 2157 C CA . PRO A 1 293 ? -7.000 -22.289 -37.185 1.00 10.00 287 PRO A CA 1
ATOM 2158 C C . PRO A 1 293 ? -6.206 -23.439 -37.817 1.00 9.13 287 PRO A C 1
ATOM 2159 O O . PRO A 1 293 ? -5.571 -24.202 -37.096 1.00 8.87 287 PRO A O 1
ATOM 2163 N N . ASP A 1 294 ? -6.264 -23.600 -39.136 1.00 9.31 288 ASP A N 1
ATOM 2164 C CA . ASP A 1 294 ? -5.443 -24.632 -39.774 1.00 9.19 288 ASP A CA 1
ATOM 2165 C C . ASP A 1 294 ? -3.958 -24.298 -39.650 1.00 8.64 288 ASP A C 1
ATOM 2166 O O . ASP A 1 294 ? -3.128 -25.166 -39.403 1.00 9.35 288 ASP A O 1
ATOM 2171 N N . ALA A 1 295 ? -3.621 -23.025 -39.799 1.00 8.30 289 ALA A N 1
ATOM 2172 C CA . ALA A 1 295 ? -2.241 -22.601 -39.608 1.00 8.29 289 ALA A CA 1
ATOM 2173 C C . ALA A 1 295 ? -1.837 -22.712 -38.142 1.00 8.05 289 ALA A C 1
ATOM 2174 O O . ALA A 1 295 ? -0.695 -23.098 -37.832 1.00 9.20 289 ALA A O 1
ATOM 2176 N N . ALA A 1 296 ? -2.774 -22.430 -37.228 1.00 7.91 290 ALA A N 1
ATOM 2177 C CA . ALA A 1 296 ? -2.521 -22.697 -35.806 1.00 8.33 290 ALA A CA 1
ATOM 2178 C C . ALA A 1 296 ? -2.222 -24.187 -35.550 1.00 8.35 290 ALA A C 1
ATOM 2179 O O . ALA A 1 296 ? -1.379 -24.519 -34.705 1.00 8.89 290 ALA A O 1
ATOM 2181 N N . GLU A 1 297 ? -2.903 -25.074 -36.287 1.00 8.85 291 GLU A N 1
ATOM 2182 C CA . GLU A 1 297 ? -2.710 -26.515 -36.123 1.00 9.24 291 GLU A CA 1
ATOM 2183 C C . GLU A 1 297 ? -1.333 -26.937 -36.602 1.00 8.67 291 GLU A C 1
ATOM 2184 O O . GLU A 1 297 ? -0.725 -27.822 -35.992 1.00 9.59 291 GLU A O 1
ATOM 2190 N N . VAL A 1 298 ? -0.815 -26.279 -37.648 1.00 8.42 292 VAL A N 1
ATOM 2191 C CA . VAL A 1 298 ? 0.566 -26.492 -38.078 1.00 9.78 292 VAL A CA 1
ATOM 2192 C C . VAL A 1 298 ? 1.519 -26.116 -36.926 1.00 9.59 292 VAL A C 1
ATOM 2193 O O . VAL A 1 298 ? 2.443 -26.868 -36.617 1.00 10.77 292 VAL A O 1
ATOM 2197 N N . VAL A 1 299 ? 1.234 -24.995 -36.253 1.00 9.03 293 VAL A N 1
ATOM 2198 C CA . VAL A 1 299 ? 2.021 -24.594 -35.080 1.00 9.45 293 VAL A CA 1
ATOM 2199 C C . VAL A 1 299 ? 1.933 -25.661 -33.986 1.00 9.38 293 VAL A C 1
ATOM 2200 O O . VAL A 1 299 ? 2.964 -26.083 -33.438 1.00 9.67 293 VAL A O 1
ATOM 2204 N N . LEU A 1 300 ? 0.727 -26.117 -33.653 1.00 9.48 294 LEU A N 1
ATOM 2205 C CA . LEU A 1 300 ? 0.583 -27.156 -32.612 1.00 9.99 294 LEU A CA 1
ATOM 2206 C C . LEU A 1 300 ? 1.483 -28.356 -32.857 1.00 10.13 294 LEU A C 1
ATOM 2207 O O . LEU A 1 300 ? 2.126 -28.842 -31.937 1.00 11.05 294 LEU A O 1
ATOM 2212 N N . ASN A 1 301 ? 1.551 -28.779 -34.117 1.00 10.57 295 ASN A N 1
ATOM 2213 C CA . ASN A 1 301 ? 2.270 -29.985 -34.494 1.00 11.51 295 ASN A CA 1
ATOM 2214 C C . ASN A 1 301 ? 3.744 -29.756 -34.803 1.00 12.88 295 ASN A C 1
ATOM 2215 O O . ASN A 1 301 ? 4.497 -30.715 -34.874 1.00 16.11 295 ASN A O 1
ATOM 2220 N N . GLY A 1 302 ? 4.149 -28.497 -34.994 1.00 12.25 296 GLY A N 1
ATOM 2221 C CA . GLY A 1 302 ? 5.544 -28.196 -35.345 1.00 12.86 296 GLY A CA 1
ATOM 2222 C C . GLY A 1 302 ? 6.366 -27.574 -34.223 1.00 11.74 296 GLY A C 1
ATOM 2223 O O . GLY A 1 302 ? 7.604 -27.511 -34.303 1.00 14.63 296 GLY A O 1
ATOM 2224 N N . LEU A 1 303 ? 5.697 -27.093 -33.170 1.00 13.03 297 LEU A N 1
ATOM 2225 C CA . LEU A 1 303 ? 6.365 -26.364 -32.096 1.00 12.97 297 LEU A CA 1
ATOM 2226 C C . LEU A 1 303 ? 7.495 -27.189 -31.507 1.00 14.67 297 LEU A C 1
ATOM 2227 O O . LEU A 1 303 ? 7.282 -28.354 -31.211 1.00 15.08 297 LEU A O 1
ATOM 2232 N N . LYS A 1 304 ? 8.664 -26.579 -31.292 1.00 24.39 298 LYS A N 1
ATOM 2233 C CA . LYS A 1 304 ? 9.807 -27.291 -30.678 1.00 32.65 298 LYS A CA 1
ATOM 2234 C C . LYS A 1 304 ? 9.623 -27.379 -29.166 1.00 34.31 298 LYS A C 1
ATOM 2235 O O . LYS A 1 304 ? 9.937 -28.391 -28.543 1.00 38.43 298 LYS A O 1
ATOM 2241 N N . ALA A 1 305 ? 9.109 -26.294 -28.596 1.00 33.30 299 ALA A N 1
ATOM 2242 C CA . ALA A 1 305 ? 8.931 -26.136 -27.150 1.00 36.87 299 ALA A CA 1
ATOM 2243 C C . ALA A 1 305 ? 7.833 -27.043 -26.596 1.00 39.13 299 ALA A C 1
ATOM 2244 O O . ALA A 1 305 ? 6.787 -27.220 -27.228 1.00 34.66 299 ALA A O 1
ATOM 2246 N N . SER A 1 308 ? 6.277 -26.219 -20.384 1.00 35.35 302 SER A N 1
ATOM 2247 C CA . SER A 1 308 ? 7.070 -25.809 -19.221 1.00 33.02 302 SER A CA 1
ATOM 2248 C C . SER A 1 308 ? 6.240 -25.804 -17.947 1.00 28.50 302 SER A C 1
ATOM 2249 O O . SER A 1 308 ? 5.201 -25.157 -17.899 1.00 25.16 302 SER A O 1
ATOM 2252 N N . ALA A 1 309 ? 6.717 -26.493 -16.909 1.00 27.90 303 ALA A N 1
ATOM 2253 C CA . ALA A 1 309 ? 6.014 -26.558 -15.623 1.00 29.85 303 ALA A CA 1
ATOM 2254 C C . ALA A 1 309 ? 5.735 -25.163 -15.054 1.00 28.97 303 ALA A C 1
ATOM 2255 O O . ALA A 1 309 ? 4.641 -24.890 -14.541 1.00 25.84 303 ALA A O 1
ATOM 2257 N N . GLU A 1 310 ? 6.733 -24.284 -15.141 1.00 26.80 304 GLU A N 1
ATOM 2258 C CA . GLU A 1 310 ? 6.600 -22.921 -14.642 1.00 28.81 304 GLU A CA 1
ATOM 2259 C C . GLU A 1 310 ? 5.531 -22.156 -15.428 1.00 23.93 304 GLU A C 1
ATOM 2260 O O . GLU A 1 310 ? 4.742 -21.409 -14.845 1.00 20.11 304 GLU A O 1
ATOM 2262 N N . SER A 1 311 ? 5.492 -22.331 -16.747 1.00 20.53 305 SER A N 1
ATOM 2263 C CA . SER A 1 311 ? 4.460 -21.662 -17.546 1.00 18.02 305 SER A CA 1
ATOM 2264 C C . SER A 1 311 ? 3.085 -22.212 -17.233 1.00 17.66 305 SER A C 1
ATOM 2265 O O . SER A 1 311 ? 2.123 -21.448 -17.150 1.00 16.42 305 SER A O 1
ATOM 2268 N N . VAL A 1 312 ? 3.001 -23.531 -17.047 1.00 16.95 306 VAL A N 1
ATOM 2269 C CA . VAL A 1 312 ? 1.726 -24.190 -16.752 1.00 17.15 306 VAL A CA 1
ATOM 2270 C C . VAL A 1 312 ? 1.103 -23.639 -15.470 1.00 16.46 306 VAL A C 1
ATOM 2271 O O . VAL A 1 312 ? -0.092 -23.311 -15.454 1.00 16.20 306 VAL A O 1
ATOM 2275 N N . ARG A 1 313 ? 1.913 -23.459 -14.427 1.00 12.88 307 ARG A N 1
ATOM 2276 C CA . ARG A 1 313 ? 1.413 -22.824 -13.201 1.00 12.87 307 ARG A CA 1
ATOM 2277 C C . ARG A 1 313 ? 0.791 -21.457 -13.476 1.00 12.17 307 ARG A C 1
ATOM 2278 O O . ARG A 1 313 ? -0.300 -21.147 -13.002 1.00 12.51 307 ARG A O 1
ATOM 2286 N N . ARG A 1 314 ? 1.485 -20.649 -14.274 1.00 11.12 308 ARG A N 1
ATOM 2287 C CA . ARG A 1 314 ? 1.029 -19.295 -14.561 1.00 10.44 308 ARG A CA 1
ATOM 2288 C C . ARG A 1 314 ? -0.250 -19.305 -15.408 1.00 9.47 308 ARG A C 1
ATOM 2289 O O . ARG A 1 314 ? -1.183 -18.537 -15.156 1.00 9.82 308 ARG A O 1
ATOM 2297 N N . ILE A 1 315 ? -0.319 -20.220 -16.377 1.00 10.20 309 ILE A N 1
ATOM 2298 C CA A ILE A 1 315 ? -1.498 -20.343 -17.226 0.50 10.46 309 ILE A CA 1
ATOM 2299 C CA B ILE A 1 315 ? -1.508 -20.320 -17.209 0.50 10.52 309 ILE A CA 1
ATOM 2300 C C . ILE A 1 315 ? -2.717 -20.786 -16.386 1.00 9.97 309 ILE A C 1
ATOM 2301 O O . ILE A 1 315 ? -3.809 -20.236 -16.512 1.00 9.12 309 ILE A O 1
ATOM 2310 N N . LYS A 1 316 ? -2.516 -21.775 -15.511 1.00 10.79 310 LYS A N 1
ATOM 2311 C CA . LYS A 1 316 ? -3.607 -22.273 -14.684 1.00 11.76 310 LYS A CA 1
ATOM 2312 C C . LYS A 1 316 ? -4.192 -21.174 -13.786 1.00 9.31 310 LYS A C 1
ATOM 2313 O O . LYS A 1 316 ? -5.416 -21.107 -13.559 1.00 9.87 310 LYS A O 1
ATOM 2319 N N . ARG A 1 317 ? -3.324 -20.268 -13.324 1.00 9.32 311 ARG A N 1
ATOM 2320 C CA . ARG A 1 317 ? -3.730 -19.164 -12.462 1.00 9.25 311 ARG A CA 1
ATOM 2321 C C . ARG A 1 317 ? -4.545 -18.096 -13.189 1.00 8.54 311 ARG A C 1
ATOM 2322 O O . ARG A 1 317 ? -5.059 -17.185 -12.561 1.00 9.51 311 ARG A O 1
ATOM 2330 N N . MET A 1 318 ? -4.662 -18.197 -14.523 1.00 8.05 312 MET A N 1
ATOM 2331 C CA . MET A 1 318 ? -5.522 -17.275 -15.267 1.00 7.67 312 MET A CA 1
ATOM 2332 C C . MET A 1 318 ? -6.976 -17.727 -15.381 1.00 7.43 312 MET A C 1
ATOM 2333 O O . MET A 1 318 ? -7.826 -16.954 -15.812 1.00 7.31 312 MET A O 1
ATOM 2338 N N . ARG A 1 319 ? -7.267 -18.966 -14.991 1.00 7.61 313 ARG A N 1
ATOM 2339 C CA . ARG A 1 319 ? -8.648 -19.434 -14.970 1.00 8.40 313 ARG A CA 1
ATOM 2340 C C . ARG A 1 319 ? -9.462 -18.646 -13.968 1.00 8.41 313 ARG A C 1
ATOM 2341 O O . ARG A 1 319 ? -8.972 -18.274 -12.912 1.00 8.97 313 ARG A O 1
ATOM 2349 N N . ALA A 1 320 ? -10.732 -18.414 -14.277 1.00 7.42 314 ALA A N 1
ATOM 2350 C CA . ALA A 1 320 ? -11.561 -17.685 -13.327 1.00 7.97 314 ALA A CA 1
ATOM 2351 C C . ALA A 1 320 ? -11.720 -18.518 -12.040 1.00 9.17 314 ALA A C 1
ATOM 2352 O O . ALA A 1 320 ? -11.684 -19.759 -12.064 1.00 10.44 314 ALA A O 1
ATOM 2354 N N . ARG A 1 321 ? -11.876 -17.825 -10.925 1.00 9.66 315 ARG A N 1
ATOM 2355 C CA . ARG A 1 321 ? -11.876 -18.445 -9.611 1.00 10.44 315 ARG A CA 1
ATOM 2356 C C . ARG A 1 321 ? -13.277 -18.514 -9.012 1.00 10.99 315 ARG A C 1
ATOM 2357 O O . ARG A 1 321 ? -14.075 -17.569 -9.145 1.00 11.39 315 ARG A O 1
ATOM 2359 N N . GLY A 1 322 ? -13.569 -19.640 -8.361 1.00 12.07 316 GLY A N 1
ATOM 2360 C CA . GLY A 1 322 ? -14.852 -19.815 -7.695 1.00 14.53 316 GLY A CA 1
ATOM 2361 C C . GLY A 1 322 ? -16.023 -19.951 -8.655 1.00 14.78 316 GLY A C 1
ATOM 2362 O O . GLY A 1 322 ? -15.843 -20.087 -9.866 1.00 15.39 316 GLY A O 1
ATOM 2363 N N . LYS A 1 323 ? -17.225 -19.889 -8.107 1.00 16.41 317 LYS A N 1
ATOM 2364 C CA . LYS A 1 323 ? -18.430 -20.070 -8.880 1.00 17.68 317 LYS A CA 1
ATOM 2365 C C . LYS A 1 323 ? -18.868 -18.722 -9.437 1.00 19.03 317 LYS A C 1
ATOM 2366 O O . LYS A 1 323 ? -18.554 -17.666 -8.879 1.00 21.95 317 LYS A O 1
ATOM 2368 N N . ALA A 1 324 ? -19.558 -18.757 -10.564 1.00 18.87 318 ALA A N 1
ATOM 2369 C CA . ALA A 1 324 ? -20.126 -17.535 -11.123 1.00 18.00 318 ALA A CA 1
ATOM 2370 C C . ALA A 1 324 ? -21.624 -17.683 -11.272 1.00 15.87 318 ALA A C 1
ATOM 2371 O O . ALA A 1 324 ? -22.138 -18.791 -11.439 1.00 18.08 318 ALA A O 1
ATOM 2373 N N . LEU A 1 325 ? -22.323 -16.560 -11.185 1.00 15.68 319 LEU A N 1
ATOM 2374 C CA . LEU A 1 325 ? -23.746 -16.519 -11.441 1.00 15.80 319 LEU A CA 1
ATOM 2375 C C . LEU A 1 325 ? -24.007 -16.651 -12.914 1.00 15.29 319 LEU A C 1
ATOM 2376 O O . LEU A 1 325 ? -23.363 -15.995 -13.729 1.00 15.12 319 LEU A O 1
ATOM 2381 N N . LYS A 1 326 ? -24.979 -17.480 -13.256 1.00 17.08 320 LYS A N 1
ATOM 2382 C CA . LYS A 1 326 ? -25.500 -17.505 -14.611 1.00 17.33 320 LYS A CA 1
ATOM 2383 C C . LYS A 1 326 ? -26.328 -16.251 -14.800 1.00 16.28 320 LYS A C 1
ATOM 2384 O O . LYS A 1 326 ? -26.683 -15.558 -13.833 1.00 17.31 320 LYS A O 1
ATOM 2390 N N . TRP A 1 327 ? -26.650 -15.960 -16.051 1.00 17.29 321 TRP A N 1
ATOM 2391 C CA . TRP A 1 327 ? -27.386 -14.762 -16.352 1.00 17.83 321 TRP A CA 1
ATOM 2392 C C . TRP A 1 327 ? -28.688 -14.678 -15.611 1.00 19.65 321 TRP A C 1
ATOM 2393 O O . TRP A 1 327 ? -29.059 -13.620 -15.134 1.00 18.95 321 TRP A O 1
ATOM 2404 N N . ASP A 1 328 ? -29.379 -15.804 -15.489 1.00 20.93 322 ASP A N 1
ATOM 2405 C CA . ASP A 1 328 ? -30.713 -15.790 -14.917 1.00 22.52 322 ASP A CA 1
ATOM 2406 C C . ASP A 1 328 ? -30.680 -15.419 -13.430 1.00 21.81 322 ASP A C 1
ATOM 2407 O O . ASP A 1 328 ? -31.702 -15.040 -12.880 1.00 25.76 322 ASP A O 1
ATOM 2412 N N . LYS A 1 329 ? -29.508 -15.514 -12.791 1.00 21.37 323 LYS A N 1
ATOM 2413 C CA . LYS A 1 329 ? -29.311 -14.964 -11.441 1.00 21.14 323 LYS A CA 1
ATOM 2414 C C . LYS A 1 329 ? -28.620 -13.597 -11.446 1.00 18.07 323 LYS A C 1
ATOM 2415 O O . LYS A 1 329 ? -28.939 -12.737 -10.637 1.00 20.09 323 LYS A O 1
ATOM 2417 N N . LEU A 1 330 ? -27.666 -13.385 -12.350 1.00 15.66 324 LEU A N 1
ATOM 2418 C CA . LEU A 1 330 ? -26.950 -12.109 -12.396 1.00 15.30 324 LEU A CA 1
ATOM 2419 C C . LEU A 1 330 ? -27.885 -10.925 -12.595 1.00 15.27 324 LEU A C 1
ATOM 2420 O O . LEU A 1 330 ? -27.688 -9.865 -11.983 1.00 14.20 324 LEU A O 1
ATOM 2425 N N . ILE A 1 331 ? -28.902 -11.131 -13.440 1.00 15.33 325 ILE A N 1
ATOM 2426 C CA . ILE A 1 331 ? -29.867 -10.085 -13.802 1.00 17.13 325 ILE A CA 1
ATOM 2427 C C . ILE A 1 331 ? -30.696 -9.603 -12.618 1.00 17.17 325 ILE A C 1
ATOM 2428 O O . ILE A 1 331 ? -31.324 -8.551 -12.698 1.00 17.75 325 ILE A O 1
ATOM 2433 N N . ALA A 1 332 ? -30.741 -10.405 -11.552 1.00 17.06 326 ALA A N 1
ATOM 2434 C CA . ALA A 1 332 ? -31.461 -10.034 -10.340 1.00 16.91 326 ALA A CA 1
ATOM 2435 C C . ALA A 1 332 ? -30.538 -9.647 -9.187 1.00 17.01 326 ALA A C 1
ATOM 2436 O O . ALA A 1 332 ? -31.016 -9.341 -8.107 1.00 18.75 326 ALA A O 1
ATOM 2438 N N . GLN A 1 333 ? -29.224 -9.628 -9.401 1.00 16.00 327 GLN A N 1
ATOM 2439 C CA . GLN A 1 333 ? -28.317 -9.431 -8.262 1.00 15.34 327 GLN A CA 1
ATOM 2440 C C . GLN A 1 333 ? -28.140 -7.976 -7.833 1.00 14.75 327 GLN A C 1
ATOM 2441 O O . GLN A 1 333 ? -27.791 -7.131 -8.654 1.00 14.92 327 GLN A O 1
ATOM 2447 N N . PRO A 1 334 ? -28.311 -7.680 -6.526 1.00 16.03 328 PRO A N 1
ATOM 2448 C CA . PRO A 1 334 ? -28.198 -6.284 -6.110 1.00 15.77 328 PRO A CA 1
ATOM 2449 C C . PRO A 1 334 ? -26.872 -5.586 -6.454 1.00 15.00 328 PRO A C 1
ATOM 2450 O O . PRO A 1 334 ? -26.888 -4.439 -6.874 1.00 16.85 328 PRO A O 1
ATOM 2454 N N . GLU A 1 335 ? -25.741 -6.261 -6.305 1.00 14.95 329 GLU A N 1
ATOM 2455 C CA . GLU A 1 335 ? -24.453 -5.650 -6.667 1.00 14.25 329 GLU A CA 1
ATOM 2456 C C . GLU A 1 335 ? -24.358 -5.294 -8.159 1.00 14.21 329 GLU A C 1
ATOM 2457 O O . GLU A 1 335 ? -23.926 -4.203 -8.507 1.00 14.89 329 GLU A O 1
ATOM 2463 N N . TYR A 1 336 ? -24.761 -6.224 -9.023 1.00 13.94 330 TYR A N 1
ATOM 2464 C CA . TYR A 1 336 ? -24.822 -5.965 -10.458 1.00 12.96 330 TYR A CA 1
ATOM 2465 C C . TYR A 1 336 ? -25.724 -4.774 -10.750 1.00 14.59 330 TYR A C 1
ATOM 2466 O O . TYR A 1 336 ? -25.331 -3.869 -11.485 1.00 14.86 330 TYR A O 1
ATOM 2475 N N . LEU A 1 337 ? -26.916 -4.760 -10.148 1.00 13.96 331 LEU A N 1
ATOM 2476 C CA . LEU A 1 337 ? -27.851 -3.679 -10.407 1.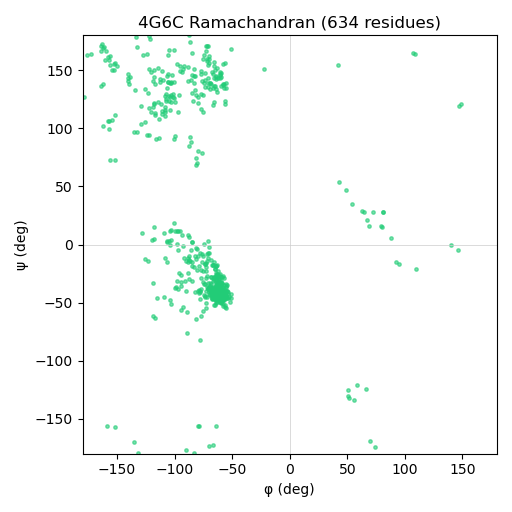00 16.40 331 LEU A CA 1
ATOM 2477 C C . LEU A 1 337 ? -27.310 -2.341 -9.909 1.00 16.70 331 LEU A C 1
ATOM 2478 O O . LEU A 1 337 ? -27.480 -1.322 -10.583 1.00 19.02 331 LEU A O 1
ATOM 2483 N N . GLN A 1 338 ? -26.642 -2.349 -8.748 1.00 16.86 332 GLN A N 1
ATOM 2484 C CA . GLN A 1 338 ? -25.998 -1.153 -8.182 1.00 18.20 332 GLN A CA 1
ATOM 2485 C C . GLN A 1 338 ? -24.914 -0.629 -9.127 1.00 16.56 332 GLN A C 1
ATOM 2486 O O . GLN A 1 338 ? -24.850 0.556 -9.435 1.00 17.77 332 GLN A O 1
ATOM 2492 N N . ALA A 1 339 ? -24.080 -1.531 -9.622 1.00 14.09 333 ALA A N 1
ATOM 2493 C CA . ALA A 1 339 ? -23.038 -1.149 -10.561 1.00 13.51 333 ALA A CA 1
ATOM 2494 C C . ALA A 1 339 ? -23.588 -0.516 -11.834 1.00 14.61 333 ALA A C 1
ATOM 2495 O O . ALA A 1 339 ? -23.043 0.488 -12.314 1.00 14.75 333 ALA A O 1
ATOM 2497 N N . GLN A 1 340 ? -24.683 -1.075 -12.354 1.00 14.47 334 GLN A N 1
ATOM 2498 C CA . GLN A 1 340 ? -25.330 -0.547 -13.562 1.00 15.51 334 GLN A CA 1
ATOM 2499 C C . GLN A 1 340 ? -25.833 0.865 -13.328 1.00 17.16 334 GLN A C 1
ATOM 2500 O O . GLN A 1 340 ? -25.646 1.739 -14.172 1.00 17.60 334 GLN A O 1
ATOM 2506 N N . ALA A 1 341 ? -26.445 1.088 -12.169 1.00 16.04 335 ALA A N 1
ATOM 2507 C CA . ALA A 1 341 ? -26.996 2.407 -11.843 1.00 17.76 335 ALA A CA 1
ATOM 2508 C C . ALA A 1 341 ? -25.874 3.438 -11.742 1.00 18.50 335 ALA A C 1
ATOM 2509 O O . ALA A 1 341 ? -26.015 4.576 -12.224 1.00 20.78 335 ALA A O 1
ATOM 2511 N N . LEU A 1 342 ? -24.757 3.041 -11.125 1.00 18.05 336 LEU A N 1
ATOM 2512 C CA . LEU A 1 342 ? -23.601 3.919 -11.017 1.00 16.40 336 LEU A CA 1
ATOM 2513 C C . LEU A 1 342 ? -23.015 4.304 -12.380 1.00 16.91 336 LEU A C 1
ATOM 2514 O O . LEU A 1 342 ? -22.723 5.474 -12.622 1.00 18.52 336 LEU A O 1
ATOM 2519 N N . LEU A 1 343 ? -22.836 3.321 -13.258 1.00 17.11 337 LEU A N 1
ATOM 2520 C CA A LEU A 1 343 ? -22.319 3.585 -14.596 0.50 18.19 337 LEU A CA 1
ATOM 2521 C CA B LEU A 1 343 ? -22.334 3.584 -14.604 0.50 18.37 337 LEU A CA 1
ATOM 2522 C C . LEU A 1 343 ? -23.190 4.620 -15.313 1.00 19.38 337 LEU A C 1
ATOM 2523 O O . LEU A 1 343 ? -22.673 5.566 -15.928 1.00 20.42 337 LEU A O 1
ATOM 2532 N N . SER A 1 344 ? -24.502 4.441 -15.223 1.00 19.17 338 SER A N 1
ATOM 2533 C CA . SER A 1 344 ? -25.461 5.322 -15.887 1.00 23.70 338 SER A CA 1
ATOM 2534 C C . SER A 1 344 ? -25.371 6.749 -15.365 1.00 24.31 338 SER A C 1
ATOM 2535 O O . SER A 1 344 ? -25.415 7.712 -16.147 1.00 28.03 338 SER A O 1
ATOM 2538 N N . SER A 1 345 ? -25.257 6.876 -14.046 1.00 22.60 339 SER A N 1
ATOM 2539 C CA A SER A 1 345 ? -25.287 8.192 -13.424 0.50 23.92 339 SER A CA 1
ATOM 2540 C CA B SER A 1 345 ? -25.271 8.173 -13.367 0.50 23.89 339 SER A CA 1
ATOM 2541 C C . SER A 1 345 ? -23.957 8.936 -13.540 1.00 22.50 339 SER A C 1
ATOM 2542 O O . SER A 1 345 ? -23.944 10.132 -13.827 1.00 26.61 339 SER A O 1
ATOM 2547 N N . ALA A 1 346 ? -22.844 8.240 -13.356 1.00 21.70 340 ALA A N 1
ATOM 2548 C CA . ALA A 1 346 ? -21.552 8.903 -13.277 1.00 22.55 340 ALA A CA 1
ATOM 2549 C C . ALA A 1 346 ? -20.960 9.260 -14.624 1.00 21.22 340 ALA A C 1
ATOM 2550 O O . ALA A 1 346 ? -20.117 10.147 -14.712 1.00 24.65 340 ALA A O 1
ATOM 2552 N N . LEU A 1 347 ? -21.401 8.575 -15.670 1.00 20.94 341 LEU A N 1
ATOM 2553 C CA . LEU A 1 347 ? -20.908 8.866 -17.000 1.00 23.64 341 LEU A CA 1
ATOM 2554 C C . LEU A 1 347 ? -21.939 9.612 -17.833 1.00 27.72 341 LEU A C 1
ATOM 2555 O O . LEU A 1 347 ? -21.640 10.026 -18.946 1.00 28.40 341 LEU A O 1
ATOM 2560 N N . THR B 1 10 ? -29.564 -23.720 5.758 1.00 38.64 4 THR B N 1
ATOM 2561 C CA . THR B 1 10 ? -29.229 -22.281 5.509 1.00 31.96 4 THR B CA 1
ATOM 2562 C C . THR B 1 10 ? -28.679 -21.615 6.772 1.00 28.07 4 THR B C 1
ATOM 2563 O O . THR B 1 10 ? -29.106 -21.947 7.887 1.00 27.76 4 THR B O 1
ATOM 2567 N N . PRO B 1 11 ? -27.744 -20.659 6.605 1.00 25.32 5 PRO B N 1
ATOM 2568 C CA . PRO B 1 11 ? -27.107 -20.080 7.787 1.00 22.60 5 PRO B CA 1
ATOM 2569 C C . PRO B 1 11 ? -28.058 -19.227 8.590 1.00 20.02 5 PRO B C 1
ATOM 2570 O O . PRO B 1 11 ? -28.878 -18.496 8.022 1.00 20.94 5 PRO B O 1
ATOM 2574 N N . GLY B 1 12 ? -27.955 -19.362 9.907 1.00 17.36 6 GLY B N 1
ATOM 2575 C CA . GLY B 1 12 ? -28.734 -18.557 10.818 1.00 17.24 6 GLY B CA 1
ATOM 2576 C C . GLY B 1 12 ? -28.062 -17.217 11.044 1.00 13.87 6 GLY B C 1
ATOM 2577 O O . GLY B 1 12 ? -26.977 -16.940 10.511 1.00 15.96 6 GLY B O 1
ATOM 2578 N N . PRO B 1 13 ? -28.668 -16.379 11.880 1.00 14.48 7 PRO B N 1
ATOM 2579 C CA . PRO B 1 13 ? -28.137 -15.026 12.047 1.00 13.72 7 PRO B CA 1
ATOM 2580 C C . PRO B 1 13 ? -27.137 -14.843 13.193 1.00 15.86 7 PRO B C 1
ATOM 2581 O O . PRO B 1 13 ? -26.665 -13.740 13.409 1.00 17.85 7 PRO B O 1
ATOM 2585 N N . VAL B 1 14 ? -26.852 -15.889 13.959 1.00 13.21 8 VAL B N 1
ATOM 2586 C CA . VAL B 1 14 ? -26.004 -15.734 15.128 1.00 12.83 8 VAL B CA 1
ATOM 2587 C C . VAL B 1 14 ? -24.570 -16.211 14.849 1.00 12.26 8 VAL B C 1
ATOM 2588 O O . VAL B 1 14 ? -24.345 -17.368 14.401 1.00 13.19 8 VAL B O 1
ATOM 2592 N N . MET B 1 15 ? -23.610 -15.337 15.135 1.00 12.85 9 MET B N 1
ATOM 2593 C CA . MET B 1 15 ? -22.182 -15.694 15.156 1.00 12.23 9 MET B CA 1
ATOM 2594 C C . MET B 1 15 ? -21.698 -15.729 16.611 1.00 13.06 9 MET B C 1
ATOM 2595 O O . MET B 1 15 ? -21.838 -14.748 17.326 1.00 14.72 9 MET B O 1
ATOM 2600 N N . LEU B 1 16 ? -21.159 -16.864 17.027 1.00 12.90 10 LEU B N 1
ATOM 2601 C CA A LEU B 1 16 ? -20.700 -17.046 18.406 0.50 13.56 10 LEU B CA 1
ATOM 2602 C CA B LEU B 1 16 ? -20.704 -17.049 18.404 0.50 13.62 10 LEU B CA 1
ATOM 2603 C C . LEU B 1 16 ? -19.329 -17.693 18.401 1.00 14.22 10 LEU B C 1
ATOM 2604 O O . LEU B 1 16 ? -18.844 -18.116 17.348 1.00 16.97 10 LEU B O 1
ATOM 2613 N N . ASP B 1 17 ? -18.690 -17.758 19.568 1.00 14.92 11 ASP B N 1
ATOM 2614 C CA . ASP B 1 17 ? -17.402 -18.429 19.662 1.00 14.95 11 ASP B CA 1
ATOM 2615 C C . ASP B 1 17 ? -17.584 -19.854 20.189 1.00 14.45 11 ASP B C 1
ATOM 2616 O O . ASP B 1 17 ? -18.604 -20.188 20.810 1.00 14.59 11 ASP B O 1
ATOM 2621 N N . VAL B 1 18 ? -16.629 -20.715 19.860 1.00 15.54 12 VAL B N 1
ATOM 2622 C CA . VAL B 1 18 ? -16.559 -22.023 20.482 1.00 14.53 12 VAL B CA 1
ATOM 2623 C C . VAL B 1 18 ? -15.789 -21.895 21.794 1.00 15.04 12 VAL B C 1
ATOM 2624 O O . VAL B 1 18 ? -15.143 -20.875 22.071 1.00 15.65 12 VAL B O 1
ATOM 2628 N N . VAL B 1 19 ? -15.886 -22.899 22.647 1.00 14.91 13 VAL B N 1
ATOM 2629 C CA . VAL B 1 19 ? -15.282 -22.774 23.951 1.00 15.67 13 VAL B CA 1
ATOM 2630 C C . VAL B 1 19 ? -13.749 -22.734 23.909 1.00 15.61 13 VAL B C 1
ATOM 2631 O O . VAL B 1 19 ? -13.129 -21.895 24.556 1.00 21.56 13 VAL B O 1
ATOM 2635 N N . GLY B 1 20 ? -13.132 -23.631 23.153 1.00 15.35 14 GLY B N 1
ATOM 2636 C CA . GLY B 1 20 ? -11.691 -23.801 23.289 1.00 13.74 14 GLY B CA 1
ATOM 2637 C C . GLY B 1 20 ? -10.999 -24.283 22.035 1.00 12.23 14 GLY B C 1
ATOM 2638 O O . GLY B 1 20 ? -11.480 -24.105 20.929 1.00 13.74 14 GLY B O 1
ATOM 2639 N N . THR B 1 21 ? -9.834 -24.881 22.219 1.00 11.79 15 THR B N 1
ATOM 2640 C CA . THR B 1 21 ? -8.988 -25.283 21.104 1.00 11.63 15 THR B CA 1
ATOM 2641 C C . THR B 1 21 ? -9.412 -26.573 20.397 1.00 13.85 15 THR B C 1
ATOM 2642 O O . THR B 1 21 ? -8.979 -26.810 19.268 1.00 12.58 15 THR B O 1
ATOM 2646 N N . THR B 1 22 ? -10.240 -27.380 21.061 1.00 13.41 16 THR B N 1
ATOM 2647 C CA A THR B 1 22 ? -10.869 -28.572 20.473 0.50 14.48 16 THR B CA 1
ATOM 2648 C CA B THR B 1 22 ? -10.890 -28.512 20.408 0.50 14.83 16 THR B CA 1
ATOM 2649 C C . THR B 1 22 ? -12.379 -28.428 20.651 1.00 15.11 16 THR B C 1
ATOM 2650 O O . THR B 1 22 ? -12.836 -28.045 21.729 1.00 16.07 16 THR B O 1
ATOM 2657 N N . LEU B 1 23 ? -13.145 -28.745 19.619 1.00 15.04 17 LEU B N 1
ATOM 2658 C CA . LEU B 1 23 ? -14.585 -28.678 19.704 1.00 16.47 17 LEU B CA 1
ATOM 2659 C C . LEU B 1 23 ? -15.145 -29.590 20.788 1.00 16.41 17 LEU B C 1
ATOM 2660 O O . LEU B 1 23 ? -14.726 -30.741 20.939 1.00 18.50 17 LEU B O 1
ATOM 2665 N N . SER B 1 24 ? -16.100 -29.066 21.544 1.00 15.75 18 SER B N 1
ATOM 2666 C CA . SER B 1 24 ? -16.764 -29.877 22.563 1.00 16.48 18 SER B CA 1
ATOM 2667 C C . SER B 1 24 ? -18.163 -30.279 22.098 1.00 17.65 18 SER B C 1
ATOM 2668 O O . SER B 1 24 ? -18.675 -29.738 21.130 1.00 16.86 18 SER B O 1
ATOM 2671 N N . ARG B 1 25 ? -18.777 -31.222 22.807 1.00 18.90 19 ARG B N 1
ATOM 2672 C CA . ARG B 1 25 ? -20.141 -31.631 22.515 1.00 19.62 19 ARG B CA 1
ATOM 2673 C C . ARG B 1 25 ? -21.107 -30.450 22.616 1.00 16.11 19 ARG B C 1
ATOM 2674 O O . ARG B 1 25 ? -22.039 -30.325 21.807 1.00 17.02 19 ARG B O 1
ATOM 2676 N N . ASP B 1 26 ? -20.893 -29.576 23.601 1.00 16.10 20 ASP B N 1
ATOM 2677 C CA . ASP B 1 26 ? -21.743 -28.393 23.742 1.00 15.34 20 ASP B CA 1
ATOM 2678 C C . ASP B 1 26 ? -21.577 -27.465 22.530 1.00 14.71 20 ASP B C 1
ATOM 2679 O O . ASP B 1 26 ? -22.558 -26.921 22.024 1.00 15.28 20 ASP B O 1
ATOM 2684 N N . ASP B 1 27 ? -20.340 -27.274 22.077 1.00 14.17 21 ASP B N 1
ATOM 2685 C CA . ASP B 1 27 ? -20.126 -26.486 20.863 1.00 14.03 21 ASP B CA 1
ATOM 2686 C C . ASP B 1 27 ? -20.889 -27.089 19.691 1.00 14.07 21 ASP B C 1
ATOM 2687 O O . ASP B 1 27 ? -21.552 -26.365 18.918 1.00 14.96 21 ASP B O 1
ATOM 2692 N N . ALA B 1 28 ? -20.774 -28.414 19.530 1.00 15.63 22 ALA B N 1
ATOM 2693 C CA . ALA B 1 28 ? -21.422 -29.100 18.404 1.00 14.68 22 ALA B CA 1
ATOM 2694 C C . ALA B 1 28 ? -22.935 -28.898 18.426 1.00 14.83 22 ALA B C 1
ATOM 2695 O O . ALA B 1 28 ? -23.553 -28.648 17.404 1.00 16.36 22 ALA B O 1
ATOM 2697 N N . ARG B 1 29 ? -23.527 -28.989 19.611 1.00 15.71 23 ARG B N 1
ATOM 2698 C CA . ARG B 1 29 ? -24.965 -28.772 19.751 1.00 16.44 23 ARG B CA 1
ATOM 2699 C C . ARG B 1 29 ? -25.356 -27.353 19.324 1.00 16.29 23 ARG B C 1
ATOM 2700 O O . ARG B 1 29 ? -26.341 -27.167 18.604 1.00 17.93 23 ARG B O 1
ATOM 2708 N N . ARG B 1 30 ? -24.552 -26.361 19.725 1.00 15.95 24 ARG B N 1
ATOM 2709 C CA . ARG B 1 30 ? -24.798 -24.969 19.300 1.00 13.93 24 ARG B CA 1
ATOM 2710 C C . ARG B 1 30 ? -24.607 -24.755 17.785 1.00 13.96 24 ARG B C 1
ATOM 2711 O O . ARG B 1 30 ? -25.406 -24.073 17.152 1.00 14.06 24 ARG B O 1
ATOM 2719 N N . LEU B 1 31 ? -23.569 -25.369 17.214 1.00 12.89 25 LEU B N 1
ATOM 2720 C CA . LEU B 1 31 ? -23.275 -25.210 15.789 1.00 14.59 25 LEU B CA 1
ATOM 2721 C C . LEU B 1 31 ? -24.383 -25.763 14.896 1.00 15.93 25 LEU B C 1
ATOM 2722 O O . LEU B 1 31 ? -24.563 -25.291 13.780 1.00 16.61 25 LEU B O 1
ATOM 2727 N N . ALA B 1 32 ? -25.085 -26.788 15.386 1.00 18.34 26 ALA B N 1
ATOM 2728 C CA . ALA B 1 32 ? -26.165 -27.443 14.652 1.00 17.22 26 ALA B CA 1
ATOM 2729 C C . ALA B 1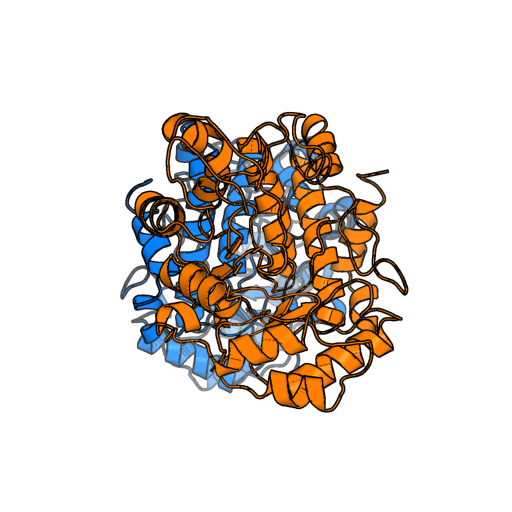 32 ? -27.492 -26.702 14.761 1.00 18.58 26 ALA B C 1
ATOM 2730 O O . ALA B 1 32 ? -28.445 -27.031 14.054 1.00 19.83 26 ALA B O 1
ATOM 2732 N N . HIS B 1 33 ? -27.565 -25.709 15.645 1.00 17.92 27 HIS B N 1
ATOM 2733 C CA . HIS B 1 33 ? -28.806 -24.963 15.825 1.00 18.00 27 HIS B CA 1
ATOM 2734 C C . HIS B 1 33 ? -29.131 -24.177 14.585 1.00 16.81 27 HIS B C 1
ATOM 2735 O O . HIS B 1 33 ? -28.235 -23.528 14.018 1.00 14.58 27 HIS B O 1
ATOM 2742 N N . PRO B 1 34 ? -30.404 -24.213 14.121 1.00 17.29 28 PRO B N 1
ATOM 2743 C CA . PRO B 1 34 ? -30.727 -23.491 12.891 1.00 16.95 28 PRO B CA 1
ATOM 2744 C C . PRO B 1 34 ? -30.394 -22.007 12.945 1.00 16.08 28 PRO B C 1
ATOM 2745 O O . PRO B 1 34 ? -30.063 -21.420 11.916 1.00 17.32 28 PRO B O 1
ATOM 2749 N N . ASN B 1 35 ? -30.426 -21.414 14.130 1.00 16.97 29 ASN B N 1
ATOM 2750 C CA . ASN B 1 35 ? -30.111 -19.995 14.251 1.00 15.56 29 ASN B CA 1
ATOM 2751 C C . ASN B 1 35 ? -28.611 -19.635 14.267 1.00 15.92 29 ASN B C 1
ATOM 2752 O O . ASN B 1 35 ? -28.267 -18.452 14.294 1.00 15.76 29 ASN B O 1
ATOM 2757 N N . THR B 1 36 ? -27.727 -20.626 14.251 1.00 14.89 30 THR B N 1
ATOM 2758 C CA . THR B 1 36 ? -26.286 -20.343 14.131 1.00 13.34 30 THR B CA 1
ATOM 2759 C C . THR B 1 36 ? -25.917 -20.133 12.661 1.00 13.96 30 THR B C 1
ATOM 2760 O O . THR B 1 36 ? -26.278 -20.934 11.799 1.00 14.99 30 THR B O 1
ATOM 2764 N N . GLY B 1 37 ? -25.153 -19.075 12.394 1.00 13.79 31 GLY B N 1
ATOM 2765 C CA . GLY B 1 37 ? -24.605 -18.851 11.057 1.00 13.55 31 GLY B CA 1
ATOM 2766 C C . GLY B 1 37 ? -23.100 -18.668 11.022 1.00 12.28 31 GLY B C 1
ATOM 2767 O O . GLY B 1 37 ? -22.529 -18.650 9.943 1.00 13.96 31 GLY B O 1
ATOM 2768 N N . GLY B 1 38 ? -22.460 -18.474 12.169 1.00 12.51 32 GLY B N 1
ATOM 2769 C CA . GLY B 1 38 ? -21.034 -18.167 12.176 1.00 12.99 32 GLY B CA 1
ATOM 2770 C C . GLY B 1 38 ? -20.307 -18.504 13.454 1.00 11.28 32 GLY B C 1
ATOM 2771 O O . GLY B 1 38 ? -20.930 -18.685 14.528 1.00 12.38 32 GLY B O 1
ATOM 2772 N N . VAL B 1 39 ? -18.975 -18.579 13.339 1.00 11.66 33 VAL B N 1
ATOM 2773 C CA . VAL B 1 39 ? -18.067 -18.688 14.478 1.00 11.87 33 VAL B CA 1
ATOM 2774 C C . VAL B 1 39 ? -17.058 -17.546 14.352 1.00 11.53 33 VAL B C 1
ATOM 2775 O O . VAL B 1 39 ? -16.516 -17.301 13.268 1.00 11.80 33 VAL B O 1
ATOM 2779 N N . ILE B 1 40 ? -16.812 -16.844 15.448 1.00 11.61 34 ILE B N 1
ATOM 2780 C CA . ILE B 1 40 ? -15.702 -15.927 15.561 1.00 11.53 34 ILE B CA 1
ATOM 2781 C C . ILE B 1 40 ? -14.648 -16.548 16.469 1.00 11.81 34 ILE B C 1
ATOM 2782 O O . ILE B 1 40 ? -14.972 -17.117 17.514 1.00 12.27 34 ILE B O 1
ATOM 2787 N N . LEU B 1 41 ? -13.392 -16.463 16.028 1.00 11.33 35 LEU B N 1
ATOM 2788 C CA . LEU B 1 41 ? -12.237 -16.995 16.730 1.00 10.93 35 LEU B CA 1
ATOM 2789 C C . LEU B 1 41 ? -11.482 -15.876 17.425 1.00 10.17 35 LEU B C 1
ATOM 2790 O O . LEU B 1 41 ? -11.358 -14.775 16.881 1.00 11.01 35 LEU B O 1
ATOM 2795 N N . PHE B 1 42 ? -10.910 -16.203 18.589 1.00 10.86 36 PHE B N 1
ATOM 2796 C CA . PHE B 1 42 ? -10.057 -15.294 19.348 1.00 11.04 36 PHE B CA 1
ATOM 2797 C C . PHE B 1 42 ? -8.665 -15.906 19.573 1.00 10.51 36 PHE B C 1
ATOM 2798 O O . PHE B 1 42 ? -8.415 -17.020 19.141 1.00 10.81 36 PHE B O 1
ATOM 2806 N N . ALA B 1 43 ? -7.775 -15.181 20.247 1.00 10.68 37 ALA B N 1
ATOM 2807 C CA . ALA B 1 43 ? -6.401 -15.674 20.468 1.00 11.07 37 ALA B CA 1
ATOM 2808 C C . ALA B 1 43 ? -6.408 -16.980 21.254 1.00 11.21 37 ALA B C 1
ATOM 2809 O O . ALA B 1 43 ? -5.555 -17.841 21.014 1.00 12.41 37 ALA B O 1
ATOM 2811 N N . ARG B 1 44 ? -7.378 -17.155 22.157 1.00 11.39 38 ARG B N 1
ATOM 2812 C CA A ARG B 1 44 ? -7.449 -18.365 22.977 0.50 12.60 38 ARG B CA 1
ATOM 2813 C CA B ARG B 1 44 ? -7.426 -18.365 22.972 0.50 12.72 38 ARG B CA 1
ATOM 2814 C C . ARG B 1 44 ? -7.730 -19.621 22.159 1.00 13.63 38 ARG B C 1
ATOM 2815 O O . ARG B 1 44 ? -7.473 -20.739 22.623 1.00 15.25 38 ARG B O 1
ATOM 2830 N N . HIS B 1 45 ? -8.242 -19.435 20.945 1.00 13.17 39 HIS B N 1
ATOM 2831 C CA . HIS B 1 45 ? -8.510 -20.563 20.066 1.00 12.83 39 HIS B CA 1
ATOM 2832 C C . HIS B 1 45 ? -7.327 -21.006 19.276 1.00 12.75 39 HIS B C 1
ATOM 2833 O O . HIS B 1 45 ? -7.442 -21.926 18.454 1.00 14.81 39 HIS B O 1
ATOM 2840 N N . PHE B 1 46 ? -6.180 -20.362 19.490 1.00 12.91 40 PHE B N 1
ATOM 2841 C CA . PHE B 1 46 ? -5.009 -20.654 18.686 1.00 13.43 40 PHE B CA 1
ATOM 2842 C C . PHE B 1 46 ? -3.833 -21.130 19.530 1.00 13.05 40 PHE B C 1
ATOM 2843 O O . PHE B 1 46 ? -3.278 -20.366 20.325 1.00 16.00 40 PHE B O 1
ATOM 2851 N N . GLN B 1 47 ? -3.456 -22.390 19.336 1.00 12.18 41 GLN B N 1
ATOM 2852 C CA . GLN B 1 47 ? -2.246 -22.953 19.932 1.00 13.99 41 GLN B CA 1
ATOM 2853 C C . GLN B 1 47 ? -1.162 -23.062 18.863 1.00 14.73 41 GLN B C 1
ATOM 2854 O O . GLN B 1 47 ? -0.028 -22.642 19.073 1.00 15.04 41 GLN B O 1
ATOM 2860 N N . ASN B 1 48 ? -1.532 -23.614 17.712 1.00 13.73 42 ASN B N 1
ATOM 2861 C CA . ASN B 1 48 ? -0.637 -23.744 16.554 1.00 13.08 42 ASN B CA 1
ATOM 2862 C C . ASN B 1 48 ? -1.498 -24.040 15.318 1.00 13.31 42 ASN B C 1
ATOM 2863 O O . ASN B 1 48 ? -2.718 -24.291 15.433 1.00 13.21 42 ASN B O 1
ATOM 2868 N N . ARG B 1 49 ? -0.872 -24.008 14.141 1.00 12.24 43 ARG B N 1
ATOM 2869 C CA . ARG B 1 49 ? -1.619 -24.152 12.899 1.00 12.77 43 ARG B CA 1
ATOM 2870 C C . ARG B 1 49 ? -2.311 -25.492 12.781 1.00 13.25 43 ARG B C 1
ATOM 2871 O O . ARG B 1 49 ? -3.435 -25.535 12.306 1.00 14.25 43 ARG B O 1
ATOM 2879 N N . ALA B 1 50 ? -1.648 -26.581 13.169 1.00 14.27 44 ALA B N 1
ATOM 2880 C CA . ALA B 1 50 ? -2.264 -27.910 13.089 1.00 15.04 44 ALA B CA 1
ATOM 2881 C C . ALA B 1 50 ? -3.537 -27.973 13.933 1.00 15.13 44 ALA B C 1
ATOM 2882 O O . ALA B 1 50 ? -4.576 -28.490 13.491 1.00 16.20 44 ALA B O 1
ATOM 2884 N N . GLN B 1 51 ? -3.468 -27.413 15.146 1.00 14.06 45 GLN B N 1
ATOM 2885 C CA . GLN B 1 51 ? -4.608 -27.414 16.041 1.00 13.10 45 GLN B CA 1
ATOM 2886 C C . GLN B 1 51 ? -5.718 -26.533 15.471 1.00 12.44 45 GLN B C 1
ATOM 2887 O O . GLN B 1 51 ? -6.896 -26.908 15.484 1.00 13.02 45 GLN B O 1
ATOM 2893 N N . LEU B 1 52 ? -5.344 -25.355 14.964 1.00 12.04 46 LEU B N 1
ATOM 2894 C CA . LEU B 1 52 ? -6.325 -24.427 14.396 1.00 12.35 46 LEU B CA 1
ATOM 2895 C C . LEU B 1 52 ? -7.043 -25.028 13.182 1.00 13.60 46 LEU B C 1
ATOM 2896 O O . LEU B 1 52 ? -8.268 -24.930 13.048 1.00 14.38 46 LEU B O 1
ATOM 2901 N N . THR B 1 53 ? -6.274 -25.642 12.291 1.00 14.78 47 THR B N 1
ATOM 2902 C CA . THR B 1 53 ? -6.857 -26.220 11.091 1.00 16.01 47 THR B CA 1
ATOM 2903 C C . THR B 1 53 ? -7.754 -27.406 11.454 1.00 14.84 47 THR B C 1
ATOM 2904 O O . THR B 1 53 ? -8.834 -27.557 10.868 1.00 17.37 47 THR B O 1
ATOM 2908 N N . ALA B 1 54 ? -7.350 -28.233 12.420 1.00 15.24 48 ALA B N 1
ATOM 2909 C CA . ALA B 1 54 ? -8.228 -29.291 12.927 1.00 15.70 48 ALA B CA 1
ATOM 2910 C C . ALA B 1 54 ? -9.523 -28.704 13.507 1.00 16.01 48 ALA B C 1
ATOM 2911 O O . ALA B 1 54 ? -10.611 -29.251 13.294 1.00 16.41 48 ALA B O 1
ATOM 2913 N N . LEU B 1 55 ? -9.415 -27.566 14.195 1.00 13.56 49 LEU B N 1
ATOM 2914 C CA . LEU B 1 55 ? -10.569 -26.908 14.795 1.00 12.76 49 LEU B CA 1
ATOM 2915 C C . LEU B 1 55 ? -11.554 -26.416 13.731 1.00 12.80 49 LEU B C 1
ATOM 2916 O O . LEU B 1 55 ? -12.739 -26.761 13.785 1.00 12.79 49 LEU B O 1
ATOM 2921 N N . THR B 1 56 ? -11.060 -25.663 12.741 1.00 13.12 50 THR B N 1
ATOM 2922 C CA . THR B 1 56 ? -11.949 -25.165 11.691 1.00 13.73 50 THR B CA 1
ATOM 2923 C C . THR B 1 56 ? -12.516 -26.330 10.859 1.00 13.02 50 THR B C 1
ATOM 2924 O O . THR B 1 56 ? -13.689 -26.302 10.526 1.00 14.27 50 THR B O 1
ATOM 2928 N N . ASP B 1 57 ? -11.724 -27.364 10.591 1.00 14.14 51 ASP B N 1
ATOM 2929 C CA . ASP B 1 57 ? -12.260 -28.558 9.914 1.00 15.19 51 ASP B CA 1
ATOM 2930 C C . ASP B 1 57 ? -13.396 -29.168 10.719 1.00 17.07 51 ASP B C 1
ATOM 2931 O O . ASP B 1 57 ? -14.416 -29.558 10.147 1.00 18.39 51 ASP B O 1
ATOM 2936 N N . SER B 1 58 ? -13.241 -29.236 12.042 1.00 16.52 52 SER B N 1
ATOM 2937 C CA . SER B 1 58 ? -14.233 -29.905 12.890 1.00 14.94 52 SER B CA 1
ATOM 2938 C C . SER B 1 58 ? -15.526 -29.092 12.963 1.00 16.33 52 SER B C 1
ATOM 2939 O O . SER B 1 58 ? -16.612 -29.654 13.031 1.00 18.07 52 SER B O 1
ATOM 2942 N N . ILE B 1 59 ? -15.397 -27.767 12.916 1.00 15.14 53 ILE B N 1
ATOM 2943 C CA . ILE B 1 59 ? -16.530 -26.848 12.877 1.00 15.36 53 ILE B CA 1
ATOM 2944 C C . ILE B 1 59 ? -17.335 -27.040 11.590 1.00 15.98 53 ILE B C 1
ATOM 2945 O O . ILE B 1 59 ? -18.563 -27.213 11.639 1.00 15.55 53 ILE B O 1
ATOM 2950 N N . ARG B 1 60 ? -16.650 -27.045 10.449 1.00 16.56 54 ARG B N 1
ATOM 2951 C CA . ARG B 1 60 ? -17.339 -27.262 9.173 1.00 17.55 54 ARG B CA 1
ATOM 2952 C C . ARG B 1 60 ? -17.939 -28.666 9.060 1.00 18.29 54 ARG B C 1
ATOM 2953 O O . ARG B 1 60 ? -18.958 -28.853 8.380 1.00 18.64 54 ARG B O 1
ATOM 2961 N N . ALA B 1 61 ? -17.339 -29.639 9.744 1.00 17.78 55 ALA B N 1
ATOM 2962 C CA . ALA B 1 61 ? -17.886 -30.989 9.733 1.00 16.92 55 ALA B CA 1
ATOM 2963 C C . ALA B 1 61 ? -19.241 -31.079 10.428 1.00 18.90 55 ALA B C 1
ATOM 2964 O O . ALA B 1 61 ? -20.094 -31.870 10.014 1.00 20.39 55 ALA B O 1
ATOM 2966 N N . VAL B 1 62 ? -19.460 -30.242 11.442 1.00 17.48 56 VAL B N 1
ATOM 2967 C CA . VAL B 1 62 ? -20.763 -30.157 12.099 1.00 18.17 56 VAL B CA 1
ATOM 2968 C C . VAL B 1 62 ? -21.741 -29.349 11.245 1.00 18.66 56 VAL B C 1
ATOM 2969 O O . VAL B 1 62 ? -22.875 -29.769 11.046 1.00 19.21 56 VAL B O 1
ATOM 2973 N N . ARG B 1 63 ? -21.290 -28.197 10.753 1.00 18.13 57 ARG B N 1
ATOM 2974 C CA . ARG B 1 63 ? -22.148 -27.259 10.042 1.00 18.71 57 ARG B CA 1
ATOM 2975 C C . ARG B 1 63 ? -21.464 -26.809 8.748 1.00 18.44 57 ARG B C 1
ATOM 2976 O O . ARG B 1 63 ? -20.620 -25.905 8.746 1.00 18.10 57 ARG B O 1
ATOM 2984 N N . GLU B 1 64 ? -21.825 -27.459 7.647 1.00 21.33 58 GLU B N 1
ATOM 2985 C CA . GLU B 1 64 ? -21.178 -27.223 6.357 1.00 22.48 58 GLU B CA 1
ATOM 2986 C C . GLU B 1 64 ? -21.266 -25.766 5.870 1.00 20.36 58 GLU B C 1
ATOM 2987 O O . GLU B 1 64 ? -20.362 -25.288 5.191 1.00 23.48 58 GLU B O 1
ATOM 2989 N N . ASP B 1 65 ? -22.359 -25.077 6.199 1.00 21.21 59 ASP B N 1
ATOM 2990 C CA . ASP B 1 65 ? -22.590 -23.719 5.692 1.00 19.42 59 ASP B CA 1
ATOM 2991 C C . ASP B 1 65 ? -22.149 -22.597 6.638 1.00 18.40 59 ASP B C 1
ATOM 2992 O O . ASP B 1 65 ? -22.468 -21.433 6.418 1.00 20.32 59 ASP B O 1
ATOM 2997 N N . ILE B 1 66 ? -21.396 -22.958 7.674 1.00 17.47 60 ILE B N 1
ATOM 2998 C CA . ILE B 1 66 ? -20.861 -21.991 8.650 1.00 16.76 60 ILE B CA 1
ATOM 2999 C C . ILE B 1 66 ? -19.884 -20.949 8.058 1.00 15.72 60 ILE B C 1
ATOM 3000 O O . ILE B 1 66 ? -19.123 -21.268 7.168 1.00 16.97 60 ILE B O 1
ATOM 3005 N N . LEU B 1 67 ? -19.945 -19.714 8.569 1.00 12.59 61 LEU B N 1
ATOM 3006 C CA . LEU B 1 67 ? -18.958 -18.667 8.275 1.00 12.34 61 LEU B CA 1
ATOM 3007 C C . LEU B 1 67 ? -17.981 -18.571 9.440 1.00 11.82 61 LEU B C 1
ATOM 3008 O O . LEU B 1 67 ? -18.406 -18.375 10.570 1.00 12.99 61 LEU B O 1
ATOM 3013 N N . ILE B 1 68 ? -16.676 -18.679 9.160 1.00 10.21 62 ILE B N 1
ATOM 3014 C CA . ILE B 1 68 ? -15.659 -18.608 10.225 1.00 10.43 62 ILE B CA 1
ATOM 3015 C C . ILE B 1 68 ? -14.854 -17.313 10.057 1.00 9.97 62 ILE B C 1
ATOM 3016 O O . ILE B 1 68 ? -14.240 -17.078 8.995 1.00 10.74 62 ILE B O 1
ATOM 3021 N N . ALA B 1 69 ? -14.880 -16.474 11.086 1.00 9.71 63 ALA B N 1
ATOM 3022 C CA . ALA B 1 69 ? -14.286 -15.130 11.076 1.00 9.03 63 ALA B CA 1
ATOM 3023 C C . ALA B 1 69 ? -13.262 -14.935 12.210 1.00 10.03 63 ALA B C 1
ATOM 3024 O O . ALA B 1 69 ? -13.267 -15.677 13.196 1.00 10.49 63 ALA B O 1
ATOM 3026 N N . VAL B 1 70 ? -12.447 -13.894 12.085 1.00 9.87 64 VAL B N 1
ATOM 3027 C CA . VAL B 1 70 ? -11.440 -13.517 13.093 1.00 10.17 64 VAL B CA 1
ATOM 3028 C C . VAL B 1 70 ? -11.104 -12.037 12.974 1.00 10.40 64 VAL B C 1
ATOM 3029 O O . VAL B 1 70 ? -11.262 -11.461 11.898 1.00 10.99 64 VAL B O 1
ATOM 3033 N N . ASP B 1 71 ? -10.656 -11.412 14.065 1.00 10.96 65 ASP B N 1
ATOM 3034 C CA . ASP B 1 71 ? -10.150 -10.052 13.971 1.00 11.19 65 ASP B CA 1
ATOM 3035 C C . ASP B 1 71 ? -8.652 -10.064 13.611 1.00 11.52 65 ASP B C 1
ATOM 3036 O O . ASP B 1 71 ? -7.794 -10.167 14.494 1.00 11.94 65 ASP B O 1
ATOM 3041 N N . HIS B 1 72 ? -8.352 -9.987 12.313 1.00 11.34 66 HIS B N 1
ATOM 3042 C CA . HIS B 1 72 ? -6.972 -9.807 11.844 1.00 10.63 66 HIS B CA 1
ATOM 3043 C C . HIS B 1 72 ? -6.850 -8.492 11.138 1.00 11.05 66 HIS B C 1
ATOM 3044 O O . HIS B 1 72 ? -7.094 -8.376 9.925 1.00 11.27 66 HIS B O 1
ATOM 3051 N N . GLU B 1 73 ? -6.500 -7.465 11.907 1.00 10.95 67 GLU B N 1
ATOM 3052 C CA . GLU B 1 73 ? -6.227 -6.142 11.338 1.00 11.47 67 GLU B CA 1
ATOM 3053 C C . GLU B 1 73 ? -4.739 -5.916 11.065 1.00 11.59 67 GLU B C 1
ATOM 3054 O O . GLU B 1 73 ? -4.354 -5.247 10.113 1.00 12.92 67 GLU B O 1
ATOM 3060 N N . GLY B 1 74 ? -3.892 -6.456 11.924 1.00 12.14 68 GLY B N 1
ATOM 3061 C CA . GLY B 1 74 ? -2.481 -6.067 11.943 1.00 12.53 68 GLY B CA 1
ATOM 3062 C C . GLY B 1 74 ? -2.226 -5.223 13.166 1.00 13.04 68 GLY B C 1
ATOM 3063 O O . GLY B 1 74 ? -3.177 -4.759 13.821 1.00 14.51 68 GLY B O 1
ATOM 3064 N N . GLY B 1 75 ? -0.948 -5.048 13.503 1.00 13.95 69 GLY B N 1
ATOM 3065 C CA . GLY B 1 75 ? -0.570 -4.246 14.676 1.00 14.83 69 GLY B CA 1
ATOM 3066 C C . GLY B 1 75 ? -1.172 -4.781 15.964 1.00 16.03 69 GLY B C 1
ATOM 3067 O O . GLY B 1 75 ? -0.983 -5.944 16.312 1.00 17.10 69 GLY B O 1
ATOM 3068 N N . ARG B 1 76 ? -1.953 -3.938 16.634 1.00 16.64 70 ARG B N 1
ATOM 3069 C CA . ARG B 1 76 ? -2.509 -4.274 17.938 1.00 16.75 70 ARG B CA 1
ATOM 3070 C C . ARG B 1 76 ? -3.641 -5.286 17.904 1.00 15.64 70 ARG B C 1
ATOM 3071 O O . ARG B 1 76 ? -3.952 -5.881 18.934 1.00 18.07 70 ARG B O 1
ATOM 3079 N N . VAL B 1 77 ? -4.239 -5.503 16.727 1.00 13.63 71 VAL B N 1
ATOM 3080 C CA . VAL B 1 77 ? -5.357 -6.460 16.620 1.00 13.67 71 VAL B CA 1
ATOM 3081 C C . VAL B 1 77 ? -5.012 -7.532 15.602 1.00 12.87 71 VAL B C 1
ATOM 3082 O O . VAL B 1 77 ? -5.181 -7.358 14.386 1.00 12.84 71 VAL B O 1
ATOM 3086 N N . GLN B 1 78 ? -4.469 -8.625 16.111 1.00 11.58 72 GLN B N 1
ATOM 3087 C CA . GLN B 1 78 ? -4.134 -9.785 15.290 1.00 11.34 72 GLN B CA 1
ATOM 3088 C C . GLN B 1 78 ? -4.079 -10.999 16.199 1.00 11.48 72 GLN B C 1
ATOM 3089 O O . GLN B 1 78 ? -3.128 -11.161 16.951 1.00 12.83 72 GLN B O 1
ATOM 3095 N N . ARG B 1 79 ? -5.087 -11.849 16.118 1.00 10.93 73 ARG B N 1
ATOM 3096 C CA . ARG B 1 79 ? -5.219 -12.948 17.078 1.00 10.79 73 ARG B CA 1
ATOM 3097 C C . ARG B 1 79 ? -4.130 -14.008 16.939 1.00 11.68 73 ARG B C 1
ATOM 3098 O O . ARG B 1 79 ? -3.669 -14.527 17.953 1.00 12.32 73 ARG B O 1
ATOM 3106 N N . PHE B 1 80 ? -3.728 -14.315 15.702 1.00 11.62 74 PHE B N 1
ATOM 3107 C CA . PHE B 1 80 ? -2.772 -15.390 15.441 1.00 11.86 74 PHE B CA 1
ATOM 3108 C C . PHE B 1 80 ? -1.451 -14.772 14.958 1.00 11.72 74 PHE B C 1
ATOM 3109 O O . PHE B 1 80 ? -1.397 -14.189 13.876 1.00 12.26 74 PHE B O 1
ATOM 3117 N N . ARG B 1 81 ? -0.388 -14.931 15.769 1.00 13.16 75 ARG B N 1
ATOM 3118 C CA A ARG B 1 81 ? 0.875 -14.223 15.554 0.50 14.20 75 ARG B CA 1
ATOM 3119 C CA B ARG B 1 81 ? 0.877 -14.230 15.529 0.50 14.32 75 ARG B CA 1
ATOM 3120 C C . ARG B 1 81 ? 2.086 -15.148 15.567 1.00 14.56 75 ARG B C 1
ATOM 3121 O O . ARG B 1 81 ? 3.226 -14.675 15.466 1.00 16.86 75 ARG B O 1
ATOM 3136 N N . THR B 1 82 ? 1.847 -16.446 15.712 1.00 14.49 76 THR B N 1
ATOM 3137 C CA . THR B 1 82 ? 2.947 -17.402 15.903 1.00 14.68 76 THR B CA 1
ATOM 3138 C C . THR B 1 82 ? 2.776 -18.584 14.968 1.00 14.44 76 THR B C 1
ATOM 3139 O O . THR B 1 82 ? 1.826 -18.625 14.164 1.00 12.76 76 THR B O 1
ATOM 3143 N N . ASP B 1 83 ? 3.711 -19.526 15.064 1.00 15.34 77 ASP B N 1
ATOM 3144 C CA . ASP B 1 83 ? 3.724 -20.753 14.268 1.00 14.78 77 ASP B CA 1
ATOM 3145 C C . ASP B 1 83 ? 3.647 -20.494 12.765 1.00 13.64 77 ASP B C 1
ATOM 3146 O O . ASP B 1 83 ? 3.036 -21.262 12.020 1.00 15.41 77 ASP B O 1
ATOM 3151 N N . GLY B 1 84 ? 4.267 -19.400 12.329 1.00 13.81 78 GLY B N 1
ATOM 3152 C CA . GLY B 1 84 ? 4.353 -19.122 10.904 1.00 14.67 78 GLY B CA 1
ATOM 3153 C C . GLY B 1 84 ? 3.495 -17.953 10.442 1.00 13.99 78 GLY B C 1
ATOM 3154 O O . GLY B 1 84 ? 3.762 -17.378 9.385 1.00 15.15 78 GLY B O 1
ATOM 3155 N N . PHE B 1 85 ? 2.473 -17.587 11.218 1.00 12.96 79 PHE B N 1
ATOM 3156 C CA . PHE B 1 85 ? 1.697 -16.393 10.893 1.00 12.07 79 PHE B CA 1
ATOM 3157 C C . PHE B 1 85 ? 2.597 -15.169 10.814 1.00 12.97 79 PHE B C 1
ATOM 3158 O O . PHE B 1 85 ? 3.476 -14.944 11.662 1.00 14.37 79 PHE B O 1
ATOM 3166 N N . THR B 1 86 ? 2.397 -14.379 9.776 1.00 11.81 80 THR B N 1
ATOM 3167 C CA . THR B 1 86 ? 3.148 -13.148 9.625 1.00 11.74 80 THR B CA 1
ATOM 3168 C C . THR B 1 86 ? 2.557 -12.057 10.511 1.00 12.34 80 THR B C 1
ATOM 3169 O O . THR B 1 86 ? 1.370 -11.779 10.449 1.00 12.21 80 THR B O 1
ATOM 3173 N N . VAL B 1 87 ? 3.407 -11.446 11.329 1.00 13.31 81 VAL B N 1
ATOM 3174 C CA . VAL B 1 87 ? 3.008 -10.333 12.144 1.00 13.76 81 VAL B CA 1
ATOM 3175 C C . VAL B 1 87 ? 2.897 -9.128 11.211 1.00 13.85 81 VAL B C 1
ATOM 3176 O O . VAL B 1 87 ? 3.877 -8.689 10.602 1.00 16.35 81 VAL B O 1
ATOM 3180 N N . LEU B 1 88 ? 1.671 -8.635 11.063 1.00 13.12 82 LEU B N 1
ATOM 3181 C CA . LEU B 1 88 ? 1.359 -7.590 10.109 1.00 13.76 82 LEU B CA 1
ATOM 3182 C C . LEU B 1 88 ? 1.467 -6.216 10.764 1.00 14.10 82 LEU B C 1
ATOM 3183 O O . LEU B 1 88 ? 1.297 -6.104 11.989 1.00 14.12 82 LEU B O 1
ATOM 3188 N N . PRO B 1 89 ? 1.752 -5.165 9.966 1.00 15.00 83 PRO B N 1
ATOM 3189 C CA . PRO B 1 89 ? 1.904 -3.828 10.544 1.00 15.39 83 PRO B CA 1
ATOM 3190 C C . PRO B 1 89 ? 0.568 -3.262 11.030 1.00 14.64 83 PRO B C 1
ATOM 3191 O O . PRO B 1 89 ? -0.481 -3.657 10.510 1.00 14.65 83 PRO B O 1
ATOM 3195 N N . ALA B 1 90 ? 0.608 -2.320 11.976 1.00 15.96 84 ALA B N 1
ATOM 3196 C CA . ALA B 1 90 ? -0.581 -1.502 12.261 1.00 15.90 84 ALA B CA 1
ATOM 3197 C C . ALA B 1 90 ? -0.955 -0.748 10.987 1.00 15.67 84 ALA B C 1
ATOM 3198 O O . ALA B 1 90 ? -0.074 -0.324 10.221 1.00 16.12 84 ALA B O 1
ATOM 3200 N N . MET B 1 91 ? -2.250 -0.582 10.739 1.00 15.38 85 MET B N 1
ATOM 3201 C CA . MET B 1 91 ? -2.666 0.146 9.535 1.00 15.21 85 MET B CA 1
ATOM 3202 C C . MET B 1 91 ? -2.113 1.578 9.446 1.00 16.51 85 MET B C 1
ATOM 3203 O O . MET B 1 91 ? -1.901 2.091 8.355 1.00 15.32 85 MET B O 1
ATOM 3208 N N . ARG B 1 92 ? -1.833 2.204 10.586 1.00 17.41 86 ARG B N 1
ATOM 3209 C CA . ARG B 1 92 ? -1.213 3.528 10.584 1.00 18.67 86 ARG B CA 1
ATOM 3210 C C . ARG B 1 92 ? 0.086 3.553 9.784 1.00 18.02 86 ARG B C 1
ATOM 3211 O O . ARG B 1 92 ? 0.397 4.556 9.126 1.00 18.88 86 ARG B O 1
ATOM 3219 N N . ARG B 1 93 ? 0.851 2.463 9.832 1.00 19.71 87 ARG B N 1
ATOM 3220 C CA . ARG B 1 93 ? 2.111 2.382 9.087 1.00 19.34 87 ARG B CA 1
ATOM 3221 C C . ARG B 1 93 ? 1.906 2.568 7.581 1.00 19.23 87 ARG B C 1
ATOM 3222 O O . ARG B 1 93 ? 2.769 3.113 6.890 1.00 19.15 87 ARG B O 1
ATOM 3230 N N . LEU B 1 94 ? 0.775 2.086 7.065 1.00 17.34 88 LEU B N 1
ATOM 3231 C CA . LEU B 1 94 ? 0.483 2.231 5.645 1.00 18.28 88 LEU B CA 1
ATOM 3232 C C . LEU B 1 94 ? 0.136 3.675 5.280 1.00 18.86 88 LEU B C 1
ATOM 3233 O O . LEU B 1 94 ? 0.511 4.139 4.217 1.00 17.94 88 LEU B O 1
ATOM 3238 N N . GLY B 1 95 ? -0.570 4.369 6.174 1.00 18.33 89 GLY B N 1
ATOM 3239 C CA . GLY B 1 95 ? -0.826 5.802 6.020 1.00 19.12 89 GLY B CA 1
ATOM 3240 C C . GLY B 1 95 ? 0.457 6.613 6.058 1.00 21.19 89 GLY B C 1
ATOM 3241 O O . GLY B 1 95 ? 0.613 7.564 5.298 1.00 20.51 89 GLY B O 1
ATOM 3242 N N . GLU B 1 96 ? 1.379 6.233 6.942 1.00 20.03 90 GLU B N 1
ATOM 3243 C CA . GLU B 1 96 ? 2.691 6.890 7.012 1.00 21.67 90 GLU B CA 1
ATOM 3244 C C . GLU B 1 96 ? 3.485 6.679 5.721 1.00 22.02 90 GLU B C 1
ATOM 3245 O O . GLU B 1 96 ? 4.090 7.613 5.191 1.00 23.75 90 GLU B O 1
ATOM 3251 N N . LEU B 1 97 ? 3.456 5.453 5.200 1.00 20.84 91 LEU B N 1
ATOM 3252 C CA . LEU B 1 97 ? 4.121 5.162 3.939 1.00 20.71 91 LEU B CA 1
ATOM 3253 C C . LEU B 1 97 ? 3.489 5.973 2.808 1.00 20.95 91 LEU B C 1
ATOM 3254 O O . LEU B 1 97 ? 4.204 6.507 1.961 1.00 20.47 91 LEU B O 1
ATOM 3259 N N . TRP B 1 98 ? 2.160 6.088 2.815 1.00 19.28 92 TRP B N 1
ATOM 3260 C CA . TRP B 1 98 ? 1.433 6.893 1.819 1.00 19.78 92 TRP B CA 1
ATOM 3261 C C . TRP B 1 98 ? 1.928 8.324 1.794 1.00 21.90 92 TRP B C 1
ATOM 3262 O O . TRP B 1 98 ? 2.092 8.910 0.731 1.00 21.90 92 TRP B O 1
ATOM 3273 N N . ASP B 1 99 ? 2.177 8.899 2.968 1.00 22.79 93 ASP B N 1
ATOM 3274 C CA . ASP B 1 99 ? 2.688 10.277 3.048 1.00 24.22 93 ASP B CA 1
ATOM 3275 C C . ASP B 1 99 ? 4.084 10.428 2.440 1.00 25.12 93 ASP B C 1
ATOM 3276 O O . ASP B 1 99 ? 4.498 11.539 2.079 1.00 29.90 93 ASP B O 1
ATOM 3281 N N . ARG B 1 100 ? 4.806 9.315 2.342 1.00 25.06 94 ARG B N 1
ATOM 3282 C CA . ARG B 1 100 ? 6.118 9.276 1.703 1.00 23.48 94 ARG B CA 1
ATOM 3283 C C . ARG B 1 100 ? 6.058 8.958 0.195 1.00 23.76 94 ARG B C 1
ATOM 3284 O O . ARG B 1 100 ? 6.794 9.549 -0.595 1.00 26.60 94 ARG B O 1
ATOM 3286 N N . ASP B 1 101 ? 5.183 8.027 -0.193 1.00 21.71 95 ASP B N 1
ATOM 3287 C CA . ASP B 1 101 ? 5.117 7.526 -1.566 1.00 21.54 95 ASP B CA 1
ATOM 3288 C C . ASP B 1 101 ? 3.764 6.853 -1.718 1.00 19.67 95 ASP B C 1
ATOM 3289 O O . ASP B 1 101 ? 3.553 5.724 -1.251 1.00 18.57 95 ASP B O 1
ATOM 3294 N N . VAL B 1 102 ? 2.850 7.562 -2.367 1.00 17.00 96 VAL B N 1
ATOM 3295 C CA . VAL B 1 102 ? 1.470 7.123 -2.523 1.00 18.40 96 VAL B CA 1
ATOM 3296 C C . VAL B 1 102 ? 1.389 5.789 -3.264 1.00 16.01 96 VAL B C 1
ATOM 3297 O O . VAL B 1 102 ? 0.735 4.853 -2.802 1.00 14.63 96 VAL B O 1
ATOM 3301 N N . LEU B 1 103 ? 2.062 5.704 -4.404 1.00 15.55 97 LEU B N 1
ATOM 3302 C CA . LEU B 1 103 ? 1.959 4.508 -5.243 1.00 14.46 97 LEU B CA 1
ATOM 3303 C C . LEU B 1 103 ? 2.547 3.278 -4.563 1.00 14.86 97 LEU B C 1
ATOM 3304 O O . LEU B 1 103 ? 1.929 2.216 -4.562 1.00 13.15 97 LEU B O 1
ATOM 3309 N N . LEU B 1 104 ? 3.705 3.425 -3.936 1.00 14.62 98 LEU B N 1
ATOM 3310 C CA . LEU B 1 104 ? 4.300 2.318 -3.200 1.00 14.84 98 LEU B CA 1
ATOM 3311 C C . LEU B 1 104 ? 3.370 1.852 -2.085 1.00 15.07 98 LEU B C 1
ATOM 3312 O O . LEU B 1 104 ? 3.201 0.641 -1.857 1.00 13.99 98 LEU B O 1
ATOM 3317 N N . ALA B 1 105 ? 2.775 2.801 -1.366 1.00 14.16 99 ALA B N 1
ATOM 3318 C CA . ALA B 1 105 ? 1.862 2.446 -0.279 1.00 13.32 99 ALA B CA 1
ATOM 3319 C C . ALA B 1 105 ? 0.686 1.595 -0.759 1.00 13.26 99 ALA B C 1
ATOM 3320 O O . ALA B 1 105 ? 0.298 0.636 -0.083 1.00 12.63 99 ALA B O 1
ATOM 3322 N N . THR B 1 106 ? 0.135 1.921 -1.926 1.00 12.27 100 THR B N 1
ATOM 3323 C CA . THR B 1 106 ? -0.972 1.134 -2.466 1.00 13.28 100 THR B CA 1
ATOM 3324 C C . THR B 1 106 ? -0.502 -0.284 -2.804 1.00 12.68 100 THR B C 1
ATOM 3325 O O . THR B 1 106 ? -1.240 -1.240 -2.596 1.00 12.17 100 THR B O 1
ATOM 3329 N N . LYS B 1 107 ? 0.725 -0.422 -3.309 1.00 11.57 101 LYS B N 1
ATOM 3330 C CA . LYS B 1 107 ? 1.270 -1.729 -3.676 1.00 11.79 101 LYS B CA 1
ATOM 3331 C C . LYS B 1 107 ? 1.470 -2.562 -2.403 1.00 11.69 101 LYS B C 1
ATOM 3332 O O . LYS B 1 107 ? 1.169 -3.770 -2.355 1.00 11.46 101 LYS B O 1
ATOM 3338 N N . VAL B 1 108 ? 1.978 -1.912 -1.353 1.00 12.08 102 VAL B N 1
ATOM 3339 C CA . VAL B 1 108 ? 2.259 -2.587 -0.093 1.00 12.17 102 VAL B CA 1
ATOM 3340 C C . VAL B 1 108 ? 0.953 -2.984 0.587 1.00 11.46 102 VAL B C 1
ATOM 3341 O O . VAL B 1 108 ? 0.842 -4.096 1.117 1.00 11.81 102 VAL B O 1
ATOM 3345 N N . ALA B 1 109 ? -0.065 -2.126 0.519 1.00 11.24 103 ALA B N 1
ATOM 3346 C CA .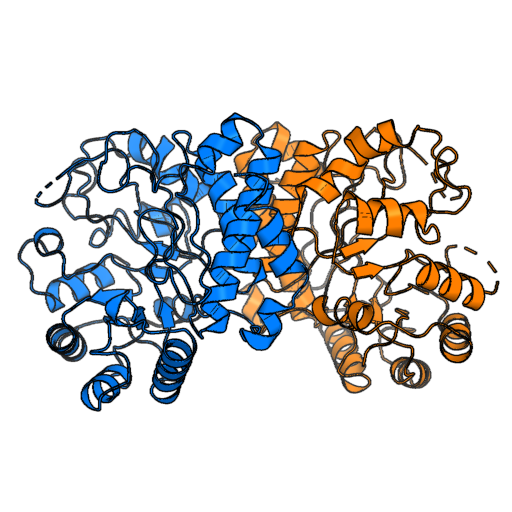 ALA B 1 109 ? -1.350 -2.446 1.129 1.00 11.56 103 ALA B CA 1
ATOM 3347 C C . ALA B 1 109 ? -1.937 -3.727 0.516 1.00 10.90 103 ALA B C 1
ATOM 3348 O O . ALA B 1 109 ? -2.513 -4.539 1.227 1.00 10.38 103 ALA B O 1
ATOM 3350 N N . THR B 1 110 ? -1.801 -3.881 -0.801 1.00 10.69 104 THR B N 1
ATOM 3351 C CA . THR B 1 110 ? -2.296 -5.074 -1.462 1.00 10.35 104 THR B CA 1
ATOM 3352 C C . THR B 1 110 ? -1.487 -6.304 -1.037 1.00 9.83 104 THR B C 1
ATOM 3353 O O . THR B 1 110 ? -2.087 -7.355 -0.777 1.00 9.01 104 THR B O 1
ATOM 3357 N N . ALA B 1 111 ? -0.155 -6.182 -0.920 1.00 9.94 105 ALA B N 1
ATOM 3358 C CA . ALA B 1 111 ? 0.658 -7.287 -0.444 1.00 10.15 105 ALA B CA 1
ATOM 3359 C C . ALA B 1 111 ? 0.265 -7.686 0.987 1.00 10.00 105 ALA B C 1
ATOM 3360 O O . ALA B 1 111 ? 0.156 -8.870 1.276 1.00 10.17 105 A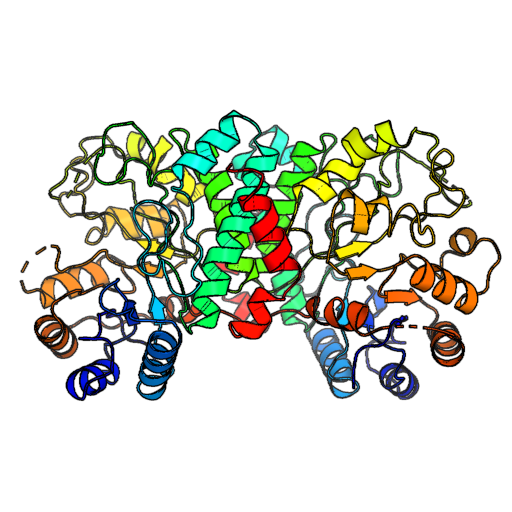LA B O 1
ATOM 3362 N N . VAL B 1 112 ? 0.016 -6.711 1.870 1.00 9.96 106 VAL B N 1
ATOM 3363 C CA . VAL B 1 112 ? -0.441 -7.002 3.234 1.00 10.57 106 VAL B CA 1
ATOM 3364 C C . VAL B 1 112 ? -1.771 -7.765 3.207 1.00 9.73 106 VAL B C 1
ATOM 3365 O O . VAL B 1 112 ? -1.912 -8.787 3.879 1.00 10.12 106 VAL B O 1
ATOM 3369 N N . GLY B 1 113 ? -2.735 -7.296 2.415 1.00 9.13 107 GLY B N 1
ATOM 3370 C CA . GLY B 1 113 ? -4.037 -7.969 2.338 1.00 9.50 107 GLY B CA 1
ATOM 3371 C C . GLY B 1 113 ? -3.918 -9.384 1.801 1.00 8.90 107 GLY B C 1
ATOM 3372 O O . GLY B 1 113 ? -4.585 -10.298 2.296 1.00 8.89 107 GLY B O 1
ATOM 3373 N N . TYR B 1 114 ? -3.071 -9.573 0.796 1.00 8.48 108 TYR B N 1
ATOM 3374 C CA . TYR B 1 114 ? -2.877 -10.910 0.253 1.00 8.72 108 TYR B CA 1
ATOM 3375 C C . TYR B 1 114 ? -2.291 -11.880 1.283 1.00 9.07 108 TYR B C 1
ATOM 3376 O O . TYR B 1 114 ? -2.813 -12.985 1.474 1.00 9.33 108 TYR B O 1
ATOM 3385 N N . ILE B 1 115 ? -1.246 -11.451 1.985 1.00 9.54 109 ILE B N 1
ATOM 3386 C CA . ILE B 1 115 ? -0.650 -12.264 3.037 1.00 9.94 109 ILE B CA 1
ATOM 3387 C C . ILE B 1 115 ? -1.670 -12.593 4.129 1.00 8.90 109 ILE B C 1
ATOM 3388 O O . ILE B 1 115 ? -1.816 -13.754 4.546 1.00 9.16 109 ILE B O 1
ATOM 3393 N N . LEU B 1 116 ? -2.370 -11.559 4.574 1.00 9.16 110 LEU B N 1
ATOM 3394 C CA . LEU B 1 116 ? -3.348 -11.678 5.639 1.00 9.43 110 LEU B CA 1
ATOM 3395 C C . LEU B 1 116 ? -4.374 -12.751 5.270 1.00 9.01 110 LEU B C 1
ATOM 3396 O O . LEU B 1 116 ? -4.626 -13.676 6.037 1.00 8.70 110 LEU B O 1
ATOM 3401 N N . ALA B 1 117 ? -4.988 -12.603 4.107 1.00 8.64 111 ALA B N 1
ATOM 3402 C CA . ALA B 1 117 ? -6.058 -13.499 3.699 1.00 8.62 111 ALA B CA 1
ATOM 3403 C C . ALA B 1 117 ? -5.509 -14.884 3.400 1.00 8.19 111 ALA B C 1
ATOM 3404 O O . ALA B 1 117 ? -6.124 -15.871 3.781 1.00 8.91 111 ALA B O 1
ATOM 3406 N N . ALA B 1 118 ? -4.379 -14.981 2.699 1.00 8.52 112 ALA B N 1
ATOM 3407 C CA . ALA B 1 118 ? -3.888 -16.293 2.285 1.00 8.71 112 ALA B CA 1
ATOM 3408 C C . ALA B 1 118 ? -3.533 -17.160 3.496 1.00 8.92 112 ALA B C 1
ATOM 3409 O O . ALA B 1 118 ? -3.812 -18.360 3.515 1.00 8.83 112 ALA B O 1
ATOM 3411 N N . GLU B 1 119 ? -2.922 -16.552 4.511 1.00 9.16 113 GLU B N 1
ATOM 3412 C CA . GLU B 1 119 ? -2.557 -17.316 5.717 1.00 9.90 113 GLU B CA 1
ATOM 3413 C C . GLU B 1 119 ? -3.808 -17.793 6.454 1.00 9.93 113 GLU B C 1
ATOM 3414 O O . GLU B 1 119 ? -3.879 -18.938 6.892 1.00 10.70 113 GLU B O 1
ATOM 3420 N N . LEU B 1 120 ? -4.815 -16.926 6.551 1.00 9.64 114 LEU B N 1
ATOM 3421 C CA . LEU B 1 120 ? -6.073 -17.354 7.156 1.00 10.30 114 LEU B CA 1
ATOM 3422 C C . LEU B 1 120 ? -6.782 -18.461 6.367 1.00 9.70 114 LEU B C 1
ATOM 3423 O O . LEU B 1 120 ? -7.293 -19.424 6.968 1.00 10.78 114 LEU B O 1
ATOM 3428 N N . ARG B 1 121 ? -6.801 -18.335 5.036 1.00 10.35 115 ARG B N 1
ATOM 3429 C CA . ARG B 1 121 ? -7.436 -19.355 4.175 1.00 10.85 115 ARG B CA 1
ATOM 3430 C C . ARG B 1 121 ? -6.727 -20.692 4.370 1.00 10.61 115 ARG B C 1
ATOM 3431 O O . ARG B 1 121 ? -7.371 -21.734 4.361 1.00 11.37 115 ARG B O 1
ATOM 3439 N N . ALA B 1 122 ? -5.399 -20.672 4.536 1.00 10.53 116 ALA B N 1
ATOM 3440 C CA . ALA B 1 122 ? -4.622 -21.913 4.716 1.00 11.62 116 ALA B CA 1
ATOM 3441 C C . ALA B 1 122 ? -5.078 -22.675 5.965 1.00 11.81 116 ALA B C 1
ATOM 3442 O O . ALA B 1 122 ? -4.914 -23.898 6.055 1.00 14.48 116 ALA B O 1
ATOM 3444 N N . CYS B 1 123 ? -5.643 -21.949 6.927 1.00 10.84 117 CYS B N 1
ATOM 3445 C CA . CYS B 1 123 ? -6.118 -22.548 8.172 1.00 12.01 117 CYS B CA 1
ATOM 3446 C C . CYS B 1 123 ? -7.630 -22.683 8.220 1.00 11.69 117 CYS B C 1
ATOM 3447 O O . CYS B 1 123 ? -8.187 -22.993 9.282 1.00 12.54 117 CYS B O 1
ATOM 3450 N N . GLY B 1 124 ? -8.294 -22.472 7.080 1.00 10.89 118 GLY B N 1
ATOM 3451 C CA . GLY B 1 124 ? -9.734 -22.748 6.975 1.00 12.32 118 GLY B CA 1
ATOM 3452 C C . GLY B 1 124 ? -10.672 -21.685 7.511 1.00 11.65 118 GLY B C 1
ATOM 3453 O O . GLY B 1 124 ? -11.795 -22.008 7.894 1.00 13.83 118 GLY B O 1
ATOM 3454 N N . ILE B 1 125 ? -10.222 -20.426 7.494 1.00 10.76 119 ILE B N 1
ATOM 3455 C CA . ILE B 1 125 ? -10.993 -19.293 7.975 1.00 10.75 119 ILE B CA 1
ATOM 3456 C C . ILE B 1 125 ? -11.533 -18.552 6.758 1.00 11.17 119 ILE B C 1
ATOM 3457 O O . ILE B 1 125 ? -10.821 -18.398 5.750 1.00 10.92 119 ILE B O 1
ATOM 3462 N N . ASP B 1 126 ? -12.789 -18.108 6.835 1.00 10.17 120 ASP B N 1
ATOM 3463 C CA . ASP B 1 126 ? -13.411 -17.377 5.720 1.00 10.56 120 ASP B CA 1
ATOM 3464 C C . ASP B 1 126 ? -13.017 -15.911 5.567 1.00 9.48 120 ASP B C 1
ATOM 3465 O O . ASP B 1 126 ? -12.869 -15.422 4.444 1.00 10.13 120 ASP B O 1
ATOM 3470 N N . MET B 1 127 ? -12.886 -15.187 6.677 1.00 9.19 121 MET B N 1
ATOM 3471 C CA . MET B 1 127 ? -12.770 -13.733 6.596 1.00 9.91 121 MET B CA 1
ATOM 3472 C C . MET B 1 127 ? -12.168 -13.154 7.853 1.00 10.28 121 MET B C 1
ATOM 3473 O O . MET B 1 127 ? -12.225 -13.750 8.934 1.00 10.27 121 MET B O 1
ATOM 3478 N N . SER B 1 128 ? -11.646 -11.949 7.666 1.00 10.16 122 SER B N 1
ATOM 3479 C CA . SER B 1 128 ? -11.193 -11.104 8.751 1.00 10.07 122 SER B CA 1
ATOM 3480 C C . SER B 1 128 ? -12.092 -9.886 8.859 1.00 10.62 122 SER B C 1
ATOM 3481 O O . SER B 1 128 ? -12.488 -9.300 7.848 1.00 10.69 122 SER B O 1
ATOM 3484 N N . PHE B 1 129 ? -12.405 -9.487 10.088 1.00 11.48 123 PHE B N 1
ATOM 3485 C CA . PHE B 1 129 ? -13.094 -8.225 10.301 1.00 12.22 123 PHE B CA 1
ATOM 3486 C C . PHE B 1 129 ? -12.124 -7.047 10.149 1.00 11.96 123 PHE B C 1
ATOM 3487 O O . PHE B 1 129 ? -11.611 -6.501 11.117 1.00 13.79 123 PHE B O 1
ATOM 3495 N N . THR B 1 130 ? -11.840 -6.705 8.901 1.00 11.74 124 THR B N 1
ATOM 3496 C CA . THR B 1 130 ? -10.947 -5.607 8.540 1.00 11.11 124 THR B CA 1
ATOM 3497 C C . THR B 1 130 ? -11.449 -5.148 7.166 1.00 11.68 124 THR B C 1
ATOM 3498 O O . THR B 1 130 ? -11.961 -5.970 6.434 1.00 10.85 124 THR B O 1
ATOM 3502 N N . PRO B 1 131 ? -11.299 -3.862 6.792 1.00 12.22 125 PRO B N 1
ATOM 3503 C CA . PRO B 1 131 ? -10.509 -2.782 7.361 1.00 13.53 125 PRO B CA 1
ATOM 3504 C C . PRO B 1 131 ? -11.245 -1.863 8.319 1.00 14.44 125 PRO B C 1
ATOM 3505 O O . PRO B 1 131 ? -12.452 -1.597 8.175 1.00 14.08 125 PRO B O 1
ATOM 3509 N N . VAL B 1 132 ? -10.479 -1.340 9.261 1.00 14.63 126 VAL B N 1
ATOM 3510 C CA . VAL B 1 132 ? -10.900 -0.172 10.025 1.00 15.37 126 VAL B CA 1
ATOM 3511 C C . VAL B 1 132 ? -10.967 1.030 9.094 1.00 15.48 126 VAL B C 1
ATOM 3512 O O . VAL B 1 132 ? -9.962 1.389 8.481 1.00 14.92 126 VAL B O 1
ATOM 3516 N N . LEU B 1 133 ? -12.165 1.626 8.984 1.00 15.32 127 LEU B N 1
ATOM 3517 C CA . LEU B 1 133 ? -12.392 2.823 8.180 1.00 16.68 127 LEU B CA 1
ATOM 3518 C C . LEU B 1 133 ? -12.531 4.097 9.005 1.00 17.79 127 LEU B C 1
ATOM 3519 O O . LEU B 1 133 ? -12.709 5.191 8.439 1.00 17.58 127 LEU B O 1
ATOM 3524 N N . ASP B 1 134 ? -12.441 3.940 10.322 1.00 17.05 128 ASP B N 1
ATOM 3525 C CA . ASP B 1 134 ? -12.479 5.067 11.270 1.00 18.33 128 ASP B CA 1
ATOM 3526 C C . ASP B 1 134 ? -11.360 6.060 10.958 1.00 19.61 128 ASP B C 1
ATOM 3527 O O . ASP B 1 134 ? -10.243 5.671 10.662 1.00 19.97 128 ASP B O 1
ATOM 3532 N N . LEU B 1 135 ? -11.659 7.354 11.023 1.00 21.48 129 LEU B N 1
ATOM 3533 C CA . LEU B 1 135 ? -10.647 8.366 10.700 1.00 21.06 129 LEU B CA 1
ATOM 3534 C C . LEU B 1 135 ? -9.779 8.660 11.926 1.00 24.53 129 LEU B C 1
ATOM 3535 O O . LEU B 1 135 ? -10.264 8.615 13.060 1.00 24.60 129 LEU B O 1
ATOM 3540 N N . ASP B 1 136 ? -8.498 8.947 11.694 1.00 23.55 130 ASP B N 1
ATOM 3541 C CA . ASP B 1 136 ? -7.571 9.238 12.792 1.00 28.08 130 ASP B CA 1
ATOM 3542 C C . ASP B 1 136 ? -7.611 10.720 13.134 1.00 29.02 130 ASP B C 1
ATOM 3543 O O . ASP B 1 136 ? -6.796 11.500 12.649 1.00 28.23 130 ASP B O 1
ATOM 3548 N N . TYR B 1 137 ? -8.572 11.087 13.975 1.00 30.26 131 TYR B N 1
ATOM 3549 C CA . TYR B 1 137 ? -8.699 12.450 14.497 1.00 33.49 131 TYR B CA 1
ATOM 3550 C C . TYR B 1 137 ? -7.688 12.692 15.628 1.00 37.49 131 TYR B C 1
ATOM 3551 O O . TYR B 1 137 ? -7.539 13.823 16.115 1.00 40.41 131 TYR B O 1
ATOM 3560 N N . GLY B 1 138 ? -7.002 11.627 16.042 1.00 35.82 132 GLY B N 1
ATOM 3561 C CA . GLY B 1 138 ? -6.081 11.681 17.175 1.00 37.44 132 GLY B CA 1
ATOM 3562 C C . GLY B 1 138 ? -6.818 11.788 18.499 1.00 38.17 132 GLY B C 1
ATOM 3563 O O . GLY B 1 138 ? -6.283 12.323 19.471 1.00 41.95 132 GLY B O 1
ATOM 3564 N N . HIS B 1 139 ? -8.043 11.263 18.539 1.00 41.83 133 HIS B N 1
ATOM 3565 C CA . HIS B 1 139 ? -8.930 11.433 19.690 1.00 41.71 133 HIS B CA 1
ATOM 3566 C C . HIS B 1 139 ? -9.323 10.148 20.367 1.00 40.85 133 HIS B C 1
ATOM 3567 O O . HIS B 1 139 ? -9.515 10.115 21.582 1.00 38.57 133 HIS B O 1
ATOM 3569 N N . SER B 1 140 ? -9.445 9.074 19.591 1.00 38.44 134 SER B N 1
ATOM 3570 C CA . SER B 1 140 ? -9.886 7.782 20.108 1.00 32.56 134 SER B CA 1
ATOM 3571 C C . SER B 1 140 ? -8.695 6.880 20.413 1.00 33.69 134 SER B C 1
ATOM 3572 O O . SER B 1 140 ? -7.966 6.462 19.507 1.00 32.53 134 SER B O 1
ATOM 3575 N N . LYS B 1 141 ? -8.502 6.581 21.692 1.00 29.75 135 LYS B N 1
ATOM 3576 C CA . LYS B 1 141 ? -7.448 5.665 22.121 1.00 32.33 135 LYS B CA 1
ATOM 3577 C C . LYS B 1 141 ? -7.718 4.242 21.636 1.00 31.38 135 LYS B C 1
ATOM 3578 O O . LYS B 1 141 ? -6.795 3.548 21.193 1.00 30.72 135 LYS B O 1
ATOM 3580 N N . VAL B 1 142 ? -8.979 3.810 21.707 1.00 28.79 136 VAL B N 1
ATOM 3581 C CA . VAL B 1 142 ? -9.329 2.432 21.346 1.00 28.51 136 VAL B CA 1
ATOM 3582 C C . VAL B 1 142 ? -9.028 2.156 19.868 1.00 26.61 136 VAL B C 1
ATOM 3583 O O . VAL B 1 142 ? -8.609 1.050 19.516 1.00 26.01 136 VAL B O 1
ATOM 3587 N N . ILE B 1 143 ? -9.210 3.168 19.020 1.00 23.55 137 ILE B N 1
ATOM 3588 C CA . ILE B 1 143 ? -8.825 3.030 17.613 1.00 23.17 137 ILE B CA 1
ATOM 3589 C C . ILE B 1 143 ? -7.322 3.263 17.459 1.00 22.50 137 ILE B C 1
ATOM 3590 O O . ILE B 1 143 ? -6.596 2.366 17.075 1.00 22.53 137 ILE B O 1
ATOM 3595 N N . GLY B 1 144 ? -6.849 4.469 17.752 1.00 25.06 138 GLY B N 1
ATOM 3596 C CA . GLY B 1 144 ? -5.421 4.779 17.677 1.00 23.06 138 GLY B CA 1
ATOM 3597 C C . GLY B 1 144 ? -4.761 4.378 16.366 1.00 22.34 138 GLY B C 1
ATOM 3598 O O . GLY B 1 144 ? -5.222 4.754 15.283 1.00 23.41 138 GLY B O 1
ATOM 3599 N N . ASP B 1 145 ? -3.691 3.592 16.466 1.00 22.61 139 ASP B N 1
ATOM 3600 C CA . ASP B 1 145 ? -2.901 3.221 15.293 1.00 21.85 139 ASP B CA 1
ATOM 3601 C C . ASP B 1 145 ? -3.574 2.178 14.395 1.00 20.28 139 ASP B C 1
ATOM 3602 O O . ASP B 1 145 ? -2.992 1.759 13.382 1.00 19.34 139 ASP B O 1
ATOM 3607 N N . ARG B 1 146 ? -4.781 1.757 14.776 1.00 19.63 140 ARG B N 1
ATOM 3608 C CA . ARG B 1 146 ? -5.603 0.880 13.916 1.00 18.03 140 ARG B CA 1
ATOM 3609 C C . ARG B 1 146 ? -6.188 1.631 12.718 1.00 19.00 140 ARG B C 1
ATOM 3610 O O . ARG B 1 146 ? -6.586 1.005 11.733 1.00 18.30 140 ARG B O 1
ATOM 3618 N N . ALA B 1 147 ? -6.248 2.961 12.798 1.00 19.58 141 ALA B N 1
ATOM 3619 C CA . ALA B 1 147 ? -6.733 3.776 11.687 1.00 18.00 141 ALA B CA 1
ATOM 3620 C C . ALA B 1 147 ? -5.621 4.011 10.667 1.00 19.31 141 ALA B C 1
ATOM 3621 O O . ALA B 1 147 ? -4.458 4.147 11.036 1.00 20.59 141 ALA B O 1
ATOM 3623 N N . PHE B 1 148 ? -5.975 4.059 9.381 1.00 19.07 142 PHE B N 1
ATOM 3624 C CA . PHE B 1 148 ? -4.978 4.265 8.330 1.00 19.78 142 PHE B CA 1
ATOM 3625 C C . PHE B 1 148 ? -4.428 5.678 8.322 1.00 21.64 142 PHE B C 1
ATOM 3626 O O . PHE B 1 148 ? -3.241 5.892 8.055 1.00 21.59 142 PHE B O 1
ATOM 3634 N N . HIS B 1 149 ? -5.311 6.637 8.589 1.00 21.15 143 HIS B N 1
ATOM 3635 C CA . HIS B 1 149 ? -5.060 8.028 8.240 1.00 22.07 143 HIS B CA 1
ATOM 3636 C C . HIS B 1 149 ? -6.162 8.917 8.732 1.00 21.57 143 HIS B C 1
ATOM 3637 O O . HIS B 1 149 ? -7.244 8.442 9.079 1.00 23.44 143 HIS B O 1
ATOM 3644 N N . ARG B 1 150 ? -5.888 10.220 8.795 1.00 25.44 144 ARG B N 1
ATOM 3645 C CA . ARG B 1 150 ? -6.908 11.217 9.107 1.00 26.51 144 ARG B CA 1
ATOM 3646 C C . ARG B 1 150 ? -7.819 11.496 7.890 1.00 24.21 144 ARG B C 1
ATOM 3647 O O . ARG B 1 150 ? -9.042 11.648 8.029 1.00 23.38 144 ARG B O 1
ATOM 3655 N N . ASP B 1 151 ? -7.219 11.513 6.701 1.00 22.83 145 ASP B N 1
ATOM 3656 C CA . ASP B 1 151 ? -7.887 11.954 5.482 1.00 23.69 145 ASP B CA 1
ATOM 3657 C C . ASP B 1 151 ? -8.764 10.826 4.948 1.00 22.46 145 ASP B C 1
ATOM 3658 O O . ASP B 1 151 ? -8.256 9.729 4.666 1.00 20.61 145 ASP B O 1
ATOM 3663 N N . PRO B 1 152 ? -10.082 11.079 4.809 1.00 22.10 146 PRO B N 1
ATOM 3664 C CA . PRO B 1 152 ? -10.971 10.001 4.370 1.00 21.68 146 PRO B CA 1
ATOM 3665 C C . PRO B 1 152 ? -10.659 9.500 2.964 1.00 20.61 146 PRO B C 1
ATOM 3666 O O . PRO B 1 152 ? -10.957 8.343 2.654 1.00 19.00 146 PRO B O 1
ATOM 3670 N N . ARG B 1 153 ? -10.047 10.339 2.125 1.00 19.67 147 ARG B N 1
ATOM 3671 C CA . ARG B 1 153 ? -9.655 9.897 0.771 1.00 19.17 147 ARG B CA 1
ATOM 3672 C C . ARG B 1 153 ? -8.530 8.882 0.832 1.00 18.53 147 ARG B C 1
ATOM 3673 O O . ARG B 1 153 ? -8.505 7.933 0.041 1.00 17.40 147 ARG B O 1
ATOM 3681 N N . VAL B 1 154 ? -7.600 9.096 1.768 1.00 17.93 148 VAL B N 1
ATOM 3682 C CA . VAL B 1 154 ? -6.443 8.214 1.940 1.00 18.55 148 VAL B CA 1
ATOM 3683 C C . VAL B 1 154 ? -6.888 6.911 2.603 1.00 17.51 148 VAL B C 1
ATOM 3684 O O . VAL B 1 154 ? -6.485 5.820 2.172 1.00 16.13 148 VAL B O 1
ATOM 3688 N N . VAL B 1 155 ? -7.730 7.004 3.626 1.00 18.48 149 VAL B N 1
ATOM 3689 C CA . VAL B 1 155 ? -8.331 5.810 4.208 1.00 17.54 149 VAL B CA 1
ATOM 3690 C C . VAL B 1 155 ? -9.031 4.994 3.114 1.00 16.43 149 VAL B C 1
ATOM 3691 O O . VAL B 1 155 ? -8.844 3.778 3.027 1.00 15.38 149 VAL B O 1
ATOM 3695 N N . THR B 1 156 ? -9.804 5.647 2.253 1.00 15.22 150 THR B N 1
ATOM 3696 C CA . THR B 1 156 ? -10.494 4.930 1.188 1.00 15.36 150 THR B CA 1
ATOM 3697 C C . THR B 1 156 ? -9.535 4.163 0.283 1.00 15.15 150 THR B C 1
ATOM 3698 O O . THR B 1 156 ? -9.711 2.976 0.065 1.00 13.40 150 THR B O 1
ATOM 3702 N N . LEU B 1 157 ? -8.529 4.836 -0.255 1.00 13.61 151 LEU B N 1
ATOM 3703 C CA . LEU B 1 157 ? -7.684 4.195 -1.266 1.00 14.65 151 LEU B CA 1
ATOM 3704 C C . LEU B 1 157 ? -6.739 3.144 -0.684 1.00 13.66 151 LEU B C 1
ATOM 3705 O O . LEU B 1 157 ? -6.461 2.126 -1.327 1.00 13.97 151 LEU B O 1
ATOM 3710 N N . LEU B 1 158 ? -6.254 3.368 0.539 1.00 13.61 152 LEU B N 1
ATOM 3711 C CA . LEU B 1 158 ? -5.469 2.348 1.221 1.00 12.81 152 LEU B CA 1
ATOM 3712 C C . LEU B 1 158 ? -6.314 1.134 1.568 1.00 12.19 152 LEU B C 1
ATOM 3713 O O . LEU B 1 158 ? -5.888 0.002 1.315 1.00 11.89 152 LEU B O 1
ATOM 3718 N N . ALA B 1 159 ? -7.497 1.352 2.139 1.00 11.79 153 ALA B N 1
ATOM 3719 C CA . ALA B 1 159 ? -8.403 0.254 2.471 1.00 12.13 153 ALA B CA 1
ATOM 3720 C C . ALA B 1 159 ? -8.819 -0.466 1.199 1.00 12.18 153 ALA B C 1
ATOM 3721 O O . ALA B 1 159 ? -8.918 -1.694 1.219 1.00 11.90 153 ALA B O 1
ATOM 3723 N N . LYS B 1 160 ? -9.037 0.261 0.105 1.00 11.77 154 LYS B N 1
ATOM 3724 C CA . LYS B 1 160 ? -9.393 -0.356 -1.162 1.00 11.65 154 LYS B CA 1
ATOM 3725 C C . LYS B 1 160 ? -8.251 -1.276 -1.629 1.00 11.50 154 LYS B C 1
ATOM 3726 O O . LYS B 1 160 ? -8.478 -2.428 -2.036 1.00 11.23 154 LYS B O 1
ATOM 3732 N N . SER B 1 161 ? -7.012 -0.781 -1.554 1.00 10.68 155 SER B N 1
ATOM 3733 C CA . SER B 1 161 ? -5.852 -1.602 -1.959 1.00 10.17 155 SER B CA 1
ATOM 3734 C C . SER B 1 161 ? -5.679 -2.838 -1.069 1.00 9.81 155 SER B C 1
ATOM 3735 O O . SER B 1 161 ? -5.325 -3.916 -1.549 1.00 9.25 155 SER B O 1
ATOM 3738 N N . LEU B 1 162 ? -5.909 -2.667 0.227 1.00 10.50 156 LEU B N 1
ATOM 3739 C CA . LEU B 1 162 ? -5.918 -3.802 1.137 1.00 10.19 156 LEU B CA 1
ATOM 3740 C C . LEU B 1 162 ? -7.001 -4.809 0.741 1.00 9.88 156 LEU B C 1
ATOM 3741 O O . LEU B 1 162 ? -6.702 -6.009 0.604 1.00 9.21 156 LEU B O 1
ATOM 3746 N N . ASN B 1 163 ? -8.228 -4.328 0.527 1.00 9.88 157 ASN B N 1
ATOM 3747 C CA . ASN B 1 163 ? -9.346 -5.186 0.138 1.00 9.94 157 ASN B CA 1
ATOM 3748 C C . ASN B 1 163 ? -9.078 -5.919 -1.176 1.00 9.02 157 ASN B C 1
ATOM 3749 O O . ASN B 1 163 ? -9.492 -7.043 -1.356 1.00 9.26 157 ASN B O 1
ATOM 3754 N N . HIS B 1 164 ? -8.357 -5.285 -2.078 1.00 8.90 158 HIS B N 1
ATOM 3755 C CA . HIS B 1 164 ? -7.976 -5.919 -3.330 1.00 8.81 158 HIS B CA 1
ATOM 3756 C C . HIS B 1 164 ? -7.088 -7.122 -3.037 1.00 8.69 158 HIS B C 1
ATOM 3757 O O . HIS B 1 164 ? -7.240 -8.199 -3.627 1.00 8.58 158 HIS B O 1
ATOM 3764 N N . GLY B 1 165 ? -6.108 -6.948 -2.138 1.00 8.24 159 GLY B N 1
ATOM 3765 C CA . GLY B 1 165 ? -5.216 -8.048 -1.740 1.00 8.46 159 GLY B CA 1
ATOM 3766 C C . GLY B 1 165 ? -6.000 -9.180 -1.105 1.00 8.35 159 GLY B C 1
ATOM 3767 O O . GLY B 1 165 ? -5.769 -10.354 -1.408 1.00 8.23 159 GLY B O 1
ATOM 3768 N N . LEU B 1 166 ? -6.952 -8.833 -0.231 1.00 7.73 160 LEU B N 1
ATOM 3769 C CA . LEU B 1 166 ? -7.826 -9.849 0.351 1.00 8.22 160 LEU B CA 1
ATOM 3770 C C . LEU B 1 166 ? -8.585 -10.606 -0.754 1.00 8.39 160 LEU B C 1
ATOM 3771 O O . LEU B 1 166 ? -8.653 -11.845 -0.746 1.00 7.74 160 LEU B O 1
ATOM 3776 N N . SER B 1 167 ? -9.115 -9.862 -1.714 1.00 8.74 161 SER B N 1
ATOM 3777 C CA . SER B 1 167 ? -9.870 -10.438 -2.830 1.00 9.03 161 SER B CA 1
ATOM 3778 C C . SER B 1 167 ? -9.014 -11.384 -3.694 1.00 9.05 161 SER B C 1
ATOM 3779 O O . SER B 1 167 ? -9.521 -12.391 -4.210 1.00 9.19 161 SER B O 1
ATOM 3782 N N . LEU B 1 168 ? -7.715 -11.096 -3.829 1.00 8.23 162 LEU B N 1
ATOM 3783 C CA . LEU B 1 168 ? -6.835 -11.972 -4.623 1.00 8.74 162 LEU B CA 1
ATOM 3784 C C . LEU B 1 168 ? -6.730 -13.378 -4.027 1.00 9.35 162 LEU B C 1
ATOM 3785 O O . LEU B 1 168 ? -6.453 -14.329 -4.761 1.00 10.98 162 LEU B O 1
ATOM 3790 N N . ALA B 1 169 ? -6.937 -13.491 -2.711 1.00 8.60 163 ALA B N 1
ATOM 3791 C CA . ALA B 1 169 ? -6.987 -14.795 -2.044 1.00 9.19 163 ALA B CA 1
ATOM 3792 C C . ALA B 1 169 ? -8.403 -15.303 -1.850 1.00 9.12 163 ALA B C 1
ATOM 3793 O O 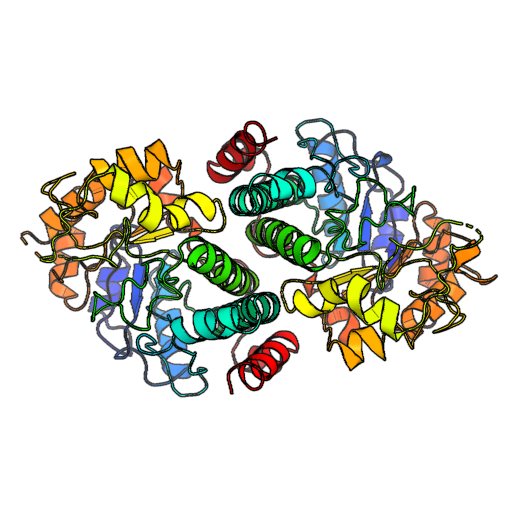. ALA B 1 169 ? -8.619 -16.251 -1.110 1.00 10.71 163 ALA B O 1
ATOM 3795 N N . GLY B 1 170 ? -9.383 -14.662 -2.494 1.00 8.07 164 GLY B N 1
ATOM 3796 C CA . GLY B 1 170 ? -10.786 -15.094 -2.411 1.00 8.51 164 GLY B CA 1
ATOM 3797 C C . GLY B 1 170 ? -11.531 -14.671 -1.163 1.00 9.02 164 GLY B C 1
ATOM 3798 O O . GLY B 1 170 ? -12.590 -15.198 -0.863 1.00 10.55 164 GLY B O 1
ATOM 3799 N N . MET B 1 171 ? -10.971 -13.711 -0.435 1.00 8.84 165 MET B N 1
ATOM 3800 C CA . MET B 1 171 ? -11.542 -13.287 0.840 1.00 8.27 165 MET B CA 1
ATOM 3801 C C . MET B 1 171 ? -12.241 -11.932 0.726 1.00 8.78 165 MET B C 1
ATOM 3802 O O . MET B 1 171 ? -11.776 -11.010 0.033 1.00 8.82 165 MET B O 1
ATOM 3807 N N . ALA B 1 172 ? -13.384 -11.836 1.402 1.00 8.87 166 ALA B N 1
ATOM 3808 C CA . ALA B 1 172 ? -14.136 -10.595 1.500 1.00 9.70 166 ALA B CA 1
ATOM 3809 C C . ALA B 1 172 ? -13.496 -9.668 2.546 1.00 9.38 166 ALA B C 1
ATOM 3810 O O . ALA B 1 172 ? -12.287 -9.758 2.830 1.00 9.82 166 ALA B O 1
ATOM 3812 N N . ASN B 1 173 ? -14.283 -8.760 3.098 1.00 10.05 167 ASN B N 1
ATOM 3813 C CA . ASN B 1 173 ? -13.776 -7.729 3.986 1.00 10.44 167 ASN B CA 1
ATOM 3814 C C . ASN B 1 173 ? -14.957 -7.189 4.767 1.00 10.44 167 ASN B C 1
ATOM 3815 O O . ASN B 1 173 ? -16.115 -7.508 4.452 1.00 10.84 167 ASN B O 1
ATOM 3820 N N . CYS B 1 174 ? -14.673 -6.382 5.781 1.00 11.01 168 CYS B N 1
ATOM 3821 C CA . CYS B 1 174 ? -15.736 -5.785 6.563 1.00 11.82 168 CYS B CA 1
ATOM 3822 C C . CYS B 1 174 ? -15.251 -4.469 7.134 1.00 12.97 168 CYS B C 1
ATOM 3823 O O . CYS B 1 174 ? -14.366 -4.438 7.993 1.00 13.65 168 CYS B O 1
ATOM 3826 N N . GLY B 1 175 ? -15.830 -3.383 6.634 1.00 14.46 169 GLY B N 1
ATOM 3827 C CA . GLY B 1 175 ? -15.461 -2.056 7.085 1.00 14.51 169 GLY B CA 1
ATOM 3828 C C . GLY B 1 175 ? -16.067 -1.748 8.443 1.00 15.33 169 GLY B C 1
ATOM 3829 O O . GLY B 1 175 ? -17.201 -2.141 8.739 1.00 16.90 169 GLY B O 1
ATOM 3830 N N . LYS B 1 176 ? -15.293 -1.077 9.292 1.00 15.68 170 LYS B N 1
ATOM 3831 C CA . LYS B 1 176 ? -15.767 -0.768 10.655 1.00 17.13 170 LYS B CA 1
ATOM 3832 C C . LYS B 1 176 ? -15.157 0.525 11.200 1.00 17.65 170 LYS B C 1
ATOM 3833 O O . LYS B 1 176 ? -14.064 0.892 10.779 1.00 16.20 170 LYS B O 1
ATOM 3839 N N . HIS B 1 177 ? -15.821 1.231 12.125 1.00 17.56 171 HIS B N 1
ATOM 3840 C CA . HIS B 1 177 ? -17.091 0.870 12.754 1.00 17.17 171 HIS B CA 1
ATOM 3841 C C . HIS B 1 177 ? -18.082 1.940 12.349 1.00 18.81 171 HIS B C 1
ATOM 3842 O O . HIS B 1 177 ? -17.980 3.092 12.785 1.00 21.37 171 HIS B O 1
ATOM 3849 N N . PHE B 1 178 ? -19.062 1.566 11.530 1.00 17.78 172 PHE B N 1
ATOM 3850 C CA . PHE B 1 178 ? -19.970 2.509 10.862 1.00 18.68 172 PHE B CA 1
ATOM 3851 C C . PHE B 1 178 ? -20.956 3.159 11.843 1.00 19.29 172 PHE B C 1
ATOM 3852 O O . PHE B 1 178 ? -21.533 2.467 12.666 1.00 18.75 172 PHE B O 1
ATOM 3860 N N . PRO B 1 179 ? -21.226 4.474 11.714 1.00 20.18 173 PRO B N 1
ATOM 3861 C CA . PRO B 1 179 ? -20.778 5.428 10.714 1.00 20.81 173 PRO B CA 1
ATOM 3862 C C . PRO B 1 179 ? -19.447 6.104 11.018 1.00 20.83 173 PRO B C 1
ATOM 3863 O O . PRO B 1 179 ? -19.055 6.999 10.272 1.00 21.94 173 PRO B O 1
ATOM 3867 N N . GLY B 1 180 ? -18.752 5.688 12.071 1.00 21.02 174 GLY B N 1
ATOM 3868 C CA . GLY B 1 180 ? -17.427 6.233 12.355 1.00 20.37 174 GLY B CA 1
ATOM 3869 C C . GLY B 1 180 ? -17.143 6.263 13.843 1.00 23.03 174 GLY B C 1
ATOM 3870 O O . GLY B 1 180 ? -17.880 6.907 14.593 1.00 23.90 174 GLY B O 1
ATOM 3871 N N . HIS B 1 181 ? -16.076 5.572 14.264 1.00 21.54 175 HIS B N 1
ATOM 3872 C CA . HIS B 1 181 ? -15.676 5.492 15.673 1.00 22.60 175 HIS B CA 1
ATOM 3873 C C . HIS B 1 181 ? -14.599 6.493 16.008 1.00 23.24 175 HIS B C 1
ATOM 3874 O O . HIS B 1 181 ? -14.203 6.610 17.166 1.00 25.65 175 HIS B O 1
ATOM 3881 N N . GLY B 1 182 ? -14.107 7.207 14.999 1.00 24.47 176 GLY B N 1
ATOM 3882 C CA . GLY B 1 182 ? -12.951 8.094 15.150 1.00 26.62 176 GLY B CA 1
ATOM 3883 C C . GLY B 1 182 ? -13.109 9.316 16.052 1.00 30.38 176 GLY B C 1
ATOM 3884 O O . GLY B 1 182 ? -12.128 9.779 16.630 1.00 32.94 176 GLY B O 1
ATOM 3885 N N . PHE B 1 183 ? -14.327 9.840 16.189 1.00 30.35 177 PHE B N 1
ATOM 3886 C CA . PHE B 1 183 ? -14.519 11.116 16.894 1.00 33.52 177 PHE B CA 1
ATOM 3887 C C . PHE B 1 183 ? -14.945 10.954 18.346 1.00 33.92 177 PHE B C 1
ATOM 3888 O O . PHE B 1 183 ? -14.610 11.779 19.199 1.00 36.91 177 PHE B O 1
ATOM 3896 N N . ALA B 1 184 ? -15.692 9.888 18.620 1.00 32.88 178 ALA B N 1
ATOM 3897 C CA . ALA B 1 184 ? -16.158 9.580 19.969 1.00 35.27 178 ALA B CA 1
ATOM 3898 C C . ALA B 1 184 ? -14.977 9.293 20.886 1.00 39.07 178 ALA B C 1
ATOM 3899 O O . ALA B 1 184 ? -13.991 8.690 20.457 1.00 41.95 178 ALA B O 1
ATOM 3901 N N . LEU B 1 192 ? -21.904 3.741 26.920 1.00 38.18 186 LEU B N 1
ATOM 3902 C CA . LEU B 1 192 ? -21.352 3.741 25.571 1.00 37.70 186 LEU B CA 1
ATOM 3903 C C . LEU B 1 192 ? -20.818 5.120 25.167 1.00 37.55 186 LEU B C 1
ATOM 3904 O O . LEU B 1 192 ? -21.325 6.141 25.642 1.00 33.83 186 LEU B O 1
ATOM 3909 N N . PRO B 1 193 ? -19.795 5.153 24.285 1.00 35.90 187 PRO B N 1
ATOM 3910 C CA . PRO B 1 193 ? -19.291 6.430 23.773 1.00 34.03 187 PRO B CA 1
ATOM 3911 C C . PRO B 1 193 ? -20.385 7.177 23.028 1.00 32.98 187 PRO B C 1
ATOM 3912 O O . PRO B 1 193 ? -21.260 6.563 22.405 1.00 30.58 187 PRO B O 1
ATOM 3916 N N . THR B 1 194 ? -20.346 8.500 23.110 1.00 28.26 188 THR B N 1
ATOM 3917 C CA . THR B 1 194 ? -21.314 9.328 22.406 1.00 26.94 188 THR B CA 1
ATOM 3918 C C . THR B 1 194 ? -20.580 10.213 21.407 1.00 26.76 188 THR B C 1
ATOM 3919 O O . THR B 1 194 ? -19.415 10.559 21.609 1.00 29.03 188 THR B O 1
ATOM 3923 N N . ASP B 1 195 ? -21.268 10.544 20.320 1.00 22.36 189 ASP B N 1
ATOM 3924 C CA . ASP B 1 195 ? -20.745 11.429 19.295 1.00 24.35 189 ASP B CA 1
ATOM 3925 C C . ASP B 1 195 ? -21.821 12.470 19.088 1.00 27.53 189 ASP B C 1
ATOM 3926 O O . ASP B 1 195 ? -22.947 12.130 18.724 1.00 26.58 189 ASP B O 1
ATOM 3931 N N . ASP B 1 196 ? -21.485 13.737 19.330 1.00 27.51 190 ASP B N 1
ATOM 3932 C CA . ASP B 1 196 ? -22.492 14.806 19.362 1.00 26.68 190 ASP B CA 1
ATOM 3933 C C . ASP B 1 196 ? -22.575 15.624 18.066 1.00 28.66 190 ASP B C 1
ATOM 3934 O O . ASP B 1 196 ? -23.234 16.663 18.032 1.00 30.09 190 ASP B O 1
ATOM 3936 N N . ARG B 1 197 ? -21.925 15.157 17.001 1.00 27.20 191 ARG B N 1
ATOM 3937 C CA . ARG B 1 197 ? -21.879 15.905 15.737 1.00 27.39 191 ARG B CA 1
ATOM 3938 C C . ARG B 1 197 ? -23.209 15.848 14.986 1.00 28.26 191 ARG B C 1
ATOM 3939 O O . ARG B 1 197 ? -24.070 15.010 15.285 1.00 28.77 191 ARG B O 1
ATOM 3947 N N . THR B 1 198 ? -23.388 16.751 14.026 1.00 27.46 192 THR B N 1
ATOM 3948 C CA . THR B 1 198 ? -24.583 16.732 13.177 1.00 27.97 192 THR B CA 1
ATOM 3949 C C . THR B 1 198 ? -24.512 15.544 12.218 1.00 28.28 192 THR B C 1
ATOM 3950 O O . THR B 1 198 ? -23.429 14.999 11.958 1.00 25.32 192 THR B O 1
ATOM 3954 N N . LEU B 1 199 ? -25.668 15.144 11.699 1.00 28.33 193 LEU B N 1
ATOM 3955 C CA . LEU B 1 199 ? -25.699 14.111 10.673 1.00 26.88 193 LEU B CA 1
ATOM 3956 C C . LEU B 1 199 ? -24.856 14.536 9.477 1.00 28.17 193 LEU B C 1
ATOM 3957 O O . LEU B 1 199 ? -24.096 13.726 8.944 1.00 26.89 193 LEU B O 1
ATOM 3962 N N . ASP B 1 200 ? -24.969 15.801 9.074 1.00 29.31 194 ASP B N 1
ATOM 3963 C CA . ASP B 1 200 ? -24.201 16.309 7.933 1.00 31.40 194 ASP B CA 1
ATOM 3964 C C . ASP B 1 200 ? -22.697 16.187 8.117 1.00 30.05 194 ASP B C 1
ATOM 3965 O O . ASP B 1 200 ? -21.987 15.759 7.200 1.00 27.86 194 ASP B O 1
ATOM 3970 N N . ALA B 1 201 ? -22.220 16.568 9.301 1.00 28.76 195 ALA B N 1
ATOM 3971 C CA . ALA B 1 201 ? -20.794 16.471 9.633 1.00 28.43 195 ALA B CA 1
ATOM 3972 C C . ALA B 1 201 ? -20.308 15.026 9.571 1.00 28.02 195 ALA B C 1
ATOM 3973 O O . ALA B 1 201 ? -19.234 14.748 9.043 1.00 28.01 195 ALA B O 1
ATOM 3975 N N . ILE B 1 202 ? -21.112 14.109 10.103 1.00 26.64 196 ILE B N 1
ATOM 3976 C CA . ILE B 1 202 ? -20.739 12.693 10.131 1.00 24.84 196 ILE B CA 1
ATOM 3977 C C . ILE B 1 202 ? -20.683 12.119 8.704 1.00 23.60 196 ILE B C 1
ATOM 3978 O O . ILE B 1 202 ? -19.749 11.390 8.352 1.00 22.71 196 ILE B O 1
ATOM 3983 N N . LEU B 1 203 ? -21.654 12.492 7.872 1.00 23.44 197 LEU B N 1
ATOM 3984 C CA . LEU B 1 203 ? -21.695 12.056 6.473 1.00 23.66 197 LEU B CA 1
ATOM 3985 C C . LEU B 1 203 ? -20.535 12.599 5.629 1.00 25.13 197 LEU B C 1
ATOM 3986 O O . LEU B 1 203 ? -20.015 11.899 4.754 1.00 26.48 197 LEU B O 1
ATOM 3991 N N . GLU B 1 204 ? -20.152 13.847 5.898 1.00 26.26 198 GLU B N 1
ATOM 3992 C CA . GLU B 1 204 ? -19.151 14.573 5.110 1.00 25.79 198 GLU B CA 1
ATOM 3993 C C . GLU B 1 204 ? -17.777 13.905 5.102 1.00 27.51 198 GLU B C 1
ATOM 3994 O O . GLU B 1 204 ? -17.121 13.850 4.068 1.00 26.85 198 GLU B O 1
ATOM 3996 N N . GLN B 1 205 ? -17.358 13.386 6.255 1.00 24.51 199 GLN B N 1
ATOM 3997 C CA . GLN B 1 205 ? -16.026 12.793 6.383 1.00 27.80 199 GLN B CA 1
ATOM 3998 C C . GLN B 1 205 ? -16.057 11.313 6.761 1.00 24.71 199 GLN B C 1
ATOM 3999 O O . GLN B 1 205 ? -15.604 10.456 5.992 1.00 21.97 199 GLN B O 1
ATOM 4005 N N . ASP B 1 206 ? -16.623 11.013 7.927 1.00 24.07 200 ASP B N 1
ATOM 4006 C CA . ASP B 1 206 ? -16.557 9.657 8.486 1.00 22.44 200 ASP B CA 1
ATOM 4007 C C . ASP B 1 206 ? -17.229 8.598 7.625 1.00 20.38 200 ASP B C 1
ATOM 4008 O O . ASP B 1 206 ? -16.740 7.465 7.523 1.00 17.85 200 ASP B O 1
ATOM 4013 N N . VAL B 1 207 ? -18.334 8.964 6.989 1.00 21.19 201 VAL B N 1
ATOM 4014 C CA . VAL B 1 207 ? -19.092 8.023 6.168 1.00 20.28 201 VAL B CA 1
ATOM 4015 C C . VAL B 1 207 ? -18.502 7.906 4.755 1.00 20.95 201 VAL B C 1
ATOM 4016 O O . VAL B 1 207 ? -18.736 6.908 4.063 1.00 19.15 201 VAL B O 1
ATOM 4020 N N . ALA B 1 208 ? -17.709 8.901 4.345 1.00 19.04 202 ALA B N 1
ATOM 4021 C CA . ALA B 1 208 ? -17.233 8.973 2.959 1.00 20.42 202 ALA B CA 1
ATOM 4022 C C . ALA B 1 208 ? -16.558 7.694 2.451 1.00 18.35 202 ALA B C 1
ATOM 4023 O O . ALA B 1 208 ? -16.827 7.286 1.321 1.00 19.44 202 ALA B O 1
ATOM 4025 N N . PRO B 1 209 ? -15.663 7.073 3.252 1.00 16.55 203 PRO B N 1
ATOM 4026 C CA . PRO B 1 209 ? -15.065 5.818 2.746 1.00 16.68 203 PRO B CA 1
ATOM 4027 C C . PRO B 1 209 ? -16.078 4.738 2.414 1.00 16.72 203 PRO B C 1
ATOM 4028 O O . PRO B 1 209 ? -15.886 4.018 1.439 1.00 16.83 203 PRO B O 1
ATOM 4032 N N . TYR B 1 210 ? -17.138 4.618 3.203 1.00 15.95 204 TYR B N 1
ATOM 4033 C CA . TYR B 1 210 ? -18.175 3.625 2.946 1.00 16.91 204 TYR B CA 1
ATOM 4034 C C . TYR B 1 210 ? -18.833 3.904 1.599 1.00 18.16 204 TYR B C 1
ATOM 4035 O O . TYR B 1 210 ? -19.104 2.984 0.841 1.00 18.66 204 TYR B O 1
ATOM 4044 N N . ASP B 1 211 ? -19.032 5.183 1.291 1.00 18.55 205 ASP B N 1
ATOM 4045 C CA . ASP B 1 211 ? -19.652 5.609 0.038 1.00 18.68 205 ASP B CA 1
ATOM 4046 C C . ASP B 1 211 ? -18.688 5.416 -1.141 1.00 19.22 205 ASP B C 1
ATOM 4047 O O . ASP B 1 211 ? -19.067 4.813 -2.153 1.00 21.51 205 ASP B O 1
ATOM 4052 N N . TRP B 1 212 ? -17.452 5.911 -1.021 1.00 17.04 206 TRP B N 1
ATOM 4053 C CA . TRP B 1 212 ? -16.483 5.823 -2.127 1.00 17.94 206 TRP B CA 1
ATOM 4054 C C . TRP B 1 212 ? -15.991 4.430 -2.468 1.00 15.12 206 TRP B C 1
ATOM 4055 O O . TRP B 1 212 ? -15.592 4.187 -3.616 1.00 15.27 206 TRP B O 1
ATOM 4066 N N . LEU B 1 213 ? -15.976 3.515 -1.494 1.00 14.45 207 LEU B N 1
ATOM 4067 C CA . LEU B 1 213 ? -15.502 2.165 -1.755 1.00 14.14 207 LEU B CA 1
ATOM 4068 C C . LEU B 1 213 ? -16.407 1.403 -2.705 1.00 14.83 207 LEU B C 1
ATOM 4069 O O . LEU B 1 213 ? -15.929 0.538 -3.430 1.00 15.01 207 LEU B O 1
ATOM 4074 N N . GLY B 1 214 ? -17.701 1.707 -2.724 1.00 16.29 208 GLY B N 1
ATOM 4075 C CA . GLY B 1 214 ? -18.590 1.003 -3.649 1.00 16.14 208 GLY B CA 1
ATOM 4076 C C . GLY B 1 214 ? -18.481 -0.499 -3.427 1.00 14.58 208 GLY B C 1
ATOM 4077 O O . GLY B 1 214 ? -18.463 -0.960 -2.282 1.00 14.10 208 GLY B O 1
ATOM 4078 N N . LEU B 1 215 ? -18.363 -1.243 -4.525 1.00 14.49 209 LEU B N 1
ATOM 4079 C CA . LEU B 1 215 ? -18.373 -2.691 -4.468 1.00 14.74 209 LEU B CA 1
ATOM 4080 C C . LEU B 1 215 ? -17.143 -3.269 -3.783 1.00 13.76 209 LEU B C 1
ATOM 4081 O O . LEU B 1 215 ? -17.140 -4.447 -3.448 1.00 14.79 209 LEU B O 1
ATOM 4086 N N . SER B 1 216 ? -16.112 -2.441 -3.581 1.00 13.38 210 SER B N 1
ATOM 4087 C CA A SER B 1 216 ? -14.888 -2.830 -2.869 0.50 12.79 210 SER B CA 1
ATOM 4088 C CA B SER B 1 216 ? -14.924 -2.935 -2.887 0.50 13.10 210 SER B CA 1
ATOM 4089 C C . SER B 1 216 ? -15.108 -3.040 -1.363 1.00 12.51 210 SER B C 1
ATOM 4090 O O . SER B 1 216 ? -14.205 -3.509 -0.665 1.00 13.58 210 SER B O 1
ATOM 4095 N N . LEU B 1 217 ? -16.280 -2.619 -0.862 1.00 12.68 211 LEU B N 1
ATOM 4096 C CA . LEU B 1 217 ? -16.695 -2.802 0.527 1.00 12.67 211 LEU B CA 1
ATOM 4097 C C . LEU B 1 217 ? -17.736 -3.933 0.584 1.00 13.10 211 LEU B C 1
ATOM 4098 O O . LEU B 1 217 ? -18.820 -3.797 0.013 1.00 13.84 211 LEU B O 1
ATOM 4103 N N . ALA B 1 218 ? -17.402 -5.036 1.252 1.00 11.70 212 ALA B N 1
ATOM 4104 C CA . ALA B 1 218 ? -18.236 -6.236 1.245 1.00 11.93 212 ALA B CA 1
ATOM 4105 C C . ALA B 1 218 ? -19.250 -6.263 2.375 1.00 11.58 212 ALA B C 1
ATOM 4106 O O . ALA B 1 218 ? -20.295 -6.892 2.256 1.00 13.12 212 ALA B O 1
ATOM 4108 N N . ALA B 1 219 ? -18.906 -5.663 3.509 1.00 11.73 213 ALA B N 1
ATOM 4109 C CA . ALA B 1 219 ? -19.714 -5.805 4.725 1.00 11.93 213 ALA B CA 1
ATOM 4110 C C . ALA B 1 219 ? -19.385 -4.650 5.644 1.00 11.90 213 ALA B C 1
ATOM 4111 O O . ALA B 1 219 ? -18.381 -3.948 5.435 1.00 12.04 213 ALA B O 1
ATOM 4113 N N . VAL B 1 220 ? -20.219 -4.467 6.671 1.00 12.23 214 VAL B N 1
ATOM 4114 C CA . VAL B 1 220 ? -20.029 -3.409 7.644 1.00 13.75 214 VAL B CA 1
ATOM 4115 C C . VAL B 1 220 ? -20.334 -3.905 9.067 1.00 13.80 214 VAL B C 1
ATOM 4116 O O . VAL B 1 220 ? -21.261 -4.715 9.252 1.00 14.53 214 VAL B O 1
ATOM 4120 N N . ILE B 1 221 ? -19.499 -3.505 10.033 1.00 13.93 215 ILE B N 1
ATOM 4121 C CA . ILE B 1 221 ? -19.870 -3.572 11.450 1.00 13.09 215 ILE B CA 1
ATOM 4122 C C . ILE B 1 221 ? -20.239 -2.178 11.913 1.00 15.82 215 ILE B C 1
ATOM 4123 O O . ILE B 1 221 ? -19.418 -1.254 11.773 1.00 14.37 215 ILE B O 1
ATOM 4128 N N . PRO B 1 222 ? -21.483 -1.996 12.437 1.00 15.00 216 PRO B N 1
ATOM 4129 C CA . PRO B 1 222 ? -21.793 -0.700 13.004 1.00 16.30 216 PRO B CA 1
ATOM 4130 C C . PRO B 1 222 ? -21.164 -0.510 14.386 1.00 15.81 216 PRO B C 1
ATOM 4131 O O . PRO B 1 222 ? -21.012 -1.458 15.157 1.00 16.54 216 PRO B O 1
ATOM 4135 N N . ALA B 1 223 ? -20.782 0.724 14.676 1.00 16.65 217 ALA B N 1
ATOM 4136 C CA . ALA B 1 223 ? -20.259 1.073 15.989 1.00 16.66 217 ALA B CA 1
ATOM 4137 C C . ALA B 1 223 ? -21.274 0.956 17.133 1.00 18.12 217 ALA B C 1
ATOM 4138 O O . ALA B 1 223 ? -22.467 1.269 16.993 1.00 18.37 217 ALA B O 1
ATOM 4140 N N . HIS B 1 224 ? -20.765 0.512 18.275 1.00 17.65 218 HIS B N 1
ATOM 4141 C CA . HIS B 1 224 ? -21.450 0.632 19.541 1.00 19.53 218 HIS B CA 1
ATOM 4142 C C . HIS B 1 224 ? -21.199 2.027 20.054 1.00 20.96 218 HIS B C 1
ATOM 4143 O O . HIS B 1 224 ? -20.488 2.223 21.052 1.00 21.54 218 HIS B O 1
ATOM 4150 N N . VAL B 1 225 ? -21.789 3.003 19.358 1.00 18.20 219 VAL B N 1
ATOM 4151 C CA . VAL B 1 225 ? -21.651 4.433 19.649 1.00 18.30 219 VAL B CA 1
ATOM 4152 C C . VAL B 1 225 ? -23.023 5.072 19.439 1.00 19.12 219 VAL B C 1
ATOM 4153 O O . VAL B 1 225 ? -23.756 4.702 18.523 1.00 18.42 219 VAL B O 1
ATOM 4157 N N . ILE B 1 226 ? -23.381 6.005 20.313 1.00 20.59 220 ILE B N 1
ATOM 4158 C CA . ILE B 1 226 ? -24.623 6.750 20.165 1.00 21.08 220 ILE B CA 1
ATOM 4159 C C . ILE B 1 226 ? -24.311 8.113 19.540 1.00 22.60 220 ILE B C 1
ATOM 4160 O O . ILE B 1 226 ? -23.495 8.880 20.066 1.00 22.50 220 ILE B O 1
ATOM 4165 N N . TYR B 1 227 ? -24.953 8.385 18.408 1.00 20.25 221 TYR B N 1
ATOM 4166 C CA . TYR B 1 227 ? -24.798 9.654 17.708 1.00 21.64 221 TYR B CA 1
ATOM 4167 C C . TYR B 1 227 ? -26.031 10.475 18.071 1.00 23.09 221 TYR B C 1
ATOM 4168 O O . TYR B 1 227 ? -27.080 10.406 17.419 1.00 22.99 221 TYR B O 1
ATOM 4177 N N . THR B 1 228 ? -25.870 11.242 19.147 1.00 23.59 222 THR B N 1
ATOM 4178 C CA . THR B 1 228 ? -26.975 11.864 19.885 1.00 26.47 222 THR B CA 1
ATOM 4179 C C . THR B 1 228 ? -27.867 12.807 19.062 1.00 25.56 222 THR B C 1
ATOM 4180 O O . THR B 1 228 ? -29.051 12.964 19.375 1.00 27.92 222 THR B O 1
ATOM 4184 N N . GLN B 1 229 ? -27.311 13.422 18.018 1.00 26.08 223 GLN B N 1
ATOM 4185 C CA . GLN B 1 229 ? -28.098 14.310 17.152 1.00 28.57 223 GLN B CA 1
ATOM 4186 C C . GLN B 1 229 ? -28.919 13.549 16.099 1.00 29.02 223 GLN B C 1
ATOM 4187 O O . GLN B 1 229 ? -29.807 14.128 15.453 1.00 30.02 223 GLN B O 1
ATOM 4193 N N . VAL B 1 230 ? -28.621 12.258 15.936 1.00 27.76 224 VAL B N 1
ATOM 4194 C CA . VAL B 1 230 ? -29.238 11.446 14.897 1.00 24.46 224 VAL B CA 1
ATOM 4195 C C . VAL B 1 230 ? -30.231 10.409 15.453 1.00 24.86 224 VAL B C 1
ATOM 4196 O O . VAL B 1 230 ? -31.331 10.249 14.920 1.00 28.55 224 VAL B O 1
ATOM 4200 N N . ASP B 1 231 ? -29.841 9.711 16.516 1.00 24.42 225 ASP B N 1
ATOM 4201 C CA . ASP B 1 231 ? -30.665 8.637 17.089 1.00 22.85 225 ASP B CA 1
ATOM 4202 C C . ASP B 1 231 ? -30.146 8.334 18.495 1.00 22.95 225 ASP B C 1
ATOM 4203 O O . ASP B 1 231 ? -28.928 8.256 18.715 1.00 23.29 225 ASP B O 1
ATOM 4208 N N . LYS B 1 232 ? -31.065 8.174 19.446 1.00 22.30 226 LYS B N 1
ATOM 4209 C CA . LYS B 1 232 ? -30.712 7.770 20.816 1.00 25.30 226 LYS B CA 1
ATOM 4210 C C . LYS B 1 232 ? -30.184 6.331 20.913 1.00 24.69 226 LYS B C 1
ATOM 4211 O O . LYS B 1 232 ? -29.555 5.970 21.914 1.00 27.60 226 LYS B O 1
ATOM 4213 N N . ARG B 1 233 ? -30.436 5.528 19.873 1.00 24.16 227 ARG B N 1
ATOM 4214 C CA . ARG B 1 233 ? -29.976 4.140 19.808 1.00 25.07 227 ARG B CA 1
ATOM 4215 C C . ARG B 1 233 ? -28.578 4.048 19.205 1.00 22.83 227 ARG B C 1
ATOM 4216 O O . ARG B 1 233 ? -28.270 4.762 18.243 1.00 22.37 227 ARG B O 1
ATOM 4224 N N . PRO B 1 234 ? -27.729 3.155 19.753 1.00 22.73 228 PRO B N 1
ATOM 4225 C CA . PRO B 1 234 ? -26.427 2.888 19.114 1.00 20.07 228 PRO B CA 1
ATOM 4226 C C . PRO B 1 234 ? -26.618 2.448 17.660 1.00 20.91 228 PRO B C 1
ATOM 4227 O O . PRO B 1 234 ? -27.679 1.911 17.315 1.00 18.92 228 PRO B O 1
ATOM 4231 N N . ALA B 1 235 ? -25.599 2.645 16.825 1.00 19.33 229 ALA B N 1
ATOM 4232 C CA . ALA B 1 235 ? -25.739 2.474 15.375 1.00 18.72 229 ALA B CA 1
ATOM 4233 C C . ALA B 1 235 ? -26.255 1.087 14.940 1.00 17.88 229 ALA B C 1
ATOM 4234 O O . ALA B 1 235 ? -27.082 0.991 14.027 1.00 18.33 229 ALA B O 1
ATOM 4236 N N . GLY B 1 236 ? -25.796 0.031 15.608 1.00 17.03 230 GLY B N 1
ATOM 4237 C CA . GLY B 1 236 ? -26.240 -1.337 15.301 1.00 17.92 230 GLY B CA 1
ATOM 4238 C C . GLY B 1 236 ? -27.701 -1.621 15.601 1.00 16.43 230 GLY B C 1
ATOM 4239 O O . GLY B 1 236 ? -28.241 -2.639 15.147 1.00 17.81 230 GLY B O 1
ATOM 4240 N N . PHE B 1 237 ? -28.329 -0.767 16.415 1.00 17.63 231 PHE B N 1
ATOM 4241 C CA . PHE B 1 237 ? -29.743 -0.885 16.796 1.00 17.70 231 PHE B CA 1
ATOM 4242 C C . PHE B 1 237 ? -30.604 0.198 16.159 1.00 18.07 231 PHE B C 1
ATOM 4243 O O . PHE B 1 237 ? -31.782 0.355 16.499 1.00 20.01 231 PHE B O 1
ATOM 4251 N N . SER B 1 238 ? -30.016 0.937 15.231 1.00 18.48 232 SER B N 1
ATOM 4252 C CA . SER B 1 238 ? -30.645 2.112 14.655 1.00 18.03 232 SER B CA 1
ATOM 4253 C C . SER B 1 238 ? -31.076 1.871 13.215 1.00 17.87 232 SER B C 1
ATOM 4254 O O . SER B 1 238 ? -30.237 1.773 12.309 1.00 18.39 232 SER B O 1
ATOM 4257 N N . ARG B 1 239 ? -32.385 1.807 12.989 1.00 18.84 233 ARG B N 1
ATOM 4258 C CA . ARG B 1 239 ? -32.879 1.753 11.611 1.00 20.59 233 ARG B CA 1
ATOM 4259 C C . ARG B 1 239 ? -32.572 3.048 10.837 1.00 20.07 233 ARG B C 1
ATOM 4260 O O . ARG B 1 239 ? -32.541 3.040 9.611 1.00 20.84 233 ARG B O 1
ATOM 4268 N N . VAL B 1 240 ? -32.333 4.154 11.538 1.00 20.64 234 VAL B N 1
ATOM 4269 C CA . VAL B 1 240 ? -31.930 5.385 10.854 1.00 20.24 234 VAL B CA 1
ATOM 4270 C C . VAL B 1 240 ? -30.561 5.195 10.205 1.00 19.16 234 VAL B C 1
ATOM 4271 O O . VAL B 1 240 ? -30.383 5.439 9.008 1.00 19.88 234 VAL B O 1
ATOM 4275 N N . TRP B 1 241 ? -29.592 4.739 10.993 1.00 17.32 235 TRP B N 1
ATOM 4276 C CA . TRP B 1 241 ? -28.249 4.525 10.463 1.00 17.74 235 TRP B CA 1
ATOM 4277 C C . TRP B 1 241 ? -28.208 3.412 9.465 1.00 16.58 235 TRP B C 1
ATOM 4278 O O . TRP B 1 241 ? -27.615 3.527 8.391 1.00 18.44 235 TRP B O 1
ATOM 4289 N N . LEU B 1 242 ? -28.841 2.290 9.797 1.00 17.19 236 LEU B N 1
ATOM 4290 C CA . LEU B 1 242 ? -28.691 1.121 8.950 1.00 17.21 236 LEU B CA 1
ATOM 4291 C C . LEU B 1 242 ? -29.594 1.174 7.699 1.00 18.24 236 LEU B C 1
ATOM 4292 O O . LEU B 1 242 ? -29.167 0.795 6.614 1.00 17.90 236 LEU B O 1
ATOM 4297 N N . GLN B 1 243 ? -30.829 1.651 7.847 1.00 19.50 237 GLN B N 1
ATOM 4298 C CA . GLN B 1 243 ? -31.774 1.656 6.734 1.00 20.57 237 GLN B CA 1
ATOM 4299 C C . GLN B 1 243 ? -31.739 2.974 5.969 1.00 22.43 237 GLN B C 1
ATOM 4300 O O . GLN B 1 243 ? -31.568 2.983 4.741 1.00 22.84 237 GLN B O 1
ATOM 4306 N N . ASP B 1 244 ? -31.907 4.088 6.677 1.00 23.74 238 ASP B N 1
ATOM 4307 C CA . ASP B 1 244 ? -31.995 5.386 5.983 1.00 24.12 238 ASP B CA 1
ATOM 4308 C C . ASP B 1 244 ? -30.651 5.823 5.410 1.00 24.38 238 ASP B C 1
ATOM 4309 O O . ASP B 1 244 ? -30.585 6.368 4.306 1.00 24.31 238 ASP B O 1
ATOM 4314 N N . ILE B 1 245 ? -29.574 5.564 6.139 1.00 21.51 239 ILE B N 1
ATOM 4315 C CA . ILE B 1 245 ? -28.260 6.022 5.694 1.00 22.17 239 ILE B CA 1
ATOM 4316 C C . ILE B 1 245 ? -27.500 4.951 4.895 1.00 22.18 239 ILE B C 1
ATOM 4317 O O . ILE B 1 245 ? -27.119 5.179 3.739 1.00 21.35 239 ILE B O 1
ATOM 4322 N N . LEU B 1 246 ? -27.302 3.779 5.493 1.00 19.53 240 LEU B N 1
ATOM 4323 C CA . LEU B 1 246 ? -26.437 2.780 4.857 1.00 19.75 240 LEU B CA 1
ATOM 4324 C C . LEU B 1 246 ? -27.116 2.083 3.665 1.00 20.29 240 LEU B C 1
ATOM 4325 O O . LEU B 1 246 ? -26.584 2.106 2.530 1.00 20.87 240 LEU B O 1
ATOM 4330 N N . ARG B 1 247 ? -28.271 1.466 3.907 1.00 20.37 241 ARG B N 1
ATOM 4331 C CA . ARG B 1 247 ? -29.029 0.806 2.832 1.00 20.11 241 ARG B CA 1
ATOM 4332 C C . ARG B 1 247 ? -29.640 1.819 1.864 1.00 21.51 241 ARG B C 1
ATOM 4333 O O . ARG B 1 247 ? -29.647 1.608 0.649 1.00 23.70 241 ARG B O 1
ATOM 4341 N N . GLY B 1 248 ? -30.160 2.913 2.413 1.00 21.73 242 GLY B N 1
ATOM 4342 C CA . GLY B 1 248 ? -30.887 3.898 1.615 1.00 22.21 242 GLY B CA 1
ATOM 4343 C C . GLY B 1 248 ? -29.947 4.790 0.834 1.00 22.55 242 GLY B C 1
ATOM 4344 O O . GLY B 1 248 ? -29.674 4.543 -0.350 1.00 24.60 242 GLY B O 1
ATOM 4345 N N . LYS B 1 249 ? -29.425 5.806 1.509 1.00 22.58 243 LYS B N 1
ATOM 4346 C CA . LYS B 1 249 ? -28.582 6.833 0.883 1.00 22.99 243 LYS B CA 1
ATOM 4347 C C . LYS B 1 249 ? -27.337 6.294 0.162 1.00 24.53 243 LYS B C 1
ATOM 4348 O O . LYS B 1 249 ? -27.017 6.722 -0.948 1.00 26.67 243 LYS B O 1
ATOM 4350 N N . LEU B 1 250 ? -26.637 5.353 0.793 1.00 23.41 244 LEU B N 1
ATOM 4351 C CA . LEU B 1 250 ? -25.434 4.790 0.191 1.00 23.26 244 LEU B CA 1
ATOM 4352 C C . LEU B 1 250 ? -25.725 3.614 -0.729 1.00 22.33 244 LEU B C 1
ATOM 4353 O O . LEU B 1 250 ? -24.841 3.185 -1.463 1.00 25.18 244 LEU B O 1
ATOM 4358 N N . GLY B 1 251 ? -26.936 3.063 -0.656 1.00 22.64 245 GLY B N 1
ATOM 4359 C CA . GLY B 1 251 ? -27.319 1.928 -1.492 1.00 21.89 245 GLY B CA 1
ATOM 4360 C C . GLY B 1 251 ? -26.523 0.668 -1.217 1.00 20.19 245 GLY B C 1
ATOM 4361 O O . GLY B 1 251 ? -26.365 -0.170 -2.094 1.00 20.81 245 GLY B O 1
ATOM 4362 N N . PHE B 1 252 ? -26.047 0.521 0.015 1.00 18.85 246 PHE B N 1
ATOM 4363 C CA . PHE B 1 252 ? -25.176 -0.599 0.358 1.00 17.40 246 PHE B CA 1
ATOM 4364 C C . PHE B 1 252 ? -25.935 -1.929 0.352 1.00 19.23 246 PHE B C 1
ATOM 4365 O O . PHE B 1 252 ? -27.021 -2.020 0.927 1.00 20.27 246 PHE B O 1
ATOM 4373 N N . THR B 1 253 ? -25.361 -2.958 -0.273 1.00 16.43 247 THR B N 1
ATOM 4374 C CA . THR B 1 253 ? -26.051 -4.244 -0.424 1.00 18.96 247 THR B CA 1
ATOM 4375 C C . THR B 1 253 ? -25.340 -5.404 0.270 1.00 15.19 247 THR B C 1
ATOM 4376 O O . THR B 1 253 ? -25.760 -6.566 0.119 1.00 17.18 247 THR B O 1
ATOM 4380 N N . GLY B 1 254 ? -24.253 -5.105 0.996 1.00 16.07 248 GLY B N 1
ATOM 4381 C CA . GLY B 1 254 ? -23.422 -6.136 1.636 1.00 15.11 248 GLY B CA 1
ATOM 4382 C C . GLY B 1 254 ? -23.975 -6.486 3.011 1.00 14.61 248 GLY B C 1
ATOM 4383 O O . GLY B 1 254 ? -24.928 -5.859 3.510 1.00 16.22 248 GLY B O 1
ATOM 4384 N N . ALA B 1 255 ? -23.374 -7.494 3.629 1.00 13.83 249 ALA B N 1
ATOM 4385 C CA . ALA B 1 255 ? -23.777 -7.909 4.971 1.00 14.48 249 ALA B CA 1
ATOM 4386 C C . ALA B 1 255 ? -23.486 -6.870 6.043 1.00 14.90 249 ALA B C 1
ATOM 4387 O O . ALA B 1 255 ? -22.509 -6.127 5.980 1.00 14.13 249 ALA B O 1
ATOM 4389 N N . ILE B 1 256 ? -24.356 -6.834 7.044 1.00 13.62 250 ILE B N 1
ATOM 4390 C CA . ILE B 1 256 ? -24.129 -6.008 8.223 1.00 13.08 250 ILE B CA 1
ATOM 4391 C C . ILE B 1 256 ? -24.040 -6.923 9.453 1.00 13.59 250 ILE B C 1
ATOM 4392 O O . ILE B 1 256 ? -24.946 -7.736 9.702 1.00 14.15 250 ILE B O 1
ATOM 4397 N N . PHE B 1 257 ? -22.909 -6.852 10.150 1.00 12.84 251 PHE B N 1
ATOM 4398 C CA . PHE B 1 257 ? -22.671 -7.659 11.354 1.00 12.57 251 PHE B CA 1
ATOM 4399 C C . PHE B 1 257 ? -22.739 -6.724 12.549 1.00 14.08 251 PHE B C 1
ATOM 4400 O O . PHE B 1 257 ? -22.044 -5.688 12.585 1.00 13.49 251 PHE B O 1
ATOM 4408 N N . SER B 1 258 ? -23.521 -7.092 13.561 1.00 13.75 252 SER B N 1
ATOM 4409 C CA . SER B 1 258 ? -23.453 -6.333 14.799 1.00 14.32 252 SER B CA 1
ATOM 4410 C C . SER B 1 258 ? -22.058 -6.461 15.416 1.00 14.51 252 SER B C 1
ATOM 4411 O O . SER B 1 258 ? -21.376 -7.480 15.245 1.00 14.60 252 SER B O 1
ATOM 4414 N N . ASP B 1 259 ? -21.652 -5.439 16.163 1.00 15.82 253 ASP B N 1
ATOM 4415 C CA . ASP B 1 259 ? -20.512 -5.616 17.041 1.00 16.89 253 ASP B CA 1
ATOM 4416 C C . ASP B 1 259 ? -20.992 -6.495 18.212 1.00 17.66 253 ASP B C 1
ATOM 4417 O O . ASP B 1 259 ? -22.186 -6.783 18.339 1.00 17.98 253 ASP B O 1
ATOM 4422 N N . ASP B 1 260 ? -20.062 -6.941 19.045 1.00 17.89 254 ASP B N 1
ATOM 4423 C CA . ASP B 1 260 ? -20.335 -7.935 20.079 1.00 16.36 254 ASP B CA 1
ATOM 4424 C C . ASP B 1 260 ? -21.470 -7.476 21.003 1.00 17.54 254 ASP B C 1
ATOM 4425 O O . ASP B 1 260 ? -21.366 -6.423 21.614 1.00 17.87 254 ASP B O 1
ATOM 4430 N N . LEU B 1 261 ? -22.554 -8.255 21.093 1.00 16.92 255 LEU B N 1
ATOM 4431 C CA . LEU B 1 261 ? -23.693 -7.888 21.937 1.00 17.90 255 LEU B CA 1
ATOM 4432 C C . LEU B 1 261 ? -23.408 -8.143 23.414 1.00 19.63 255 LEU B C 1
ATOM 4433 O O . LEU B 1 261 ? -24.184 -7.737 24.271 1.00 22.20 255 LEU B O 1
ATOM 4438 N N . SER B 1 262 ? -22.279 -8.799 23.692 1.00 20.99 256 SER B N 1
ATOM 4439 C CA . SER B 1 262 ? -21.819 -9.036 25.063 1.00 20.42 256 SER B CA 1
ATOM 4440 C C . SER B 1 262 ? -21.266 -7.776 25.722 1.00 24.98 256 SER B C 1
ATOM 4441 O O . SER B 1 262 ? -21.132 -7.730 26.952 1.00 28.30 256 SER B O 1
ATOM 4444 N N . MET B 1 263 ? -20.947 -6.770 24.913 1.00 26.47 257 MET B N 1
ATOM 4445 C CA . MET B 1 263 ? -20.372 -5.517 25.411 1.00 28.46 257 MET B CA 1
ATOM 4446 C C . MET B 1 263 ? -21.376 -4.678 26.206 1.00 32.16 257 MET B C 1
ATOM 4447 O O . MET B 1 263 ? -22.547 -4.561 25.838 1.00 31.79 257 MET B O 1
ATOM 4449 N N . THR B 1 271 ? -33.196 -8.279 27.699 1.00 29.73 265 THR B N 1
ATOM 4450 C CA . THR B 1 271 ? -32.330 -9.460 27.713 1.00 27.49 265 THR B CA 1
ATOM 4451 C C . THR B 1 271 ? -31.383 -9.483 26.510 1.00 25.15 265 THR B C 1
ATOM 4452 O O . THR B 1 271 ? -31.545 -8.710 25.560 1.00 27.19 265 THR B O 1
ATOM 4456 N N . LEU B 1 272 ? -30.401 -10.378 26.560 1.00 24.13 266 LEU B N 1
ATOM 4457 C CA . LEU B 1 272 ? -29.451 -10.542 25.471 1.00 22.89 266 LEU B CA 1
ATOM 4458 C C . LEU B 1 272 ? -30.186 -10.944 24.186 1.00 22.60 266 LEU B C 1
ATOM 4459 O O . LEU B 1 272 ? -29.831 -10.497 23.071 1.00 21.75 266 LEU B O 1
ATOM 4464 N N . THR B 1 273 ? -31.212 -11.782 24.343 1.00 21.54 267 THR B N 1
ATOM 4465 C CA . THR B 1 273 ? -32.022 -12.198 23.198 1.00 21.12 267 THR B CA 1
ATOM 4466 C C . THR B 1 273 ? -32.774 -11.011 22.614 1.00 21.71 267 THR B C 1
ATOM 4467 O O . THR B 1 273 ? -32.814 -10.826 21.404 1.00 20.36 267 THR B O 1
ATOM 4471 N N . GLN B 1 274 ? -33.358 -10.192 23.472 1.00 21.55 268 GLN B N 1
ATOM 4472 C CA . GLN B 1 274 ? -34.030 -8.986 23.003 1.00 22.59 268 GLN B CA 1
ATOM 4473 C C . GLN B 1 274 ? -33.078 -8.031 22.265 1.00 23.22 268 GLN B C 1
ATOM 4474 O O . GLN B 1 274 ? -33.480 -7.404 21.284 1.00 22.73 268 GLN B O 1
ATOM 4480 N N . ALA B 1 275 ? -31.823 -7.945 22.717 1.00 21.29 269 ALA B N 1
ATOM 4481 C CA . ALA B 1 275 ? -30.803 -7.107 22.060 1.00 20.50 269 ALA B CA 1
ATOM 4482 C C . ALA B 1 275 ? -30.485 -7.620 20.656 1.00 20.16 269 ALA B C 1
ATOM 4483 O O . ALA B 1 275 ? -30.337 -6.832 19.689 1.00 20.28 269 ALA B O 1
ATOM 4485 N N . ALA B 1 276 ? -30.397 -8.944 20.551 1.00 18.95 270 ALA B N 1
ATOM 4486 C CA . ALA B 1 276 ? -30.135 -9.613 19.286 1.00 16.94 270 ALA B CA 1
ATOM 4487 C C . ALA B 1 276 ? -31.304 -9.365 18.333 1.00 17.22 270 ALA B C 1
ATOM 4488 O O . ALA B 1 276 ? -31.100 -8.988 17.189 1.00 16.91 270 ALA B O 1
ATOM 4490 N N . ASP B 1 277 ? -32.534 -9.531 18.817 1.00 18.38 271 ASP B N 1
ATOM 4491 C CA . ASP B 1 277 ? -33.694 -9.257 17.975 1.00 19.82 271 ASP B CA 1
ATOM 4492 C C . ASP B 1 277 ? -33.769 -7.793 17.532 1.00 18.20 271 ASP B C 1
ATOM 4493 O O . ASP B 1 277 ? -34.149 -7.511 16.395 1.00 18.99 271 ASP B O 1
ATOM 4498 N N . ALA B 1 278 ? -33.359 -6.876 18.403 1.00 16.11 272 ALA B N 1
ATOM 4499 C CA . ALA B 1 278 ? -33.399 -5.451 18.094 1.00 18.29 272 ALA B CA 1
ATOM 4500 C C . ALA B 1 278 ? -32.407 -5.118 16.997 1.00 18.70 272 ALA B C 1
ATOM 4501 O O . ALA B 1 278 ? -32.714 -4.368 16.078 1.00 18.94 272 ALA B O 1
ATOM 4503 N N . ALA B 1 279 ? -31.211 -5.686 17.105 1.00 16.88 273 ALA B N 1
ATOM 4504 C CA . ALA B 1 279 ? -30.157 -5.432 16.120 1.00 16.91 273 ALA B CA 1
ATOM 4505 C C . ALA B 1 279 ? -30.559 -6.006 14.771 1.00 14.83 273 ALA B C 1
ATOM 4506 O O . ALA B 1 279 ? -30.382 -5.365 13.739 1.00 16.70 273 ALA B O 1
ATOM 4508 N N . LEU B 1 280 ? -31.132 -7.214 14.761 1.00 16.67 274 LEU B N 1
ATOM 4509 C CA . LEU B 1 280 ? -31.591 -7.808 13.509 1.00 15.80 274 LEU B CA 1
ATOM 4510 C C . LEU B 1 280 ? -32.724 -7.004 12.883 1.00 17.13 274 LEU B C 1
ATOM 4511 O O . LEU B 1 280 ? -32.700 -6.730 11.679 1.00 17.18 274 LEU B O 1
ATOM 4516 N N . ALA B 1 281 ? -33.691 -6.598 13.696 1.00 17.98 275 ALA B N 1
ATOM 4517 C CA . ALA B 1 281 ? -34.814 -5.809 13.194 1.00 18.63 275 ALA B CA 1
ATOM 4518 C C . ALA B 1 281 ? -34.363 -4.456 12.635 1.00 18.19 275 ALA B C 1
ATOM 4519 O O . ALA B 1 281 ? -34.929 -3.969 11.644 1.00 20.23 275 ALA B O 1
ATOM 4521 N N . ALA B 1 282 ? -33.340 -3.866 13.247 1.00 16.84 276 ALA B N 1
ATOM 4522 C CA . ALA B 1 282 ? -32.797 -2.590 12.759 1.00 17.31 276 ALA B CA 1
ATOM 4523 C C . ALA B 1 282 ? -32.069 -2.703 11.398 1.00 17.83 276 ALA B C 1
ATOM 4524 O O . ALA B 1 282 ? -32.005 -1.735 10.649 1.00 19.43 276 ALA B O 1
ATOM 4526 N N . GLY B 1 283 ? -31.502 -3.866 11.096 1.00 16.11 277 GLY B N 1
ATOM 4527 C CA . GLY B 1 283 ? -30.836 -4.069 9.807 1.00 15.51 277 GLY B CA 1
ATOM 4528 C C . GLY B 1 283 ? -29.617 -4.975 9.784 1.00 15.56 277 GLY B C 1
ATOM 4529 O O . GLY B 1 283 ? -29.053 -5.222 8.725 1.00 16.12 277 GLY B O 1
ATOM 4530 N N . CYS B 1 284 ? -29.174 -5.456 10.936 1.00 15.56 278 CYS B N 1
ATOM 4531 C CA . CYS B 1 284 ? -28.076 -6.415 10.935 1.00 13.82 278 CYS B CA 1
ATOM 4532 C C . CYS B 1 284 ? -28.537 -7.719 10.335 1.00 15.50 278 CYS B C 1
ATOM 4533 O O . CYS B 1 284 ? -29.668 -8.163 10.590 1.00 16.32 278 CYS B O 1
ATOM 4536 N N . ASP B 1 285 ? -27.680 -8.303 9.507 1.00 12.86 279 ASP B N 1
ATOM 4537 C CA . ASP B 1 285 ? -27.936 -9.632 8.988 1.00 14.10 279 ASP B CA 1
ATOM 4538 C C . ASP B 1 285 ? -27.445 -10.687 9.968 1.00 14.58 279 ASP B C 1
ATOM 4539 O O . ASP B 1 285 ? -27.970 -11.802 10.014 1.00 15.86 279 ASP B O 1
ATOM 4544 N N . MET B 1 286 ? -26.388 -10.355 10.708 1.00 15.44 280 MET B N 1
ATOM 4545 C CA A MET B 1 286 ? -25.829 -11.271 11.677 0.50 13.56 280 MET B CA 1
ATOM 4546 C CA B MET B 1 286 ? -25.792 -11.258 11.675 0.50 14.38 280 MET B CA 1
ATOM 4547 C C . MET B 1 286 ? -25.536 -10.510 12.957 1.00 14.92 280 MET B C 1
ATOM 4548 O O . MET B 1 286 ? -25.228 -9.318 12.926 1.00 15.36 280 MET B O 1
ATOM 4557 N N . VAL B 1 287 ? -25.672 -11.207 14.077 1.00 13.96 281 VAL B N 1
ATOM 4558 C CA . VAL B 1 287 ? -25.333 -10.625 15.375 1.00 13.79 281 VAL B CA 1
ATOM 4559 C C . VAL B 1 287 ? -24.213 -11.434 16.018 1.00 13.30 281 VAL B C 1
ATOM 4560 O O . VAL B 1 287 ? -24.204 -12.672 15.942 1.00 13.99 281 VAL B O 1
ATOM 4564 N N . LEU B 1 288 ? -23.294 -10.735 16.650 1.00 14.42 282 LEU B N 1
ATOM 4565 C CA . LEU B 1 288 ? -22.183 -11.369 17.369 1.00 14.02 282 LEU B CA 1
ATOM 4566 C C . LEU B 1 288 ? -22.469 -11.506 18.867 1.00 14.54 282 LEU B C 1
ATOM 4567 O O . LEU B 1 288 ? -22.879 -10.541 19.509 1.00 16.64 282 LEU B O 1
ATOM 4572 N N . VAL B 1 289 ? -22.306 -12.711 19.405 1.00 14.27 283 VAL B N 1
ATOM 4573 C CA . VAL B 1 289 ? -22.428 -12.925 20.844 1.00 15.82 283 VAL B CA 1
ATOM 4574 C C . VAL B 1 289 ? -21.171 -13.672 21.270 1.00 15.82 283 VAL B C 1
ATOM 4575 O O . VAL B 1 289 ? -21.045 -14.879 21.050 1.00 16.97 283 VAL B O 1
ATOM 4579 N N . CYS B 1 290 ? -20.258 -12.952 21.898 1.00 17.10 284 CYS B N 1
ATOM 4580 C CA . CYS B 1 290 ? -18.926 -13.475 22.190 1.00 16.97 284 CYS B CA 1
ATOM 4581 C C . CYS B 1 290 ? -18.681 -13.721 23.673 1.00 18.70 284 CYS B C 1
ATOM 4582 O O . CYS B 1 290 ? -19.208 -13.011 24.542 1.00 18.87 284 CYS B O 1
ATOM 4585 N N . ASN B 1 291 ? -17.851 -14.721 23.952 1.00 19.33 285 ASN B N 1
ATOM 4586 C CA . ASN B 1 291 ? -17.292 -14.915 25.285 1.00 21.48 285 ASN B CA 1
ATOM 4587 C C . ASN B 1 291 ? -18.327 -15.350 26.331 1.00 22.75 285 ASN B C 1
ATOM 4588 O O . ASN B 1 291 ? -18.068 -15.275 27.535 1.00 24.44 285 ASN B O 1
ATOM 4593 N N . GLN B 1 292 ? -19.492 -15.812 25.875 1.00 20.51 286 GLN B N 1
ATOM 4594 C CA . GLN B 1 292 ? -20.472 -16.452 26.763 1.00 21.52 286 GLN B CA 1
ATOM 4595 C C . GLN B 1 292 ? -21.310 -17.461 25.988 1.00 21.60 286 GLN B C 1
ATOM 4596 O O . GLN B 1 292 ? -22.492 -17.209 25.717 1.00 21.89 286 GLN B O 1
ATOM 4602 N N . PRO B 1 293 ? -20.710 -18.605 25.620 1.00 23.96 287 PRO B N 1
ATOM 4603 C CA . PRO B 1 293 ? -21.453 -19.575 24.807 1.00 24.86 287 PRO B CA 1
ATOM 4604 C C . PRO B 1 293 ? -22.809 -20.030 25.398 1.00 24.45 287 PRO B C 1
ATOM 4605 O O . PRO B 1 293 ? -23.744 -20.245 24.627 1.00 22.89 287 PRO B O 1
ATOM 4609 N N . ASP B 1 294 ? -22.933 -20.146 26.723 1.00 25.16 288 ASP B N 1
ATOM 4610 C CA . ASP B 1 294 ? -24.215 -20.508 27.365 1.00 26.69 288 ASP B CA 1
ATOM 4611 C C . ASP B 1 294 ? -25.306 -19.455 27.163 1.00 25.88 288 ASP B C 1
ATOM 4612 O O . ASP B 1 294 ? -26.466 -19.786 26.840 1.00 22.83 288 ASP B O 1
ATOM 4617 N N . ALA B 1 295 ? -24.940 -18.191 27.374 1.00 23.00 289 ALA B N 1
ATOM 4618 C CA . ALA B 1 295 ? -25.836 -17.082 27.100 1.00 23.73 289 ALA B CA 1
ATOM 4619 C C . ALA B 1 295 ? -26.214 -17.043 25.617 1.00 21.84 289 ALA B C 1
ATOM 4620 O O . ALA B 1 295 ? -27.369 -16.760 25.270 1.00 21.28 289 ALA B O 1
ATOM 4622 N N . ALA B 1 296 ? -25.243 -17.354 24.755 1.00 20.19 290 ALA B N 1
ATOM 4623 C CA . ALA B 1 296 ? -25.473 -17.377 23.303 1.00 19.96 290 ALA B CA 1
ATOM 4624 C C . ALA B 1 296 ? -26.485 -18.461 22.944 1.00 18.32 290 ALA B C 1
ATOM 4625 O O . ALA B 1 296 ? -27.320 -18.257 22.066 1.00 17.42 290 ALA B O 1
ATOM 4627 N N . GLU B 1 297 ? -26.427 -19.603 23.634 1.00 18.07 291 GLU B N 1
ATOM 4628 C CA . GLU B 1 297 ? -27.379 -20.697 23.400 1.00 18.38 291 GLU B CA 1
ATOM 4629 C C . GLU B 1 297 ? -28.796 -20.283 23.783 1.00 18.93 291 GLU B C 1
ATOM 4630 O O . GLU B 1 297 ? -29.755 -20.650 23.099 1.00 18.97 291 GLU B O 1
ATOM 4636 N N . VAL B 1 298 ? -28.929 -19.502 24.853 1.00 19.14 292 VAL B N 1
ATOM 4637 C CA . VAL B 1 298 ? -30.226 -18.908 25.208 1.00 19.99 292 VAL B CA 1
ATOM 4638 C C . VAL B 1 298 ? -30.742 -18.047 24.045 1.00 19.62 292 VAL B C 1
ATOM 4639 O O . VAL B 1 298 ? -31.895 -18.185 23.643 1.00 19.57 292 VAL B O 1
ATOM 4643 N N . VAL B 1 299 ? -29.873 -17.215 23.460 1.00 17.95 293 VAL B N 1
ATOM 4644 C CA . VAL B 1 299 ? -30.246 -16.404 22.283 1.00 18.17 293 VAL B CA 1
ATOM 4645 C C . VAL B 1 299 ? -30.680 -17.297 21.119 1.00 18.68 293 VAL B C 1
ATOM 4646 O O . VAL B 1 299 ? -31.741 -17.060 20.528 1.00 18.87 293 VAL B O 1
ATOM 4650 N N . LEU B 1 300 ? -29.904 -18.340 20.820 1.00 16.87 294 LEU B N 1
ATOM 4651 C CA . LEU B 1 300 ? -30.281 -19.254 19.734 1.00 16.92 294 LEU B CA 1
ATOM 4652 C C . LEU B 1 300 ? -31.717 -19.744 19.890 1.00 18.06 294 LEU B C 1
ATOM 4653 O O . LEU B 1 300 ? -32.493 -19.721 18.934 1.00 19.39 294 LEU B O 1
ATOM 4658 N N . ASN B 1 301 ? -32.073 -20.153 21.108 1.00 18.92 295 ASN B N 1
ATOM 4659 C CA . ASN B 1 301 ? -33.356 -20.787 21.349 1.00 21.21 295 ASN B CA 1
ATOM 4660 C C . ASN B 1 301 ? -34.517 -19.834 21.592 1.00 23.18 295 ASN B C 1
ATOM 4661 O O . ASN B 1 301 ? -35.679 -20.248 21.518 1.00 28.36 295 ASN B O 1
ATOM 4666 N N . GLY B 1 302 ? -34.210 -18.565 21.862 1.00 21.54 296 GLY B N 1
ATOM 4667 C CA . GLY B 1 302 ? -35.250 -17.581 22.162 1.00 23.07 296 GLY B CA 1
ATOM 4668 C C . GLY B 1 302 ? -35.477 -16.552 21.071 1.00 22.59 296 GLY B C 1
ATOM 4669 O O . GLY B 1 302 ? -36.480 -15.829 21.094 1.00 24.83 296 GLY B O 1
ATOM 4670 N N . LEU B 1 303 ? -34.568 -16.503 20.101 1.00 22.15 297 LEU B N 1
ATOM 4671 C CA . LEU B 1 303 ? -34.600 -15.471 19.072 1.00 21.23 297 LEU B CA 1
ATOM 4672 C C . LEU B 1 303 ? -35.923 -15.490 18.298 1.00 21.98 297 LEU B C 1
ATOM 4673 O O . LEU B 1 303 ? -36.418 -16.561 17.946 1.00 24.26 297 LEU B O 1
ATOM 4678 N N . LYS B 1 304 ? -36.481 -14.309 18.046 1.00 23.51 298 LYS B N 1
ATOM 4679 C CA . LYS B 1 304 ? -37.760 -14.174 17.315 1.00 26.21 298 LYS B CA 1
ATOM 4680 C C . LYS B 1 304 ? -37.574 -13.929 15.814 1.00 28.26 298 LYS B C 1
ATOM 4681 O O . LYS B 1 304 ? -38.454 -14.240 15.013 1.00 31.95 298 LYS B O 1
ATOM 4683 N N . ALA B 1 305 ? -36.428 -13.355 15.454 1.00 26.95 299 ALA B N 1
ATOM 4684 C CA . ALA B 1 305 ? -36.137 -12.911 14.083 1.00 30.78 299 ALA B CA 1
ATOM 4685 C C . ALA B 1 305 ? -36.298 -14.010 13.052 1.00 32.57 299 ALA B C 1
ATOM 4686 O O . ALA B 1 305 ? -35.903 -15.151 13.281 1.00 33.88 299 ALA B O 1
ATOM 4688 N N . ARG B 1 306 ? -36.883 -13.643 11.917 1.00 35.60 300 ARG B N 1
ATOM 4689 C CA . ARG B 1 306 ? -36.932 -14.503 10.746 1.00 37.48 300 ARG B CA 1
ATOM 4690 C C . ARG B 1 306 ? -36.156 -13.798 9.642 1.00 37.36 300 ARG B C 1
ATOM 4691 O O . ARG B 1 306 ? -36.562 -12.730 9.166 1.00 38.21 300 ARG B O 1
ATOM 4693 N N . ALA B 1 307 ? -35.030 -14.393 9.257 1.00 34.95 301 ALA B N 1
ATOM 4694 C CA . ALA B 1 307 ? -34.144 -13.808 8.260 1.00 35.10 301 ALA B CA 1
ATOM 4695 C C . ALA B 1 307 ? -34.829 -13.702 6.908 1.00 35.09 301 ALA B C 1
ATOM 4696 O O . ALA B 1 307 ? -35.491 -14.641 6.461 1.00 35.38 301 ALA B O 1
ATOM 4698 N N . SER B 1 308 ? -34.688 -12.543 6.272 1.00 26.46 302 SER B N 1
ATOM 4699 C CA . SER B 1 308 ? -35.153 -12.373 4.904 1.00 25.06 302 SER B CA 1
ATOM 4700 C C . SER B 1 308 ? -34.241 -13.161 3.973 1.00 24.28 302 SER B C 1
ATOM 4701 O O . SER B 1 308 ? -33.065 -13.399 4.280 1.00 22.88 302 SER B O 1
ATOM 4704 N N . ALA B 1 309 ? -34.770 -13.551 2.824 1.00 22.49 303 ALA B N 1
ATOM 4705 C CA . ALA B 1 309 ? -33.975 -14.233 1.811 1.00 21.86 303 ALA B CA 1
ATOM 4706 C C . ALA B 1 309 ? -32.753 -13.403 1.431 1.00 21.92 303 ALA B C 1
ATOM 4707 O O . ALA B 1 309 ? -31.686 -13.962 1.207 1.00 19.67 303 ALA B O 1
ATOM 4709 N N . GLU B 1 310 ? -32.914 -12.076 1.384 1.00 20.51 304 GLU B N 1
ATOM 4710 C CA . GLU B 1 310 ? -31.809 -11.185 1.025 1.00 21.28 304 GLU B CA 1
ATOM 4711 C C . GLU B 1 310 ? -30.725 -11.246 2.104 1.00 19.12 304 GLU B C 1
ATOM 4712 O O . GLU B 1 310 ? -29.532 -11.272 1.786 1.00 18.56 304 GLU B O 1
ATOM 4718 N N . SER B 1 311 ? -31.123 -11.289 3.372 1.00 20.14 305 SER B N 1
ATOM 4719 C CA . SER B 1 311 ? -30.148 -11.445 4.474 1.00 20.41 305 SER B CA 1
ATOM 4720 C C . SER B 1 311 ? -29.319 -12.713 4.326 1.00 19.29 305 SER B C 1
ATOM 4721 O O . SER B 1 311 ? -28.088 -12.681 4.460 1.00 18.29 305 SER B O 1
ATOM 4724 N N . VAL B 1 312 ? -29.981 -13.832 4.049 1.00 19.33 306 VAL B N 1
ATOM 4725 C CA . VAL B 1 312 ? -29.283 -15.091 3.815 1.00 18.12 306 VAL B CA 1
ATOM 4726 C C . VAL B 1 312 ? -28.306 -14.982 2.633 1.00 17.35 306 VAL B C 1
ATOM 4727 O O . VAL B 1 312 ? -27.162 -15.445 2.725 1.00 17.42 306 VAL B O 1
ATOM 4731 N N . ARG B 1 313 ? -28.732 -14.352 1.538 1.00 16.87 307 ARG B N 1
ATOM 4732 C CA . ARG B 1 313 ? -27.852 -14.155 0.381 1.00 15.78 307 ARG B CA 1
ATOM 4733 C C . ARG B 1 313 ? -26.611 -13.366 0.782 1.00 15.63 307 ARG B C 1
ATOM 4734 O O . ARG B 1 313 ? -25.503 -13.731 0.399 1.00 16.36 307 ARG B O 1
ATOM 4742 N N . ARG B 1 314 ? -26.797 -12.305 1.568 1.00 14.79 308 ARG B N 1
ATOM 4743 C CA A ARG B 1 314 ? -25.681 -11.480 2.034 0.50 15.17 308 ARG B CA 1
ATOM 4744 C CA B ARG B 1 314 ? -25.679 -11.481 2.006 0.50 15.37 308 ARG B CA 1
ATOM 4745 C C . ARG B 1 314 ? -24.697 -12.275 2.867 1.00 15.76 308 ARG B C 1
ATOM 4746 O O . ARG B 1 314 ? -23.481 -12.132 2.703 1.00 15.53 308 ARG B O 1
ATOM 4761 N N . ILE B 1 315 ? -25.217 -13.107 3.770 1.00 15.14 309 ILE B N 1
ATOM 4762 C CA . ILE B 1 315 ? -24.359 -13.923 4.634 1.00 16.46 309 ILE B CA 1
ATOM 4763 C C . ILE B 1 315 ? -23.560 -14.943 3.823 1.00 16.34 309 ILE B C 1
ATOM 4764 O O . ILE B 1 315 ? -22.353 -15.083 4.034 1.00 14.48 309 ILE B O 1
ATOM 4769 N N . LYS B 1 316 ? -24.209 -15.619 2.878 1.00 15.11 310 LYS B N 1
ATOM 4770 C CA . LYS B 1 316 ? -23.519 -16.622 2.071 1.00 16.07 310 LYS B CA 1
ATOM 4771 C C . LYS B 1 316 ? -22.385 -15.985 1.273 1.00 15.66 310 LYS B C 1
ATOM 4772 O O . LYS B 1 316 ? -21.354 -16.619 1.053 1.00 16.10 310 LYS B O 1
ATOM 4778 N N . ARG B 1 317 ? -22.573 -14.734 0.851 1.00 14.06 311 ARG B N 1
ATOM 4779 C CA . ARG B 1 317 ? -21.562 -14.014 0.057 1.00 14.25 311 ARG B CA 1
ATOM 4780 C C . ARG B 1 317 ? -20.303 -13.629 0.818 1.00 13.15 311 ARG B C 1
ATOM 4781 O O . ARG B 1 317 ? -19.333 -13.152 0.214 1.00 13.08 311 ARG B O 1
ATOM 4789 N N . MET B 1 318 ? -20.317 -13.842 2.127 1.00 11.87 312 MET B N 1
ATOM 4790 C CA . MET B 1 318 ? -19.148 -13.601 2.956 1.00 12.03 312 MET B CA 1
ATOM 4791 C C . MET B 1 318 ? -18.212 -14.806 3.029 1.00 12.04 312 MET B C 1
ATOM 4792 O O . MET B 1 318 ? -17.080 -14.660 3.497 1.00 11.95 312 MET B O 1
ATOM 4797 N N . ARG B 1 319 ? -18.666 -15.980 2.594 1.00 12.45 313 ARG B N 1
ATOM 4798 C CA . ARG B 1 319 ? -17.815 -17.169 2.581 1.00 12.47 313 ARG B CA 1
ATOM 4799 C C . ARG B 1 319 ? -16.664 -16.926 1.610 1.00 12.06 313 ARG B C 1
ATOM 4800 O O . ARG B 1 319 ? -16.822 -16.292 0.571 1.00 12.71 313 ARG B O 1
ATOM 4808 N N . ALA B 1 320 ? -15.497 -17.442 1.956 1.00 11.30 314 ALA B N 1
ATOM 4809 C CA . ALA B 1 320 ? -14.358 -17.360 1.054 1.00 11.17 314 ALA B CA 1
ATOM 4810 C C . ALA B 1 320 ? -14.651 -18.076 -0.277 1.00 11.63 314 ALA B C 1
ATOM 4811 O O . ALA B 1 320 ? -15.409 -19.065 -0.313 1.00 12.97 314 ALA B O 1
ATOM 4813 N N . ARG B 1 321 ? -14.049 -17.569 -1.350 1.00 10.62 315 ARG B N 1
ATOM 4814 C CA . ARG B 1 321 ? -14.337 -18.039 -2.694 1.00 12.16 315 ARG B CA 1
ATOM 4815 C C . ARG B 1 321 ? -13.159 -18.800 -3.266 1.00 11.82 315 ARG B C 1
ATOM 4816 O O . ARG B 1 321 ? -11.992 -18.420 -3.070 1.00 12.29 315 ARG B O 1
ATOM 4818 N N . GLY B 1 322 ? -13.473 -19.861 -3.997 1.00 12.74 316 GLY B N 1
ATOM 4819 C CA . GLY B 1 322 ? -12.455 -20.605 -4.716 1.00 14.99 316 GLY B CA 1
ATOM 4820 C C . GLY B 1 322 ? -11.619 -21.448 -3.789 1.00 15.66 316 GLY B C 1
ATOM 4821 O O . GLY B 1 322 ? -11.885 -21.558 -2.583 1.00 15.82 316 GLY B O 1
ATOM 4822 N N . LYS B 1 323 ? -10.600 -22.051 -4.368 1.00 17.61 317 LYS B N 1
ATOM 4823 C CA . LYS B 1 323 ? -9.727 -22.951 -3.659 1.00 19.40 317 LYS B CA 1
ATOM 4824 C C . LYS B 1 323 ? -8.676 -22.130 -2.926 1.00 18.67 317 LYS B C 1
ATOM 4825 O O . LYS B 1 323 ? -8.342 -21.013 -3.329 1.00 21.48 317 LYS B O 1
ATOM 4827 N N . ALA B 1 324 ? -8.197 -22.655 -1.811 1.00 18.36 318 ALA B N 1
ATOM 4828 C CA . ALA B 1 324 ? -7.062 -22.049 -1.145 1.00 17.19 318 ALA B CA 1
ATOM 4829 C C . ALA B 1 324 ? -5.906 -23.026 -1.036 1.00 15.18 318 ALA B C 1
ATOM 4830 O O . ALA B 1 324 ? -6.085 -24.250 -0.910 1.00 18.23 318 ALA B O 1
ATOM 4832 N N . LEU B 1 325 ? -4.712 -22.467 -1.073 1.00 14.27 319 LEU B N 1
ATOM 4833 C CA . LEU B 1 325 ? -3.503 -23.259 -0.889 1.00 14.45 319 LEU B CA 1
ATOM 4834 C C . LEU B 1 325 ? -3.330 -23.643 0.563 1.00 14.59 319 LEU B C 1
ATOM 4835 O O . LEU B 1 325 ? -3.555 -22.833 1.461 1.00 14.67 319 LEU B O 1
ATOM 4840 N N . LYS B 1 326 ? -2.914 -24.887 0.795 1.00 15.25 320 LYS B N 1
ATOM 4841 C CA . LYS B 1 326 ? -2.509 -25.290 2.119 1.00 16.03 320 LYS B CA 1
ATOM 4842 C C . LYS B 1 326 ? -1.182 -24.606 2.459 1.00 14.14 320 LYS B C 1
ATOM 4843 O O . LYS B 1 326 ? -0.470 -24.127 1.565 1.00 13.47 320 LYS B O 1
ATOM 4845 N N . TRP B 1 327 ? -0.855 -24.565 3.748 1.00 14.08 321 TRP B N 1
ATOM 4846 C CA . TRP B 1 327 ? 0.303 -23.808 4.231 1.00 13.94 321 TRP B CA 1
ATOM 4847 C C . TRP B 1 327 ? 1.589 -24.117 3.511 1.00 14.67 321 TRP B C 1
ATOM 4848 O O . TRP B 1 327 ? 2.296 -23.198 3.084 1.00 14.08 321 TRP B O 1
ATOM 4859 N N . ASP B 1 328 ? 1.905 -25.405 3.370 1.00 15.97 322 ASP B N 1
ATOM 4860 C CA . ASP B 1 328 ? 3.186 -25.806 2.771 1.00 17.27 322 ASP B CA 1
ATOM 4861 C C . ASP B 1 328 ? 3.304 -25.376 1.302 1.00 16.72 322 ASP B C 1
ATOM 4862 O O . ASP B 1 328 ? 4.401 -25.080 0.824 1.00 20.92 322 ASP B O 1
ATOM 4864 N N . LYS B 1 329 ? 2.172 -25.315 0.595 1.00 14.79 323 LYS B N 1
ATOM 4865 C CA . LYS B 1 329 ? 2.170 -24.829 -0.797 1.00 15.55 323 LYS B CA 1
ATOM 4866 C C . LYS B 1 329 ? 2.244 -23.302 -0.817 1.00 14.04 323 LYS B C 1
ATOM 4867 O O . LYS B 1 329 ? 2.983 -22.711 -1.597 1.00 14.53 323 LYS B O 1
ATOM 4869 N N . LEU B 1 330 ? 1.515 -22.666 0.089 1.00 12.70 324 LEU B N 1
ATOM 4870 C CA . LEU B 1 330 ? 1.482 -21.202 0.135 1.00 12.34 324 LEU B CA 1
ATOM 4871 C C . LEU B 1 330 ? 2.872 -20.592 0.328 1.00 12.25 324 LEU B C 1
ATOM 4872 O O . LEU B 1 330 ? 3.238 -19.628 -0.356 1.00 12.14 324 LEU B O 1
ATOM 4877 N N . ILE B 1 331 ? 3.655 -21.145 1.263 1.00 12.73 325 ILE B N 1
ATOM 4878 C CA . ILE B 1 331 ? 4.918 -20.517 1.630 1.00 13.60 325 ILE B CA 1
ATOM 4879 C C . ILE B 1 331 ? 5.971 -20.644 0.538 1.00 14.26 325 ILE B C 1
ATOM 4880 O O . ILE B 1 331 ? 6.966 -19.944 0.581 1.00 17.49 325 ILE B O 1
ATOM 4885 N N . ALA B 1 332 ? 5.705 -21.488 -0.458 1.00 13.11 326 ALA B N 1
ATOM 4886 C CA . ALA B 1 332 ? 6.581 -21.632 -1.615 1.00 14.58 326 ALA B CA 1
ATOM 4887 C C . ALA B 1 332 ? 6.009 -20.957 -2.869 1.00 15.10 326 ALA B C 1
ATOM 4888 O O . ALA B 1 332 ? 6.594 -21.042 -3.947 1.00 16.64 326 ALA B O 1
ATOM 4890 N N . GLN B 1 333 ? 4.866 -20.288 -2.734 1.00 12.23 327 GLN B N 1
ATOM 4891 C CA . GLN B 1 333 ? 4.225 -19.669 -3.891 1.00 11.86 327 GLN B CA 1
ATOM 4892 C C . GLN B 1 333 ? 4.914 -18.363 -4.297 1.00 11.25 327 GLN B C 1
ATOM 4893 O O . GLN B 1 333 ? 5.122 -17.502 -3.442 1.00 11.51 327 GLN B O 1
ATOM 4899 N N . PRO B 1 334 ? 5.253 -18.207 -5.590 1.00 11.61 328 PRO B N 1
ATOM 4900 C CA . PRO B 1 334 ? 5.957 -16.977 -5.967 1.00 12.33 328 PRO B CA 1
ATOM 4901 C C . PRO B 1 334 ? 5.270 -15.674 -5.544 1.00 12.01 328 PRO B C 1
ATOM 4902 O O . PRO B 1 334 ? 5.945 -14.761 -5.066 1.00 12.35 328 PRO B O 1
ATOM 4906 N N . GLU B 1 335 ? 3.951 -15.600 -5.667 1.00 10.36 329 GLU B N 1
ATOM 4907 C CA . GLU B 1 335 ? 3.273 -14.346 -5.333 1.00 9.56 329 GLU B CA 1
ATOM 4908 C C . GLU B 1 335 ? 3.348 -14.036 -3.830 1.00 9.43 329 GLU B C 1
ATOM 4909 O O . GLU B 1 335 ? 3.582 -12.875 -3.420 1.00 10.22 329 GLU B O 1
ATOM 4915 N N . TYR B 1 336 ? 3.126 -15.056 -3.017 1.00 9.38 330 TYR B N 1
ATOM 4916 C CA . TYR B 1 336 ? 3.280 -14.907 -1.566 1.00 9.44 330 TYR B CA 1
ATOM 4917 C C . TYR B 1 336 ? 4.696 -14.471 -1.215 1.00 10.34 330 TYR B C 1
ATOM 4918 O O . TYR B 1 336 ? 4.893 -13.572 -0.404 1.00 10.42 330 TYR B O 1
ATOM 4927 N N . LEU B 1 337 ? 5.683 -15.106 -1.841 1.00 11.03 331 LEU B N 1
ATOM 4928 C CA . LEU B 1 337 ? 7.078 -14.760 -1.585 1.00 13.02 331 LEU B CA 1
ATOM 4929 C C . LEU B 1 337 ? 7.361 -13.319 -1.998 1.00 12.50 331 LEU B C 1
ATOM 4930 O O . LEU B 1 337 ? 8.075 -12.616 -1.294 1.00 13.48 331 LEU B O 1
ATOM 4935 N N . GLN B 1 338 ? 6.810 -12.886 -3.137 1.00 11.89 332 GLN B N 1
ATOM 4936 C CA . GLN B 1 338 ? 6.965 -11.492 -3.580 1.00 12.49 332 GLN B CA 1
ATOM 4937 C C . GLN B 1 338 ? 6.349 -10.511 -2.571 1.00 12.90 332 GLN B C 1
ATOM 4938 O O . GLN B 1 338 ? 6.940 -9.486 -2.241 1.00 13.23 332 GLN B O 1
ATOM 4940 N N . ALA B 1 339 ? 5.160 -10.839 -2.077 1.00 11.66 333 ALA B N 1
ATOM 4941 C CA . ALA B 1 339 ? 4.493 -9.995 -1.107 1.00 11.04 333 ALA B CA 1
ATOM 4942 C C . ALA B 1 339 ? 5.332 -9.889 0.187 1.00 11.57 333 ALA B C 1
ATOM 4943 O O . ALA B 1 339 ? 5.487 -8.805 0.737 1.00 11.90 333 ALA B O 1
ATOM 4945 N N . GLN B 1 340 ? 5.869 -11.016 0.657 1.00 11.47 334 GLN B N 1
ATOM 4946 C CA . GLN B 1 340 ? 6.725 -11.032 1.851 1.00 11.92 334 GLN B CA 1
ATOM 4947 C C . GLN B 1 340 ? 7.950 -10.149 1.655 1.00 12.47 334 GLN B C 1
ATOM 4948 O O . GLN B 1 340 ? 8.294 -9.358 2.542 1.00 14.03 334 GLN B O 1
ATOM 4954 N N . ALA B 1 341 ? 8.603 -10.289 0.498 1.00 12.11 335 ALA B N 1
ATOM 4955 C CA . ALA B 1 341 ? 9.802 -9.516 0.213 1.00 13.18 335 ALA B CA 1
ATOM 4956 C C . ALA B 1 341 ? 9.487 -8.034 0.197 1.00 13.95 335 ALA B C 1
ATOM 4957 O O . ALA B 1 341 ? 10.273 -7.233 0.710 1.00 15.67 335 ALA B O 1
ATOM 4959 N N . LEU B 1 342 ? 8.323 -7.661 -0.350 1.00 13.30 336 LEU B N 1
ATOM 4960 C CA . LEU B 1 342 ? 7.929 -6.243 -0.406 1.00 14.51 336 LEU B CA 1
ATOM 4961 C C . LEU B 1 342 ? 7.642 -5.663 0.979 1.00 15.14 336 LEU B C 1
ATOM 4962 O O . LEU B 1 342 ? 8.070 -4.549 1.292 1.00 16.18 336 LEU B O 1
ATOM 4967 N N . LEU B 1 343 ? 6.914 -6.418 1.802 1.00 15.07 337 LEU B N 1
ATOM 4968 C CA . LEU B 1 343 ? 6.639 -5.994 3.169 1.00 16.72 337 LEU B CA 1
ATOM 4969 C C . LEU B 1 343 ? 7.959 -5.785 3.908 1.00 17.50 337 LEU B C 1
ATOM 4970 O O . LEU B 1 343 ? 8.137 -4.775 4.587 1.00 18.22 337 LEU B O 1
ATOM 4975 N N . SER B 1 344 ? 8.884 -6.728 3.746 1.00 16.35 338 SER B N 1
ATOM 4976 C CA . SER B 1 344 ? 10.174 -6.694 4.451 1.00 18.43 338 SER B CA 1
ATOM 4977 C C . SER B 1 344 ? 11.016 -5.483 4.067 1.00 20.84 338 SER B C 1
ATOM 4978 O O . SER B 1 344 ? 11.719 -4.938 4.920 1.00 22.81 338 SER B O 1
ATOM 4981 N N . SER B 1 345 ? 10.916 -5.046 2.807 1.00 20.94 339 SER B N 1
ATOM 4982 C CA A SER B 1 345 ? 11.720 -3.933 2.296 0.50 20.71 339 SER B CA 1
ATOM 4983 C CA B SER B 1 345 ? 11.724 -3.935 2.303 0.50 20.41 339 SER B CA 1
ATOM 4984 C C . SER B 1 345 ? 11.051 -2.570 2.460 1.00 20.57 339 SER B C 1
ATOM 4985 O O . SER B 1 345 ? 11.697 -1.595 2.855 1.00 24.11 339 SER B O 1
ATOM 4990 N N . ALA B 1 346 ? 9.768 -2.494 2.142 1.00 19.40 340 ALA B N 1
ATOM 4991 C CA . ALA B 1 346 ? 9.060 -1.210 2.149 1.00 19.70 340 ALA B CA 1
ATOM 4992 C C . ALA B 1 346 ? 8.688 -0.699 3.535 1.00 20.55 340 ALA B C 1
ATOM 4993 O O . ALA B 1 346 ? 8.572 0.515 3.731 1.00 22.76 340 ALA B O 1
ATOM 4995 N N . LEU B 1 347 ? 8.483 -1.606 4.487 1.00 18.17 341 LEU B N 1
ATOM 4996 C CA . LEU B 1 347 ? 8.087 -1.191 5.835 1.00 20.19 341 LEU B CA 1
ATOM 4997 C C . LEU B 1 347 ? 9.212 -1.224 6.872 1.00 22.78 341 LEU B C 1
ATOM 4998 O O . LEU B 1 347 ? 8.995 -0.943 8.060 1.00 25.06 341 LEU B O 1
ATOM 5003 N N . ALA B 1 348 ? 10.414 -1.551 6.416 1.00 23.29 342 ALA B N 1
ATOM 5004 C CA . ALA B 1 348 ? 11.580 -1.600 7.295 1.00 24.59 342 ALA B CA 1
ATOM 5005 C C . ALA B 1 348 ? 11.855 -0.238 7.919 1.00 24.63 342 ALA B C 1
ATOM 5006 O O . ALA B 1 348 ? 11.747 0.772 7.238 1.00 23.37 342 ALA B O 1
#

Foldseek 3Di:
DFAAFAEEEADALAHDPVNLVVLQQNNHAEYEDALRNDDELVSLLNRLVVSCVSPVRHAYEYAPQADPTHRDPDHPQPRHHQLLVLLVLCVVPVVLSLVLLLLRLQSSQQSCVLSPHAEHADDELAAQPVAEPVCPSNQNYNFSVSSLSSRLSSLNSVVVQQAAYEYDAPPHPNHFYDLATEAADAPVVSCVTSNVSVLVNPPSHAEYEHDLYADPNQDRAGQLLALCRQPVPNCNVSVDLAAYEYDALVPPSNQVPDQSLSSQQSSVVSPHLHYYHYDPVVSVVVNSVRHPDDPSSSVRSSSRGGDDHHDHPVVLVVDPSNVVSVVSSVPSD/DAAFEEEAADALAHDPLNLVVLLQNNHAEYEDALRNDDELVSLLNRLVVSCVSPVRHAYEYAPQADPGHSDPDRPQPRHHQLQLLLVLCVVPVVLSLVLLLLRLQSSQQVCVLSNHAEHADDEQAAAPVADPVCPSNQNYNASVSSLSSRLSSLNSNVVQQAAYEYDAPLHPNQEVTEAADAPVVSCVTSNVSVLVNPPSHAEYEHDQYHHPNQDRHGLLLALCNQPVPNCNVSVDQAAYEYDACCCLSLVVQQSSVVSPHLHYYHYDCSPNSVVNSVPHPDDHDPSSVVRSSSRGGDDDHDHPVVQVPDPSNVVSVVSCVPSSD

B-factor: mean 15.95, std 7.03, range [2.37, 47.16]

Radius of gyration: 25.21 Å; Cα contacts (8 Å, |Δi|>4): 1550; chains: 2; bounding box: 55×50×70 Å

Nearest PDB structures (foldseek):
  4g6c-assembly1_A  TM=1.003E+00  e=6.982E-69  Burkholderia cenocepacia J2315
  5utq-assembly1_A  TM=1.001E+00  e=8.213E-65  Burkholderia cenocepacia
  5utp-assembly2_B  TM=9.924E-01  e=4.934E-62  Burkholderia cenocepacia
  6jtl-assembly1_A  TM=9.503E-01  e=3.393E-37  Neisseria gonorrhoeae
  5g2m-assembly2_B  TM=9.385E-01  e=1.380E-36  Pseudomonas aeruginosa PAO1

Secondary structure (DSSP, 8-state):
----SEEE--SSSS--HHHHHHHHSTTEEEEEE-GGG-S-HHHHHHHHHHHHHH-TT-EEEE-EEETTEES--STTPPPPPPHHHHHHHHTT-HHHHHHHHHHHHHHHHHHHHHTT--EE---B-----S--TTTGGGS--SSHHHHHHHHHHHHHHHHHTT----EEEET-SSS------EE---HHHHHHTTSHHHHHHGGG--EEEE-S-EETTT-SS-GGG-HIIIIIIIIIIS---SEEEEEETT-GGGGTT--HHHHHHHHHHHT-SEEE--S-HHHHHHHHHH----HHHHHHHHTTS--S----HHHHTT-HHHHHHHHHHHHH-/---SEEE--SSSS--HHHHHHHTSTTEEEEEE-GGG-S-HHHHHHHHHHHHHH-TT-EEEE-EEETTEES--STT---PPPHHHHHHHHHH-HHHHHHHHHHHHHHHHHHHHHTT--EE---B-----S--TTTGGGS--SSHHHHHHHHHHHHHHHHHTT----EEEET-SS----EE---HHHHHHTTTHHHHHHGGG--EEEEPS-EETTT-SS-GGG-HIIIIIIIIIIT---SEEEEEETT--HHHHHHHHHHHT-SEEEE-S-HHHHHHHHHH------HHHHHHHHTTS--S----HHHHTT-HHHHHHHHHHHHH--

CATH classification: 3.20.20.300